Protein AF-A0A1G7IIT0-F1 (afdb_monomer_lite)

Structure (mmCIF, N/CA/C/O backbone):
data_AF-A0A1G7IIT0-F1
#
_entry.id   AF-A0A1G7IIT0-F1
#
loop_
_atom_site.group_PDB
_atom_site.id
_atom_site.type_symbol
_atom_site.label_atom_id
_atom_site.label_alt_id
_atom_site.label_comp_id
_atom_site.label_asym_id
_atom_site.label_entity_id
_atom_site.label_seq_id
_atom_site.pdbx_PDB_ins_code
_atom_site.Cartn_x
_atom_site.Cartn_y
_atom_site.Cartn_z
_atom_site.occupancy
_atom_site.B_iso_or_equiv
_atom_site.auth_seq_id
_atom_site.auth_comp_id
_atom_site.auth_asym_id
_atom_site.auth_atom_id
_atom_site.pdbx_PDB_model_num
ATOM 1 N N . MET A 1 1 ? 27.236 9.361 -25.196 1.00 31.81 1 MET A N 1
ATOM 2 C CA . MET A 1 1 ? 26.324 8.541 -26.016 1.00 31.81 1 MET A CA 1
ATOM 3 C C . MET A 1 1 ? 24.924 9.003 -25.701 1.00 31.81 1 MET A C 1
ATOM 5 O O . MET A 1 1 ? 24.589 9.071 -24.524 1.00 31.81 1 MET A O 1
ATOM 9 N N . GLU A 1 2 ? 24.193 9.434 -26.721 1.00 30.86 2 GLU A N 1
ATOM 10 C CA . GLU A 1 2 ? 22.878 10.050 -26.560 1.00 30.86 2 GLU A CA 1
ATOM 11 C C . GLU A 1 2 ? 21.837 9.028 -26.071 1.00 30.86 2 GLU A C 1
ATOM 13 O O . GLU A 1 2 ? 21.876 7.868 -26.490 1.00 30.86 2 GLU A O 1
ATOM 18 N N . PRO A 1 3 ? 20.942 9.424 -25.151 1.00 36.25 3 PRO A N 1
ATOM 19 C CA . PRO A 1 3 ? 19.867 8.569 -24.666 1.00 36.25 3 PRO A CA 1
ATOM 20 C C . PRO A 1 3 ? 18.827 8.319 -25.767 1.00 36.25 3 PRO A C 1
ATOM 22 O O . PRO A 1 3 ? 18.343 9.257 -26.396 1.00 36.25 3 PRO A O 1
ATOM 25 N N . SER A 1 4 ? 18.446 7.056 -25.969 1.00 46.00 4 SER A N 1
ATOM 26 C CA . SER A 1 4 ? 17.336 6.673 -26.849 1.00 46.00 4 SER A CA 1
ATOM 27 C C . SER A 1 4 ? 16.002 7.016 -26.175 1.00 46.00 4 SER A C 1
ATOM 29 O O . SER A 1 4 ? 15.468 6.227 -25.398 1.00 46.00 4 SER A O 1
ATOM 31 N N . LEU A 1 5 ? 15.485 8.222 -26.422 1.00 50.94 5 LEU A N 1
ATOM 32 C CA . LEU A 1 5 ? 14.127 8.615 -26.036 1.00 50.94 5 LEU A CA 1
ATOM 33 C C . LEU A 1 5 ? 13.143 8.022 -27.053 1.00 50.94 5 LEU A C 1
ATOM 35 O O . LEU A 1 5 ? 13.179 8.381 -28.230 1.00 50.94 5 LEU A O 1
ATOM 39 N N . LEU A 1 6 ? 12.289 7.096 -26.613 1.00 52.12 6 LEU A N 1
ATOM 40 C CA . LEU A 1 6 ? 11.171 6.620 -27.428 1.00 52.12 6 LEU A CA 1
ATOM 41 C C . LEU A 1 6 ? 10.137 7.749 -27.530 1.00 52.12 6 LEU A C 1
ATOM 43 O O . LEU A 1 6 ? 9.852 8.432 -26.548 1.00 52.12 6 LEU A O 1
ATOM 47 N N . SER A 1 7 ? 9.624 7.979 -28.738 1.00 40.84 7 SER A N 1
ATOM 48 C CA . SER A 1 7 ? 8.684 9.057 -29.053 1.00 40.84 7 SER A CA 1
ATOM 49 C C . SER A 1 7 ? 7.476 9.051 -28.109 1.00 40.84 7 SER A C 1
ATOM 51 O O . SER A 1 7 ? 6.687 8.107 -28.124 1.00 40.84 7 SER A O 1
ATOM 53 N N . LEU A 1 8 ? 7.337 10.118 -27.320 1.00 38.91 8 LEU A N 1
ATOM 54 C CA . LEU A 1 8 ? 6.192 10.381 -26.445 1.00 38.91 8 LEU A CA 1
ATOM 55 C C . LEU A 1 8 ? 4.955 10.775 -27.283 1.00 38.91 8 LEU A C 1
ATOM 57 O O . LEU A 1 8 ? 5.115 11.489 -28.281 1.00 38.91 8 LEU A O 1
ATOM 61 N N . PRO A 1 9 ? 3.725 10.374 -26.904 1.00 34.78 9 PRO A N 1
ATOM 62 C CA . PRO A 1 9 ? 2.505 10.885 -27.529 1.00 34.78 9 PRO A CA 1
ATOM 63 C C . PRO A 1 9 ? 2.387 12.412 -27.358 1.00 34.78 9 PRO A C 1
ATOM 65 O O . PRO A 1 9 ? 2.972 13.006 -26.457 1.00 34.78 9 PRO A O 1
ATOM 68 N N . ALA A 1 10 ? 1.683 13.063 -28.281 1.00 39.09 10 ALA A N 1
ATOM 69 C CA . ALA A 1 10 ? 1.719 14.506 -28.524 1.00 39.09 10 ALA A CA 1
ATOM 70 C C . ALA A 1 10 ? 1.178 15.407 -27.390 1.00 39.09 10 ALA A C 1
ATOM 72 O O . ALA A 1 10 ? 0.101 15.132 -26.875 1.00 39.09 10 ALA A O 1
ATOM 73 N N . LEU A 1 11 ? 1.870 16.538 -27.139 1.00 33.94 11 LEU A N 1
ATOM 74 C CA . LEU A 1 11 ? 1.401 17.934 -26.910 1.00 33.94 11 LEU A CA 1
ATOM 75 C C . LEU A 1 11 ? 2.361 18.708 -25.973 1.00 33.94 11 LEU A C 1
ATOM 77 O O . LEU A 1 11 ? 3.247 18.117 -25.371 1.00 33.94 11 LEU A O 1
ATOM 81 N N . ASN A 1 12 ? 2.213 20.039 -25.894 1.00 43.81 12 ASN A N 1
ATOM 82 C CA . ASN A 1 12 ? 3.108 21.054 -25.287 1.00 43.81 12 ASN A CA 1
ATOM 83 C C . ASN A 1 12 ? 3.671 20.787 -23.861 1.00 43.81 12 ASN A C 1
ATOM 85 O O . ASN A 1 12 ? 4.550 21.520 -23.416 1.00 43.81 12 ASN A O 1
ATOM 89 N N . GLU A 1 13 ? 3.206 19.758 -23.148 1.00 54.97 13 GLU A N 1
ATOM 90 C CA . GLU A 1 13 ? 3.757 19.262 -21.871 1.00 54.97 13 GLU A CA 1
ATOM 91 C C . GLU A 1 13 ? 4.942 18.284 -22.058 1.00 54.97 13 GLU A C 1
ATOM 93 O O . GLU A 1 13 ? 5.615 17.908 -21.098 1.00 54.97 13 GLU A O 1
ATOM 98 N N . ASN A 1 14 ? 5.263 17.900 -23.299 1.00 60.22 14 ASN A N 1
ATOM 99 C CA . ASN A 1 14 ? 6.390 17.012 -23.597 1.00 60.22 14 ASN A CA 1
ATOM 100 C C . ASN A 1 14 ? 7.752 17.616 -23.234 1.00 60.22 14 ASN A C 1
ATOM 102 O O . ASN A 1 14 ? 8.643 16.868 -22.841 1.00 60.22 14 ASN A O 1
ATOM 106 N N . ASP A 1 15 ? 7.920 18.939 -23.293 1.00 64.38 15 ASP A N 1
ATOM 107 C CA . ASP A 1 15 ? 9.194 19.576 -22.936 1.00 64.38 15 ASP A CA 1
ATOM 108 C C . ASP A 1 15 ? 9.490 19.450 -21.435 1.00 64.38 15 ASP A C 1
ATOM 110 O O . ASP A 1 15 ? 10.635 19.216 -21.041 1.00 64.38 15 ASP A O 1
ATOM 114 N N . THR A 1 16 ? 8.466 19.543 -20.577 1.00 74.12 16 THR A N 1
ATOM 115 C CA . THR A 1 16 ? 8.632 19.398 -19.123 1.00 74.12 16 THR A CA 1
ATOM 116 C C . THR A 1 16 ? 8.862 17.943 -18.727 1.00 74.12 16 THR A C 1
ATOM 118 O O . THR A 1 16 ? 9.750 17.676 -17.915 1.00 74.12 16 THR A O 1
ATOM 121 N N . VAL A 1 17 ? 8.139 16.997 -19.335 1.00 77.56 17 VAL A N 1
ATOM 122 C CA . VAL A 1 17 ? 8.345 15.553 -19.123 1.00 77.56 17 VAL A CA 1
ATOM 123 C C . VAL A 1 17 ? 9.719 15.113 -19.631 1.00 77.56 17 VAL A C 1
ATOM 125 O O . VAL A 1 17 ? 10.454 14.447 -18.902 1.00 77.56 17 VAL A O 1
ATOM 128 N N . ALA A 1 18 ? 10.115 15.522 -20.839 1.00 80.50 18 ALA A N 1
ATOM 129 C CA . ALA A 1 18 ? 11.424 15.201 -21.401 1.00 80.50 18 ALA A CA 1
ATOM 130 C C . ALA A 1 18 ? 12.565 15.818 -20.576 1.00 80.50 18 ALA A C 1
ATOM 132 O O . ALA A 1 18 ? 13.569 15.148 -20.317 1.00 80.50 18 ALA A O 1
ATOM 133 N N . ALA A 1 19 ? 12.403 17.057 -20.094 1.00 83.56 19 ALA A N 1
ATOM 134 C CA . ALA A 1 19 ? 13.363 17.687 -19.191 1.00 83.56 19 ALA A CA 1
ATOM 135 C C . ALA A 1 19 ? 13.492 16.920 -17.866 1.00 83.56 19 ALA A C 1
ATOM 137 O O . ALA A 1 19 ? 14.614 16.665 -17.419 1.00 83.56 19 ALA A O 1
ATOM 138 N N . LEU A 1 20 ? 12.373 16.499 -17.266 1.00 86.00 20 LEU A N 1
ATOM 139 C CA . LEU A 1 20 ? 12.373 15.695 -16.043 1.00 86.00 20 LEU A CA 1
ATOM 140 C C . LEU A 1 20 ? 13.058 14.341 -16.266 1.00 86.00 20 LEU A C 1
ATOM 142 O O . LEU A 1 20 ? 13.939 13.968 -15.491 1.00 86.00 20 LEU A O 1
ATOM 146 N N . VAL A 1 21 ? 12.712 13.627 -17.340 1.00 86.12 21 VAL A N 1
ATOM 147 C CA . VAL A 1 21 ? 13.347 12.354 -17.716 1.00 86.12 21 VAL A CA 1
ATOM 148 C C . VAL A 1 21 ? 14.855 12.541 -17.899 1.00 86.12 21 VAL A C 1
ATOM 150 O O . VAL A 1 21 ? 15.638 11.785 -17.323 1.00 86.12 21 VAL A O 1
ATOM 153 N N . SER A 1 22 ? 15.284 13.588 -18.607 1.00 85.62 22 SER A N 1
ATOM 154 C CA . SER A 1 22 ? 16.705 13.905 -18.779 1.00 85.62 22 SER A CA 1
ATOM 155 C C . SER A 1 22 ? 17.403 14.171 -17.438 1.00 85.62 22 SER A C 1
ATOM 157 O O . SER A 1 22 ? 18.489 13.645 -17.189 1.00 85.62 22 SER A O 1
ATOM 159 N N . GLN A 1 23 ? 16.786 14.940 -16.535 1.00 85.06 23 GLN A N 1
ATOM 160 C CA . GLN A 1 23 ? 17.343 15.200 -15.203 1.00 85.06 23 GLN A CA 1
ATOM 161 C C . GLN A 1 23 ? 17.434 13.930 -14.346 1.00 85.06 23 GLN A C 1
ATOM 163 O O . GLN A 1 23 ? 18.421 13.753 -13.627 1.00 85.06 23 GLN A O 1
ATOM 168 N N . LEU A 1 24 ? 16.441 13.040 -14.431 1.00 86.31 24 LEU A N 1
ATOM 169 C CA . LEU A 1 24 ? 16.436 11.760 -13.721 1.00 86.31 24 LEU A CA 1
ATOM 170 C C . LEU A 1 24 ? 17.566 10.854 -14.208 1.00 86.31 24 LEU A C 1
ATOM 172 O O . LEU A 1 24 ? 18.333 10.357 -13.386 1.00 86.31 24 LEU A O 1
ATOM 176 N N . VAL A 1 25 ? 17.719 10.700 -15.524 1.00 86.25 25 VAL A N 1
ATOM 177 C CA . VAL A 1 25 ? 18.765 9.862 -16.135 1.00 86.25 25 VAL A CA 1
ATOM 178 C C . VAL A 1 25 ? 20.174 10.384 -15.823 1.00 86.25 25 VAL A C 1
ATOM 180 O O . VAL A 1 25 ? 21.098 9.597 -15.643 1.00 86.25 25 VAL A O 1
ATOM 183 N N . GLN A 1 26 ? 20.359 11.703 -15.707 1.00 84.94 26 GLN A N 1
ATOM 184 C CA . GLN A 1 26 ? 21.660 12.296 -15.361 1.00 84.94 26 GLN A CA 1
ATOM 185 C C . GLN A 1 26 ? 22.043 12.123 -13.883 1.00 84.94 26 GLN A C 1
ATOM 187 O O . GLN A 1 26 ? 23.228 12.095 -13.548 1.00 84.94 26 GLN A O 1
ATOM 192 N N . GLN A 1 27 ? 21.063 12.055 -12.979 1.00 83.62 27 GLN A N 1
ATOM 193 C CA . GLN A 1 27 ? 21.304 12.099 -11.529 1.00 83.62 27 GLN A CA 1
ATOM 194 C C . GLN A 1 27 ? 21.121 10.748 -10.833 1.00 83.62 27 GLN A C 1
ATOM 196 O O . GLN A 1 27 ? 21.645 10.547 -9.729 1.00 83.62 27 GLN A O 1
ATOM 201 N N . VAL A 1 28 ? 20.384 9.837 -11.467 1.00 83.06 28 VAL A N 1
ATOM 202 C CA . VAL A 1 28 ? 20.039 8.508 -10.968 1.00 83.06 28 VAL A CA 1
ATOM 203 C C . VAL A 1 28 ? 20.437 7.479 -12.023 1.00 83.06 28 VAL A C 1
ATOM 205 O O . VAL A 1 28 ? 20.188 7.663 -13.209 1.00 83.06 28 VAL A O 1
ATOM 208 N N . ASN A 1 29 ? 21.045 6.373 -11.592 1.00 82.38 29 ASN A N 1
ATOM 209 C CA . ASN A 1 29 ? 21.356 5.259 -12.485 1.00 82.38 29 ASN A CA 1
ATOM 210 C C . ASN A 1 29 ? 20.077 4.453 -12.769 1.00 82.38 29 ASN A C 1
ATOM 212 O O . ASN A 1 29 ? 19.747 3.501 -12.052 1.00 82.38 29 ASN A O 1
ATOM 216 N N . VAL A 1 30 ? 19.310 4.923 -13.752 1.00 85.44 30 VAL A N 1
ATOM 217 C CA . VAL A 1 30 ? 18.010 4.367 -14.126 1.00 85.44 30 VAL A CA 1
ATOM 218 C C . VAL A 1 30 ? 18.175 3.336 -15.239 1.00 85.44 30 VAL A C 1
ATOM 220 O O . VAL A 1 30 ? 18.789 3.599 -16.268 1.00 85.44 30 VAL A O 1
ATOM 223 N N . ASN A 1 31 ? 17.580 2.164 -15.038 1.00 86.44 31 ASN A N 1
ATOM 224 C CA . ASN A 1 31 ? 17.459 1.113 -16.040 1.00 86.44 31 ASN A CA 1
ATOM 225 C C . ASN A 1 31 ? 16.305 1.421 -17.008 1.00 86.44 31 ASN A C 1
ATOM 227 O O . ASN A 1 31 ? 16.521 1.470 -18.217 1.00 86.44 31 ASN A O 1
ATOM 231 N N . ARG A 1 32 ? 15.099 1.665 -16.470 1.00 89.38 32 ARG A N 1
ATOM 232 C CA . ARG A 1 32 ? 13.871 1.973 -17.228 1.00 89.38 32 ARG A CA 1
ATOM 233 C C . ARG A 1 32 ? 13.009 3.012 -16.515 1.00 89.38 32 ARG A C 1
ATOM 235 O O . ARG A 1 32 ? 13.003 3.060 -15.286 1.00 89.38 32 ARG A O 1
ATOM 242 N N . ILE A 1 33 ? 12.261 3.803 -17.281 1.00 90.75 33 ILE A N 1
ATOM 243 C CA . ILE A 1 33 ? 11.253 4.744 -16.773 1.00 90.75 33 ILE A CA 1
ATOM 244 C C . ILE A 1 33 ? 9.930 4.440 -17.458 1.00 90.75 33 ILE A C 1
ATOM 246 O O . ILE A 1 33 ? 9.869 4.389 -18.688 1.00 90.75 33 ILE A O 1
ATOM 250 N N . TYR A 1 34 ? 8.889 4.283 -16.649 1.00 90.50 34 TYR A N 1
ATOM 251 C CA . TYR A 1 34 ? 7.509 4.189 -17.104 1.00 90.50 34 TYR A CA 1
ATOM 252 C C . TYR A 1 34 ? 6.737 5.440 -16.692 1.00 90.50 34 TYR A C 1
ATOM 254 O O . TYR A 1 34 ? 6.968 5.955 -15.594 1.00 90.50 34 TYR A O 1
ATOM 262 N N . LEU A 1 35 ? 5.844 5.911 -17.561 1.00 89.94 35 LEU A N 1
ATOM 263 C CA . LEU A 1 35 ? 5.010 7.095 -17.357 1.00 89.94 35 LEU A CA 1
ATOM 264 C C . LEU A 1 35 ? 3.533 6.720 -17.441 1.00 89.94 35 LEU A C 1
ATOM 266 O O . LEU A 1 35 ? 3.130 6.022 -18.365 1.00 89.94 35 LEU A O 1
ATOM 270 N N . PHE A 1 36 ? 2.746 7.253 -16.512 1.00 85.56 36 PHE A N 1
ATOM 271 C CA . PHE A 1 36 ? 1.295 7.118 -16.485 1.00 85.56 36 PHE A CA 1
ATOM 272 C C . PHE A 1 36 ? 0.659 8.509 -16.434 1.00 85.56 36 PHE A C 1
ATOM 274 O O . PHE A 1 36 ? 0.995 9.298 -15.536 1.00 85.56 36 PHE A O 1
ATOM 281 N N . PRO A 1 37 ? -0.228 8.836 -17.388 1.00 78.12 37 PRO A N 1
ATOM 282 C CA . PRO A 1 37 ? -0.945 10.096 -17.382 1.00 78.12 37 PRO A CA 1
ATOM 283 C C . PRO A 1 37 ? -2.024 10.109 -16.282 1.00 78.12 37 PRO A C 1
ATOM 285 O O . PRO A 1 37 ? -2.528 9.056 -15.884 1.00 78.12 37 PRO A O 1
ATOM 288 N N . PRO A 1 38 ? -2.419 11.298 -15.797 1.00 71.44 38 PRO A N 1
ATOM 289 C CA . PRO A 1 38 ? -3.397 11.452 -14.711 1.00 71.44 38 PRO A CA 1
ATOM 290 C C . PRO A 1 38 ? -4.776 10.819 -14.999 1.00 71.44 38 PRO A C 1
ATOM 292 O O . PRO A 1 38 ? -5.481 10.401 -14.076 1.00 71.44 38 PRO A O 1
ATOM 295 N N . GLU A 1 39 ? -5.149 10.705 -16.277 1.00 62.19 39 GLU A N 1
ATOM 296 C CA . GLU A 1 39 ? -6.467 10.246 -16.737 1.00 62.19 39 GLU A CA 1
ATOM 297 C C . GLU A 1 39 ? -6.750 8.758 -16.450 1.00 62.19 39 GLU A C 1
ATOM 299 O O . GLU A 1 39 ? -7.907 8.385 -16.267 1.00 62.19 39 GLU A O 1
ATOM 304 N N . GLU A 1 40 ? -5.727 7.903 -16.341 1.00 58.31 40 GLU A N 1
ATOM 305 C CA . GLU A 1 40 ? -5.916 6.448 -16.201 1.00 58.31 40 GLU A CA 1
ATOM 306 C C . GLU A 1 40 ? -6.284 5.984 -14.778 1.00 58.31 40 GLU A C 1
ATOM 308 O O . GLU A 1 40 ? -6.751 4.856 -14.600 1.00 58.31 40 GLU A O 1
ATOM 313 N N . GLN A 1 41 ?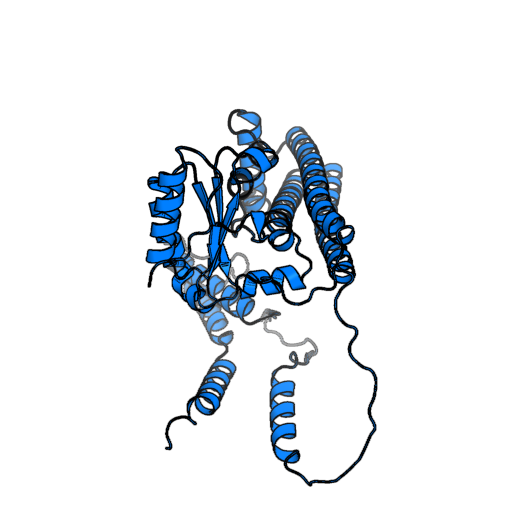 -6.108 6.833 -13.755 1.00 52.66 41 GLN A N 1
ATOM 314 C CA . GLN A 1 41 ? -6.371 6.485 -12.344 1.00 52.66 41 GLN A CA 1
ATOM 315 C C . GLN A 1 41 ? -7.195 7.528 -11.569 1.00 52.66 41 GLN A C 1
ATOM 317 O O . GLN A 1 41 ? -7.390 7.391 -10.359 1.00 52.66 41 GLN A O 1
ATOM 322 N N . GLY A 1 42 ? -7.691 8.575 -12.240 1.00 55.75 42 GLY A N 1
ATOM 323 C CA . GLY A 1 42 ? -8.343 9.700 -11.562 1.00 55.75 42 GLY A CA 1
ATOM 324 C C . GLY A 1 42 ? -7.389 10.417 -10.600 1.00 55.75 42 GLY A C 1
ATOM 325 O O . GLY A 1 42 ? -7.795 10.802 -9.501 1.00 55.75 42 GLY A O 1
ATOM 326 N N . ALA A 1 43 ? -6.114 10.510 -10.989 1.00 62.66 43 ALA A N 1
ATOM 327 C CA . ALA A 1 43 ? -5.058 11.161 -10.229 1.00 62.66 43 ALA A CA 1
ATOM 328 C C . ALA A 1 43 ? -4.886 12.617 -10.688 1.00 62.66 43 ALA A C 1
ATOM 330 O O . ALA A 1 43 ? -5.070 12.937 -11.856 1.00 62.66 43 ALA A O 1
ATOM 331 N N . ASP A 1 44 ? -4.463 13.498 -9.779 1.00 66.81 44 ASP A N 1
ATOM 332 C CA . ASP A 1 44 ? -4.225 14.923 -10.074 1.00 66.81 44 ASP A CA 1
ATOM 333 C C . ASP A 1 44 ? -2.805 15.186 -10.641 1.00 66.81 44 ASP A C 1
ATOM 335 O O . ASP A 1 44 ? -2.376 16.336 -10.767 1.00 66.81 44 ASP A O 1
ATOM 339 N N . SER A 1 45 ? -2.018 14.131 -10.895 1.00 75.06 45 SER A N 1
ATOM 340 C CA . SER A 1 45 ? -0.586 14.224 -11.208 1.00 75.06 45 SER A CA 1
ATOM 341 C C . SER A 1 45 ? -0.104 13.098 -12.120 1.00 75.06 45 SER A C 1
ATOM 343 O O . SER A 1 45 ? -0.564 11.966 -11.985 1.00 75.06 45 SER A O 1
ATOM 345 N N . TYR A 1 46 ? 0.895 13.387 -12.954 1.00 83.81 46 TYR A N 1
ATOM 346 C CA . TYR A 1 46 ? 1.657 12.377 -13.688 1.00 83.81 46 TYR A CA 1
ATOM 347 C C . TYR A 1 46 ? 2.383 11.446 -12.721 1.00 83.81 46 TYR A C 1
ATOM 349 O O . TYR A 1 46 ? 2.969 11.908 -11.736 1.00 83.81 46 TYR A O 1
ATOM 357 N N . TYR A 1 47 ? 2.394 10.149 -13.018 1.00 87.19 47 TYR A N 1
ATOM 358 C CA . TYR A 1 47 ? 3.105 9.165 -12.210 1.00 87.19 47 TYR A CA 1
ATOM 359 C C . TYR A 1 47 ? 4.251 8.523 -12.986 1.00 87.19 47 TYR A C 1
ATOM 361 O O . TYR A 1 47 ? 4.082 8.072 -14.115 1.00 87.19 47 TYR A O 1
ATOM 369 N N . PHE A 1 48 ? 5.426 8.472 -12.361 1.00 90.38 48 PHE A N 1
ATOM 370 C CA . PHE A 1 48 ? 6.628 7.864 -12.913 1.00 90.38 48 PHE A CA 1
ATOM 371 C C . PHE A 1 48 ? 7.068 6.678 -12.058 1.00 90.38 48 PHE A C 1
ATOM 373 O O . PHE A 1 48 ? 7.258 6.811 -10.845 1.00 90.38 48 PHE A O 1
ATOM 380 N N . ILE A 1 49 ? 7.315 5.541 -12.709 1.00 91.94 49 ILE A N 1
ATOM 381 C CA . ILE A 1 49 ? 7.944 4.365 -12.098 1.00 91.94 49 ILE A CA 1
ATOM 382 C C . ILE A 1 49 ? 9.353 4.227 -12.663 1.00 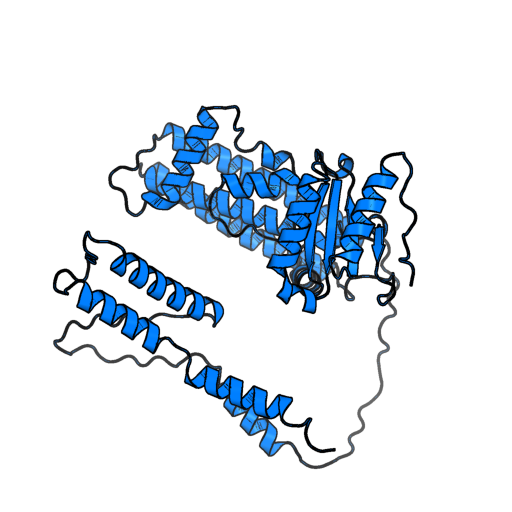91.94 49 ILE A C 1
ATOM 384 O O . ILE A 1 49 ? 9.543 3.973 -13.852 1.00 91.94 49 ILE A O 1
ATOM 388 N N . LEU A 1 50 ? 10.352 4.364 -11.797 1.00 91.75 50 LEU A N 1
ATOM 389 C CA . LEU A 1 50 ? 11.758 4.187 -12.144 1.00 91.75 50 LEU A CA 1
ATOM 390 C C . LEU A 1 50 ? 12.214 2.796 -11.730 1.00 91.75 50 LEU A C 1
ATOM 392 O O . LEU A 1 50 ? 12.161 2.447 -10.553 1.00 91.75 50 LEU A O 1
ATOM 396 N N . ILE A 1 51 ? 12.748 2.030 -12.672 1.00 90.12 51 ILE A N 1
ATOM 397 C CA . ILE A 1 51 ? 13.485 0.808 -12.368 1.00 90.12 51 ILE A CA 1
ATOM 398 C C . ILE A 1 51 ? 14.964 1.164 -12.323 1.00 90.12 51 ILE A C 1
ATOM 400 O O . ILE A 1 51 ? 15.513 1.644 -13.310 1.00 90.12 51 ILE A O 1
ATOM 404 N N . ILE A 1 52 ? 15.608 0.956 -11.179 1.00 87.75 52 ILE A N 1
ATOM 405 C CA . ILE A 1 52 ? 17.031 1.235 -10.954 1.00 87.75 52 ILE A CA 1
ATOM 406 C C . ILE A 1 52 ? 17.835 -0.064 -10.859 1.00 87.75 52 ILE A C 1
ATOM 408 O O . ILE A 1 52 ? 17.304 -1.122 -10.507 1.00 87.75 52 ILE A O 1
ATOM 412 N N . GLU A 1 53 ? 19.135 0.023 -11.131 1.00 78.12 53 GLU A N 1
ATOM 413 C CA . GLU A 1 53 ? 20.055 -1.097 -10.909 1.00 78.12 53 GLU A CA 1
ATOM 414 C C . GLU A 1 53 ? 20.160 -1.458 -9.420 1.00 78.12 53 GLU A C 1
ATOM 416 O O . GLU A 1 53 ? 20.117 -0.592 -8.542 1.00 78.12 53 GLU A O 1
ATOM 421 N N . ASP A 1 54 ? 20.363 -2.740 -9.111 1.00 69.31 54 ASP A N 1
ATOM 422 C CA . ASP A 1 54 ? 20.420 -3.216 -7.723 1.00 69.31 54 ASP A CA 1
ATOM 423 C C . ASP A 1 54 ? 21.574 -2.591 -6.925 1.00 69.31 54 ASP A C 1
ATOM 425 O O . ASP A 1 54 ? 21.414 -2.281 -5.742 1.00 69.31 54 ASP A O 1
ATOM 429 N N . ALA A 1 55 ? 22.706 -2.304 -7.577 1.00 63.25 55 ALA A N 1
ATOM 430 C CA . ALA A 1 55 ? 23.829 -1.590 -6.968 1.00 63.25 55 ALA A CA 1
ATOM 431 C C . ALA A 1 55 ? 23.439 -0.174 -6.496 1.00 63.25 55 ALA A C 1
ATOM 433 O O . ALA A 1 55 ? 23.962 0.320 -5.492 1.00 63.25 55 ALA A O 1
ATOM 434 N N . ALA A 1 56 ? 22.463 0.459 -7.157 1.00 61.12 56 ALA A N 1
ATOM 435 C CA . ALA A 1 56 ? 21.971 1.782 -6.794 1.00 61.12 56 ALA A CA 1
ATOM 436 C C . ALA A 1 56 ? 21.132 1.782 -5.500 1.00 61.12 56 ALA A C 1
ATOM 438 O O . ALA A 1 56 ? 20.935 2.848 -4.910 1.00 61.12 56 ALA A O 1
ATOM 439 N N . LYS A 1 57 ? 20.722 0.611 -4.972 1.00 60.25 57 LYS A N 1
ATOM 440 C CA . LYS A 1 57 ? 20.077 0.503 -3.645 1.00 60.25 57 LYS A CA 1
ATOM 441 C C . LYS A 1 57 ? 20.925 1.109 -2.531 1.00 60.25 57 LYS A C 1
ATOM 443 O O . LYS A 1 57 ? 20.371 1.708 -1.609 1.00 60.25 57 LYS A O 1
ATOM 448 N N . ARG A 1 58 ? 22.258 1.000 -2.624 1.00 64.62 58 ARG A N 1
ATOM 449 C CA . ARG A 1 58 ? 23.201 1.570 -1.641 1.00 64.62 58 ARG A CA 1
ATOM 450 C C . ARG A 1 58 ? 23.082 3.095 -1.529 1.00 64.62 58 ARG A C 1
ATOM 452 O O . ARG A 1 58 ? 23.450 3.666 -0.511 1.00 64.62 58 ARG A O 1
ATOM 459 N N . PHE A 1 59 ? 22.485 3.745 -2.528 1.00 71.25 59 PHE A N 1
ATOM 460 C CA . PHE A 1 59 ? 22.294 5.192 -2.596 1.00 71.25 59 PHE A CA 1
ATOM 461 C C . PHE A 1 59 ? 20.828 5.618 -2.423 1.00 71.25 59 PHE A C 1
ATOM 463 O O . PHE A 1 59 ? 20.461 6.721 -2.827 1.00 71.25 59 PHE A O 1
ATOM 470 N N . LYS A 1 60 ? 19.976 4.787 -1.796 1.00 74.62 60 LYS A N 1
ATOM 471 C CA . LYS A 1 60 ? 18.539 5.072 -1.587 1.00 74.62 60 LYS A CA 1
ATOM 472 C C . LYS A 1 60 ? 18.281 6.464 -0.992 1.00 74.62 60 LYS A C 1
ATOM 474 O O . LYS A 1 60 ? 17.359 7.147 -1.427 1.00 74.62 60 LYS A O 1
ATOM 479 N N . SER A 1 61 ? 19.088 6.898 -0.021 1.00 77.56 61 SER A N 1
ATOM 480 C CA . SER A 1 61 ? 18.988 8.230 0.600 1.00 77.56 61 SER A CA 1
ATOM 481 C C . SER A 1 61 ? 19.257 9.361 -0.396 1.00 77.56 61 SER A C 1
ATOM 483 O O . SER A 1 61 ? 18.490 10.318 -0.464 1.00 77.56 61 SER A O 1
ATOM 485 N N . ARG A 1 62 ? 20.299 9.220 -1.220 1.00 81.88 62 ARG A N 1
ATOM 486 C CA . ARG A 1 62 ? 20.647 10.177 -2.275 1.00 81.88 62 ARG A CA 1
ATOM 487 C C . ARG A 1 62 ? 19.565 10.246 -3.352 1.00 81.88 62 ARG A C 1
ATOM 489 O O . ARG A 1 62 ? 19.197 11.343 -3.753 1.00 81.88 62 ARG A O 1
ATOM 496 N N . ILE A 1 63 ? 19.026 9.104 -3.783 1.00 83.25 63 ILE A N 1
ATOM 497 C CA . ILE A 1 63 ? 17.921 9.067 -4.754 1.00 83.25 63 ILE A CA 1
ATOM 498 C C . ILE A 1 63 ? 16.703 9.791 -4.174 1.00 83.25 63 ILE A C 1
ATOM 500 O O . ILE A 1 63 ? 16.158 10.676 -4.823 1.00 83.25 63 ILE A O 1
ATOM 504 N N . LYS A 1 64 ? 16.327 9.505 -2.920 1.00 84.12 64 LYS A N 1
ATOM 505 C CA . LYS A 1 64 ? 15.235 10.221 -2.238 1.00 84.12 64 LYS A CA 1
ATOM 506 C C . LYS A 1 64 ? 15.462 11.736 -2.188 1.00 84.12 64 LYS A C 1
ATOM 508 O O . LYS A 1 64 ? 14.513 12.478 -2.411 1.00 84.12 64 LYS A O 1
ATOM 513 N N . ALA A 1 65 ? 16.690 12.193 -1.936 1.00 84.69 65 ALA A N 1
ATOM 514 C CA . ALA A 1 65 ? 17.019 13.619 -1.930 1.00 84.69 65 ALA A CA 1
ATOM 515 C C . ALA A 1 65 ? 16.868 14.263 -3.320 1.00 84.69 65 ALA A C 1
ATOM 517 O O . ALA A 1 65 ? 16.311 15.353 -3.439 1.00 84.69 65 ALA A O 1
ATOM 518 N N . VAL A 1 66 ? 17.304 13.572 -4.380 1.00 85.88 66 VAL A N 1
ATOM 519 C CA . VAL A 1 66 ? 17.103 14.021 -5.767 1.00 85.88 66 VAL A CA 1
ATOM 520 C C . VAL A 1 66 ? 15.613 14.126 -6.088 1.00 85.88 66 VAL A C 1
ATOM 522 O O . VAL A 1 66 ? 15.170 15.161 -6.577 1.00 85.88 66 VAL A O 1
ATOM 525 N N . LEU A 1 67 ? 14.830 13.095 -5.759 1.00 85.94 67 LEU A N 1
ATOM 526 C CA . LEU A 1 67 ? 13.386 13.091 -5.998 1.00 85.94 67 LEU A CA 1
ATOM 527 C C . LEU A 1 67 ? 12.656 14.179 -5.199 1.00 85.94 67 LEU A C 1
ATOM 529 O O . LEU A 1 67 ? 11.724 14.783 -5.719 1.00 85.94 67 LEU A O 1
ATOM 533 N N . ALA A 1 68 ? 13.093 14.470 -3.970 1.00 85.25 68 ALA A N 1
ATOM 534 C CA . ALA A 1 68 ? 12.539 15.562 -3.171 1.00 85.25 68 ALA A CA 1
ATOM 535 C C . ALA A 1 68 ? 12.749 16.926 -3.849 1.00 85.25 68 ALA A C 1
ATOM 537 O O . ALA A 1 68 ? 11.797 17.685 -3.990 1.00 85.25 68 ALA A O 1
ATOM 538 N N . ARG A 1 69 ? 13.957 17.197 -4.360 1.00 86.50 69 ARG A N 1
ATOM 539 C CA . ARG A 1 69 ? 14.252 18.430 -5.108 1.00 86.50 69 ARG A CA 1
ATOM 540 C C . ARG A 1 69 ? 13.467 18.523 -6.418 1.00 86.50 69 ARG A C 1
ATOM 542 O O . ARG A 1 69 ? 12.954 19.583 -6.764 1.00 86.50 69 ARG A O 1
ATOM 549 N N . LEU A 1 70 ? 13.362 17.418 -7.156 1.00 85.19 70 LEU A N 1
ATOM 550 C CA . LEU A 1 70 ? 12.588 17.392 -8.400 1.00 85.19 70 LEU A CA 1
ATOM 551 C C . LEU A 1 70 ? 11.104 17.637 -8.141 1.00 85.19 70 LEU A C 1
ATOM 553 O O . LEU A 1 70 ? 10.466 18.331 -8.919 1.00 85.19 70 LEU A O 1
ATOM 557 N N . ARG A 1 71 ? 10.570 17.156 -7.019 1.00 83.00 71 ARG A N 1
ATOM 558 C CA . ARG A 1 71 ? 9.188 17.420 -6.615 1.00 83.00 71 ARG A CA 1
ATOM 559 C C . ARG A 1 71 ? 8.910 18.904 -6.352 1.00 83.00 71 ARG A C 1
ATOM 561 O O . ARG A 1 71 ? 7.804 19.353 -6.624 1.00 83.00 71 ARG A O 1
ATOM 568 N N . GLU A 1 72 ? 9.881 19.663 -5.843 1.00 84.44 72 GLU A N 1
ATOM 569 C CA . GLU A 1 72 ? 9.742 21.122 -5.682 1.00 84.44 72 GLU A CA 1
ATOM 570 C C . GLU A 1 72 ? 9.653 21.835 -7.037 1.00 84.44 72 GLU A C 1
ATOM 572 O O . GLU A 1 72 ? 8.935 22.821 -7.175 1.00 84.44 72 GLU A O 1
ATOM 577 N N . THR A 1 73 ? 10.355 21.312 -8.044 1.00 84.50 73 THR A N 1
ATOM 578 C CA . THR A 1 73 ? 10.366 21.870 -9.405 1.00 84.50 73 THR A CA 1
ATOM 579 C C . THR A 1 73 ? 9.146 21.417 -10.219 1.00 84.50 73 THR A C 1
ATOM 581 O O . THR A 1 73 ? 8.612 22.182 -11.016 1.00 84.50 73 THR A O 1
ATOM 584 N N . TYR A 1 74 ? 8.683 20.185 -9.992 1.00 84.75 74 TYR A N 1
ATOM 585 C CA . TYR A 1 74 ? 7.603 19.524 -10.725 1.00 84.75 74 TYR A CA 1
ATOM 586 C C . TYR A 1 74 ? 6.536 18.989 -9.749 1.00 84.75 74 TYR A C 1
ATOM 588 O O . TYR A 1 74 ? 6.452 17.781 -9.511 1.00 84.75 74 TYR A O 1
ATOM 596 N N . PRO A 1 75 ? 5.694 19.864 -9.166 1.00 80.00 75 PRO A N 1
ATOM 597 C CA . PRO A 1 75 ? 4.722 19.472 -8.140 1.00 80.00 75 PRO A CA 1
ATOM 598 C C . PRO A 1 75 ? 3.607 18.554 -8.665 1.00 80.00 75 PRO A C 1
ATOM 600 O O . PRO A 1 75 ? 3.012 17.812 -7.885 1.00 80.00 75 PRO A O 1
ATOM 603 N N . HIS A 1 76 ? 3.355 18.570 -9.977 1.00 81.44 76 HIS A N 1
ATOM 604 C CA . HIS A 1 76 ? 2.375 17.718 -10.662 1.00 81.44 76 HIS A CA 1
ATOM 605 C C . HIS A 1 76 ? 2.945 16.355 -11.088 1.00 81.44 76 HIS A C 1
ATOM 607 O O . HIS A 1 76 ? 2.322 15.658 -11.884 1.00 81.44 76 HIS A O 1
ATOM 613 N N . CYS A 1 77 ? 4.130 15.975 -10.600 1.00 82.69 77 CYS A N 1
ATOM 614 C CA . CYS A 1 77 ? 4.775 14.700 -10.906 1.00 82.69 77 CYS A CA 1
ATOM 615 C C . CYS A 1 77 ? 5.046 13.912 -9.618 1.00 82.69 77 CYS A C 1
ATOM 617 O O . CYS A 1 77 ? 5.802 14.336 -8.741 1.00 82.69 77 CYS A O 1
ATOM 619 N N . SER A 1 78 ? 4.454 12.726 -9.520 1.00 85.06 78 SER A N 1
ATOM 620 C CA . SER A 1 78 ? 4.737 11.741 -8.482 1.00 85.06 78 SER A CA 1
ATOM 621 C C . SER A 1 78 ? 5.738 10.721 -9.016 1.00 85.06 78 SER A C 1
ATOM 623 O O . SER A 1 78 ? 5.558 10.182 -10.102 1.00 85.06 78 SER A O 1
ATOM 625 N N . ILE A 1 79 ? 6.804 10.445 -8.264 1.00 88.38 79 ILE A N 1
ATOM 626 C CA . ILE A 1 79 ? 7.886 9.562 -8.714 1.00 88.38 79 ILE A CA 1
ATOM 627 C C . ILE A 1 79 ? 8.127 8.472 -7.671 1.00 88.38 79 ILE A C 1
ATOM 629 O O . ILE A 1 79 ? 8.472 8.774 -6.525 1.00 88.38 79 ILE A O 1
ATOM 633 N N . SER A 1 80 ? 7.994 7.213 -8.086 1.00 88.94 80 SER A N 1
ATOM 634 C CA . SER A 1 80 ? 8.414 6.034 -7.325 1.00 88.94 80 SER A CA 1
ATOM 635 C C . SER A 1 80 ? 9.605 5.367 -8.000 1.00 88.94 80 SER A C 1
ATOM 637 O O . SER A 1 80 ? 9.768 5.434 -9.216 1.00 88.94 80 SER A O 1
ATOM 639 N N . PHE A 1 81 ? 10.444 4.694 -7.215 1.00 90.81 81 PHE A N 1
ATOM 640 C CA . PHE A 1 81 ? 11.566 3.933 -7.752 1.00 90.81 81 PHE A CA 1
ATOM 641 C C . PHE A 1 81 ? 11.681 2.564 -7.093 1.00 90.81 81 PHE A C 1
ATOM 643 O O . PHE A 1 81 ? 11.510 2.423 -5.882 1.00 90.81 81 PHE A O 1
ATOM 650 N N . TYR A 1 82 ? 12.039 1.573 -7.898 1.00 90.06 82 TYR A N 1
ATOM 651 C CA . TYR A 1 82 ? 12.152 0.177 -7.510 1.00 90.06 82 TYR A CA 1
ATOM 652 C C . TYR A 1 82 ? 13.420 -0.404 -8.101 1.00 90.06 82 TYR A C 1
ATOM 654 O O . TYR A 1 82 ? 13.871 -0.020 -9.175 1.00 90.06 82 TYR A O 1
ATOM 662 N N . SER A 1 83 ? 14.004 -1.354 -7.392 1.00 88.38 83 SER A N 1
ATOM 663 C CA . SER A 1 83 ? 15.124 -2.109 -7.936 1.00 88.38 83 SER A CA 1
ATOM 664 C C . SER A 1 83 ? 14.649 -3.238 -8.840 1.00 88.38 83 SER A C 1
ATOM 666 O O . SER A 1 83 ? 13.540 -3.751 -8.652 1.00 88.38 83 SER A O 1
ATOM 668 N N . LEU A 1 84 ? 15.513 -3.682 -9.751 1.00 85.00 84 LEU A N 1
ATOM 669 C CA . LEU A 1 84 ? 15.236 -4.860 -10.570 1.00 85.00 84 LEU A CA 1
ATOM 670 C C . LEU A 1 84 ? 14.957 -6.100 -9.706 1.00 85.00 84 LEU A C 1
ATOM 672 O O . LEU A 1 84 ? 14.007 -6.833 -9.977 1.00 85.00 84 LEU A O 1
ATOM 676 N N . HIS A 1 85 ? 15.708 -6.297 -8.620 1.00 85.56 85 HIS A N 1
ATOM 677 C CA . HIS A 1 85 ? 15.450 -7.379 -7.673 1.00 85.56 85 HIS A CA 1
ATOM 678 C C . HIS A 1 85 ? 14.056 -7.288 -7.041 1.00 85.56 85 HIS A C 1
ATOM 680 O O . HIS A 1 85 ? 13.373 -8.299 -6.920 1.00 85.56 85 HIS A O 1
ATOM 686 N N . THR A 1 86 ? 13.624 -6.096 -6.615 1.00 88.50 86 THR A N 1
ATOM 687 C CA . THR A 1 86 ? 12.292 -5.892 -6.010 1.00 88.50 86 THR A CA 1
ATOM 688 C C . THR A 1 86 ? 11.196 -6.267 -6.995 1.00 88.50 86 THR A C 1
ATOM 690 O O . THR A 1 86 ? 10.284 -7.005 -6.637 1.00 88.50 86 THR A O 1
ATOM 693 N N . LEU A 1 87 ? 11.326 -5.821 -8.245 1.00 90.56 87 LEU A N 1
ATOM 694 C CA . LEU A 1 87 ? 10.390 -6.166 -9.306 1.00 90.56 87 LEU A CA 1
ATOM 695 C C . LEU A 1 87 ? 10.323 -7.678 -9.529 1.00 90.56 87 LEU A C 1
ATOM 697 O O . LEU A 1 87 ? 9.234 -8.251 -9.545 1.00 90.56 87 LEU A O 1
ATOM 701 N N . GLN A 1 88 ? 11.474 -8.343 -9.661 1.00 87.12 88 GLN A N 1
ATOM 702 C CA . GLN A 1 88 ? 11.531 -9.791 -9.880 1.00 87.12 88 GLN A CA 1
ATOM 703 C C . GLN A 1 88 ? 10.955 -10.576 -8.700 1.00 87.12 88 GLN A C 1
ATOM 705 O O . GLN A 1 88 ? 10.223 -11.544 -8.904 1.00 87.12 88 GLN A O 1
ATOM 710 N N . GLN A 1 89 ? 11.276 -10.158 -7.475 1.00 89.00 89 GLN A N 1
ATOM 711 C CA . GLN A 1 89 ? 10.782 -10.787 -6.259 1.00 89.00 89 GLN A CA 1
ATOM 712 C C . GLN A 1 89 ? 9.262 -10.657 -6.155 1.00 89.00 89 GLN A C 1
ATOM 714 O O . GLN A 1 89 ? 8.586 -11.672 -6.029 1.00 89.00 89 GLN A O 1
ATOM 719 N N . LEU A 1 90 ? 8.723 -9.443 -6.280 1.00 91.12 90 LEU A N 1
ATOM 720 C CA . LEU A 1 90 ? 7.286 -9.202 -6.170 1.00 91.12 90 LEU A CA 1
ATOM 721 C C . LEU A 1 90 ? 6.506 -9.894 -7.293 1.00 91.12 90 LEU A C 1
ATOM 723 O O . LEU A 1 90 ? 5.475 -10.508 -7.036 1.00 91.12 90 LEU A O 1
ATOM 727 N N . THR A 1 91 ? 7.047 -9.919 -8.513 1.00 90.25 91 THR A N 1
ATOM 728 C CA . THR A 1 91 ? 6.445 -10.688 -9.614 1.00 90.25 91 THR A CA 1
ATOM 729 C C . THR A 1 91 ? 6.424 -12.187 -9.293 1.00 90.25 91 THR A C 1
ATOM 731 O O . THR A 1 91 ? 5.397 -12.840 -9.445 1.00 90.25 91 THR A O 1
ATOM 734 N N . LYS A 1 92 ? 7.529 -12.752 -8.780 1.00 88.94 92 LYS A N 1
ATOM 735 C CA . LYS A 1 92 ? 7.590 -14.162 -8.345 1.00 88.94 92 LYS A CA 1
ATOM 736 C C . LYS A 1 92 ? 6.648 -14.446 -7.173 1.00 88.94 92 LYS A C 1
ATOM 738 O O . LYS A 1 92 ? 6.198 -15.578 -6.985 1.00 88.94 92 LYS A O 1
ATOM 743 N N . GLU A 1 93 ? 6.393 -13.448 -6.341 1.00 89.88 93 GLU A N 1
ATOM 744 C CA . GLU A 1 93 ? 5.460 -13.531 -5.228 1.00 89.88 93 GLU A CA 1
ATOM 745 C C . GLU A 1 93 ? 3.999 -13.445 -5.665 1.00 89.88 93 GLU A C 1
ATOM 747 O O . GLU A 1 93 ? 3.158 -13.777 -4.849 1.00 89.88 93 GLU A O 1
ATOM 752 N N . GLY A 1 94 ? 3.676 -13.141 -6.925 1.00 91.00 94 GLY A N 1
ATOM 753 C CA . GLY A 1 94 ? 2.284 -13.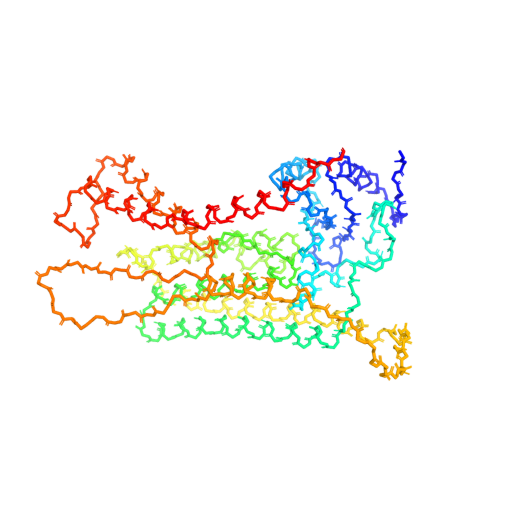011 -7.369 1.00 91.00 94 GLY A CA 1
ATOM 754 C C . GLY A 1 94 ? 1.724 -11.600 -7.178 1.00 91.00 94 GLY A C 1
ATOM 755 O O . GLY A 1 94 ? 0.519 -11.418 -7.079 1.00 91.00 94 GLY A O 1
ATOM 756 N N . ASN A 1 95 ? 2.577 -10.583 -7.066 1.00 94.94 95 ASN A N 1
ATOM 757 C CA . ASN A 1 95 ? 2.124 -9.203 -6.961 1.00 94.94 95 ASN A CA 1
ATOM 758 C C . ASN A 1 95 ? 1.785 -8.632 -8.361 1.00 94.94 95 ASN A C 1
ATOM 760 O O . ASN A 1 95 ? 2.661 -8.637 -9.234 1.00 94.94 95 ASN A O 1
ATOM 764 N N . PRO A 1 96 ? 0.560 -8.114 -8.588 1.00 93.62 96 PRO A N 1
ATOM 765 C CA . PRO A 1 96 ? 0.087 -7.651 -9.898 1.00 93.62 96 PRO A CA 1
ATOM 766 C C . PRO A 1 96 ? 0.696 -6.325 -10.361 1.00 93.62 96 PRO A C 1
ATOM 768 O O . PRO A 1 96 ? 0.681 -6.045 -11.560 1.00 93.62 96 PRO A O 1
ATOM 771 N N . PHE A 1 97 ? 1.258 -5.522 -9.451 1.00 93.25 97 PHE A N 1
ATOM 772 C CA . PHE A 1 97 ? 1.652 -4.141 -9.721 1.00 93.25 97 PHE A CA 1
ATOM 773 C C . PHE A 1 97 ? 2.541 -4.008 -10.965 1.00 93.25 97 PHE A C 1
ATOM 775 O O . PHE A 1 97 ? 2.165 -3.378 -11.952 1.00 93.25 97 PHE A O 1
ATOM 782 N N . PHE A 1 98 ? 3.713 -4.645 -10.978 1.00 91.75 98 PHE A N 1
ATOM 783 C CA . PHE A 1 98 ? 4.634 -4.467 -12.102 1.00 91.75 98 PHE A CA 1
ATOM 784 C C . PHE A 1 98 ? 4.079 -5.031 -13.410 1.00 91.75 98 PHE A C 1
ATOM 786 O O . PHE A 1 98 ? 4.287 -4.419 -14.452 1.00 91.75 98 PHE A O 1
ATOM 793 N N . LEU A 1 99 ? 3.347 -6.146 -13.373 1.00 90.00 99 LEU A N 1
ATOM 794 C CA . LEU A 1 99 ? 2.777 -6.756 -14.577 1.00 90.00 99 LEU A CA 1
ATOM 795 C C . LEU A 1 99 ? 1.701 -5.861 -15.225 1.00 90.00 99 LEU A C 1
ATOM 797 O O . LEU A 1 99 ? 1.567 -5.815 -16.452 1.00 90.00 99 LEU A O 1
ATOM 801 N N . ASN A 1 100 ? 0.956 -5.107 -14.416 1.00 89.38 100 ASN A N 1
ATOM 802 C CA . ASN A 1 100 ? -0.021 -4.142 -14.913 1.00 89.38 100 ASN A CA 1
ATOM 803 C C . ASN A 1 100 ? 0.616 -2.849 -15.423 1.00 89.38 100 ASN A C 1
ATOM 805 O O . ASN A 1 100 ? 0.181 -2.338 -16.453 1.00 89.38 100 ASN A O 1
ATOM 809 N N . TYR A 1 101 ? 1.640 -2.340 -14.739 1.00 88.06 101 TYR A N 1
ATOM 810 C CA . TYR A 1 101 ? 2.148 -0.991 -14.988 1.00 88.06 101 TYR A CA 1
ATOM 811 C C . TYR A 1 101 ? 3.427 -0.966 -15.845 1.00 88.06 101 TYR A C 1
ATOM 813 O O . TYR A 1 101 ? 3.525 -0.173 -16.781 1.00 88.06 101 TYR A O 1
ATOM 821 N N . CYS A 1 102 ? 4.390 -1.863 -15.622 1.00 89.00 102 CYS A N 1
ATOM 822 C CA . CYS A 1 102 ? 5.662 -1.903 -16.357 1.00 89.00 102 CYS A CA 1
ATOM 823 C C . CYS A 1 102 ? 5.546 -2.609 -17.720 1.00 89.00 102 CYS A C 1
ATOM 825 O O . CYS A 1 102 ? 6.231 -3.601 -17.984 1.00 89.00 102 CYS A O 1
ATOM 827 N N . ARG A 1 103 ? 4.672 -2.087 -18.585 1.00 85.19 103 ARG A N 1
ATOM 828 C CA . ARG A 1 103 ? 4.422 -2.587 -19.942 1.00 85.19 103 ARG A CA 1
ATOM 829 C C . ARG A 1 103 ? 5.083 -1.713 -21.004 1.00 85.19 103 ARG A C 1
ATOM 831 O O . ARG A 1 103 ? 5.480 -0.580 -20.729 1.00 85.19 103 ARG A O 1
ATOM 838 N N . LYS A 1 104 ? 5.207 -2.244 -22.224 1.00 82.00 104 LYS A N 1
ATOM 839 C CA . LYS A 1 104 ? 5.890 -1.559 -23.331 1.00 82.00 104 LYS A CA 1
ATOM 840 C C . LYS A 1 104 ? 5.207 -0.239 -23.696 1.00 82.00 104 LYS A C 1
ATOM 842 O O . LYS A 1 104 ? 5.897 0.716 -24.024 1.00 82.00 104 LYS A O 1
ATOM 847 N N . GLU A 1 105 ? 3.884 -0.173 -23.585 1.00 82.75 105 GLU A N 1
ATOM 848 C CA . GLU A 1 105 ? 3.091 1.007 -23.951 1.00 82.75 105 GLU A CA 1
ATOM 849 C C . GLU A 1 105 ? 3.392 2.212 -23.048 1.00 82.75 105 GLU A C 1
ATOM 851 O O . GLU A 1 105 ? 3.308 3.352 -23.492 1.00 82.75 105 GLU A O 1
ATOM 856 N N . ASN A 1 106 ? 3.810 1.952 -21.806 1.00 86.88 106 ASN A N 1
ATOM 857 C CA . ASN A 1 106 ? 4.103 2.980 -20.807 1.00 86.88 106 ASN A CA 1
ATOM 858 C C . ASN A 1 106 ? 5.604 3.296 -20.711 1.00 86.88 106 ASN A C 1
ATOM 860 O O . ASN A 1 106 ? 6.006 4.126 -19.896 1.00 86.88 106 ASN A O 1
ATOM 864 N N . LEU A 1 107 ? 6.455 2.606 -21.480 1.00 88.00 107 LEU A N 1
ATOM 865 C CA . LEU A 1 107 ? 7.909 2.748 -21.424 1.00 88.00 107 LEU A CA 1
ATOM 866 C C . LEU A 1 107 ? 8.351 4.027 -22.147 1.00 88.00 107 LEU A C 1
ATOM 868 O O . LEU A 1 107 ? 8.267 4.117 -23.368 1.00 88.00 107 LEU A O 1
ATOM 872 N N . VAL A 1 108 ? 8.899 4.986 -21.400 1.00 88.06 108 VAL A N 1
ATOM 873 C CA . VAL A 1 108 ? 9.381 6.268 -21.956 1.00 88.06 108 VAL A CA 1
ATOM 874 C C . VAL A 1 108 ? 10.902 6.353 -22.053 1.00 88.06 108 VAL A C 1
ATOM 876 O O . VAL A 1 108 ? 11.445 7.148 -22.817 1.00 88.06 108 VAL A O 1
ATOM 879 N N . TYR A 1 109 ? 11.611 5.524 -21.287 1.00 86.50 109 TYR A N 1
ATOM 880 C CA . TYR A 1 109 ? 13.066 5.440 -21.334 1.00 86.50 109 TYR A CA 1
ATOM 881 C C . TYR A 1 109 ? 13.536 4.036 -20.974 1.00 86.50 109 TYR A C 1
ATOM 883 O O . TYR A 1 109 ? 13.046 3.437 -20.015 1.00 86.50 109 TYR A O 1
ATOM 891 N N . TYR A 1 110 ? 14.556 3.559 -21.679 1.00 85.88 110 TYR A N 1
ATOM 892 C CA . TYR A 1 110 ? 15.359 2.415 -21.272 1.00 85.88 110 TYR A CA 1
ATOM 893 C C . TYR A 1 110 ? 16.830 2.681 -21.585 1.00 85.88 110 TYR A C 1
ATOM 895 O O . TYR A 1 110 ? 17.183 3.345 -22.561 1.00 85.88 110 TYR A O 1
ATOM 903 N N . HIS A 1 111 ? 17.712 2.178 -20.732 1.00 81.50 111 HIS A N 1
ATOM 904 C CA . HIS A 1 111 ? 19.142 2.329 -20.929 1.00 81.50 111 HIS A CA 1
ATOM 905 C C . HIS A 1 111 ? 19.641 1.313 -21.974 1.00 81.50 111 HIS A C 1
ATOM 907 O O . HIS A 1 111 ? 19.401 0.120 -21.833 1.00 81.50 111 HIS A O 1
ATOM 913 N N . HIS A 1 112 ? 20.398 1.768 -22.981 1.00 72.44 112 HIS A N 1
ATOM 914 C CA . HIS A 1 112 ? 20.865 0.980 -24.146 1.00 72.44 112 HIS A CA 1
ATOM 915 C C . HIS A 1 112 ? 21.607 -0.333 -23.827 1.00 72.44 112 HIS A C 1
ATOM 917 O O . HIS A 1 112 ? 21.697 -1.215 -24.673 1.00 72.44 112 HIS A O 1
ATOM 923 N N . ARG A 1 113 ? 22.176 -0.462 -22.620 1.00 70.00 113 ARG A N 1
ATOM 924 C CA . ARG A 1 113 ? 22.793 -1.715 -22.129 1.00 70.00 113 ARG A CA 1
ATOM 925 C C . ARG A 1 113 ? 21.783 -2.835 -21.878 1.00 70.00 113 ARG A C 1
ATOM 927 O O . ARG A 1 113 ? 22.191 -3.975 -21.687 1.00 70.00 113 ARG A O 1
ATOM 934 N N . TYR A 1 114 ? 20.501 -2.505 -21.830 1.00 71.00 114 TYR A N 1
ATOM 935 C CA . TYR A 1 114 ? 19.415 -3.440 -21.618 1.00 71.00 114 TYR A CA 1
ATOM 936 C C . TYR A 1 114 ? 18.596 -3.534 -22.897 1.00 71.00 114 TYR A C 1
ATOM 938 O O . TYR A 1 114 ? 18.304 -2.522 -23.534 1.00 71.00 114 TYR A O 1
ATOM 946 N N . GLU A 1 115 ? 18.223 -4.755 -23.267 1.00 64.31 115 GLU A N 1
ATOM 947 C CA . GLU A 1 115 ? 17.316 -4.968 -24.388 1.00 64.31 115 GLU A CA 1
ATOM 948 C C . GLU A 1 115 ? 15.971 -4.291 -24.101 1.00 64.31 115 GLU A C 1
ATOM 950 O O . GLU A 1 115 ? 15.504 -4.271 -22.959 1.00 64.31 115 GLU A O 1
ATOM 955 N N . GLU A 1 116 ? 15.326 -3.767 -25.146 1.00 57.19 116 GLU A N 1
ATOM 956 C CA . GLU A 1 116 ? 13.957 -3.233 -25.081 1.00 57.19 116 GLU A CA 1
ATOM 957 C C . GLU A 1 116 ? 12.943 -4.324 -24.669 1.00 57.19 116 GLU A C 1
ATOM 959 O O . GLU A 1 116 ? 11.853 -4.023 -24.182 1.00 57.19 116 GLU A O 1
ATOM 964 N N . GLY A 1 117 ? 13.327 -5.599 -24.833 1.00 59.78 117 GLY A N 1
ATOM 965 C CA . GLY A 1 117 ? 12.531 -6.794 -24.567 1.00 59.78 117 GLY A CA 1
ATOM 966 C C . GLY A 1 117 ? 11.987 -6.937 -23.139 1.00 59.78 117 GLY A C 1
ATOM 967 O O . GLY A 1 117 ? 12.216 -6.115 -22.243 1.00 59.78 117 GLY A O 1
ATOM 968 N N . TRP A 1 118 ? 11.213 -8.007 -22.954 1.00 57.44 118 TRP A N 1
ATOM 969 C CA . TRP A 1 118 ? 10.393 -8.292 -21.773 1.00 57.44 118 TRP A CA 1
ATOM 970 C C . TRP A 1 118 ? 11.192 -8.176 -20.459 1.00 57.44 118 TRP A C 1
ATOM 972 O O . TRP A 1 118 ? 12.189 -8.863 -20.258 1.00 57.44 118 TRP A O 1
ATOM 982 N N . LEU A 1 119 ? 10.754 -7.279 -19.561 1.00 71.31 119 LEU A N 1
ATOM 983 C CA . LEU A 1 119 ? 11.407 -6.996 -18.269 1.00 71.31 119 LEU A CA 1
ATOM 984 C C . LEU A 1 119 ? 11.304 -8.168 -17.279 1.00 71.31 119 LEU A C 1
ATOM 986 O O . LEU A 1 119 ? 12.085 -8.269 -16.329 1.00 71.31 119 LEU A O 1
ATOM 990 N N . PHE A 1 120 ? 10.325 -9.043 -17.484 1.00 74.62 120 PHE A N 1
ATOM 991 C CA . PHE A 1 120 ? 10.061 -10.165 -16.601 1.00 74.62 120 PHE A CA 1
ATOM 992 C C . PHE A 1 120 ? 10.769 -11.421 -17.103 1.00 74.62 120 PHE A C 1
ATOM 994 O O . PHE A 1 120 ? 11.018 -11.607 -18.290 1.00 74.62 120 PHE A O 1
ATOM 1001 N N . LYS A 1 121 ? 11.087 -12.329 -16.183 1.00 72.38 121 LYS A N 1
ATOM 1002 C CA . LYS A 1 121 ? 11.457 -13.695 -16.569 1.00 72.38 121 LYS A CA 1
ATOM 1003 C C . LYS A 1 121 ? 10.218 -14.402 -17.144 1.00 72.38 121 LYS A C 1
ATOM 1005 O O . LYS A 1 121 ? 9.106 -13.950 -16.855 1.00 72.38 121 LYS A O 1
ATOM 1010 N N . PRO A 1 122 ? 10.377 -15.493 -17.920 1.00 74.44 122 PRO A N 1
ATOM 1011 C CA . PRO A 1 122 ? 9.248 -16.326 -18.320 1.00 74.44 122 PRO A CA 1
ATOM 1012 C C . PRO A 1 122 ? 8.387 -16.648 -17.096 1.00 74.44 122 PRO A C 1
ATOM 1014 O O . PRO A 1 122 ? 8.892 -17.171 -16.100 1.00 74.44 122 PRO A O 1
ATOM 1017 N N . LEU A 1 123 ? 7.121 -16.247 -17.154 1.00 78.44 123 LEU A N 1
ATOM 1018 C CA . LEU A 1 123 ? 6.188 -16.303 -16.040 1.00 78.44 123 LEU A CA 1
ATOM 1019 C C . LEU A 1 123 ? 5.004 -17.164 -16.460 1.00 78.44 123 LEU A C 1
ATOM 1021 O O . LEU A 1 123 ? 4.338 -16.859 -17.446 1.00 78.44 123 LEU A O 1
ATOM 1025 N N . ASP A 1 124 ? 4.736 -18.221 -15.700 1.00 86.44 124 ASP A N 1
ATOM 1026 C CA . ASP A 1 124 ? 3.467 -18.930 -15.806 1.00 86.44 124 ASP A CA 1
ATOM 1027 C C . ASP A 1 124 ? 2.384 -18.049 -15.177 1.00 86.44 124 ASP A C 1
ATOM 1029 O O . ASP A 1 124 ? 2.287 -17.927 -13.954 1.00 86.44 124 ASP A O 1
ATOM 1033 N N . LEU A 1 125 ? 1.595 -17.397 -16.032 1.00 85.19 125 LEU A N 1
ATOM 1034 C CA . LEU A 1 125 ? 0.527 -16.503 -15.604 1.00 85.19 125 LEU A CA 1
ATOM 1035 C C . LEU A 1 125 ? -0.557 -17.237 -14.797 1.00 85.19 125 LEU A C 1
ATOM 1037 O O . LEU A 1 125 ? -1.142 -16.635 -13.904 1.00 85.19 125 LEU A O 1
ATOM 1041 N N . SER A 1 126 ? -0.794 -18.531 -15.034 1.00 87.44 126 SER A N 1
ATOM 1042 C CA . SER A 1 126 ? -1.774 -19.298 -14.249 1.00 87.44 126 SER A CA 1
ATOM 1043 C C . SER A 1 126 ? -1.271 -19.514 -12.824 1.00 87.44 126 SER A C 1
ATOM 1045 O O . SER A 1 126 ? -1.993 -19.263 -11.857 1.00 87.44 126 SER A O 1
ATOM 1047 N N . GLN A 1 127 ? -0.002 -19.913 -12.681 1.00 90.06 127 GLN A N 1
ATOM 1048 C CA . GLN A 1 127 ? 0.643 -20.045 -11.373 1.00 90.06 127 GLN A CA 1
ATOM 1049 C C . GLN A 1 127 ? 0.741 -18.694 -10.651 1.00 90.06 127 GLN A C 1
ATOM 1051 O O . GLN A 1 127 ? 0.508 -18.615 -9.444 1.00 90.06 127 GLN A O 1
ATOM 1056 N N . PHE A 1 128 ? 1.066 -17.630 -11.387 1.00 92.19 128 PHE A N 1
ATOM 1057 C CA . PHE A 1 128 ? 1.092 -16.267 -10.872 1.00 92.19 128 PHE A CA 1
ATOM 1058 C C . PHE A 1 128 ? -0.268 -15.859 -10.301 1.00 92.19 128 PHE A C 1
ATOM 1060 O O . PHE A 1 128 ? -0.328 -15.422 -9.155 1.00 92.19 128 PHE A O 1
ATOM 1067 N N . MET A 1 129 ? -1.355 -16.052 -11.058 1.00 92.88 129 MET A N 1
ATOM 1068 C CA . MET A 1 129 ? -2.707 -15.694 -10.622 1.00 92.88 129 MET A CA 1
ATOM 1069 C C . MET A 1 129 ? -3.152 -16.501 -9.400 1.00 92.88 129 MET A C 1
ATOM 1071 O O . MET A 1 129 ? -3.717 -15.927 -8.470 1.00 92.88 129 MET A O 1
ATOM 1075 N N . ALA A 1 130 ? -2.855 -17.805 -9.359 1.00 92.31 130 ALA A N 1
ATOM 1076 C CA . ALA A 1 130 ? -3.148 -18.639 -8.194 1.00 92.31 130 ALA A CA 1
ATOM 1077 C C . ALA A 1 130 ? -2.454 -18.103 -6.931 1.00 92.31 130 ALA A C 1
ATOM 1079 O O . ALA A 1 130 ? -3.091 -17.931 -5.893 1.00 92.31 130 ALA A O 1
ATOM 1080 N N . LYS A 1 131 ? -1.167 -17.757 -7.045 1.00 94.94 131 LYS A N 1
ATOM 1081 C CA . LYS A 1 131 ? -0.384 -17.202 -5.939 1.00 94.94 131 LYS A CA 1
ATOM 1082 C C . LYS A 1 131 ? -0.841 -15.800 -5.527 1.00 94.94 131 LYS A C 1
ATOM 1084 O O . LYS A 1 131 ? -0.860 -15.479 -4.343 1.00 94.94 131 LYS A O 1
ATOM 1089 N N . ALA A 1 132 ? -1.217 -14.966 -6.495 1.00 94.75 132 ALA A N 1
ATOM 1090 C CA . ALA A 1 132 ? -1.740 -13.629 -6.247 1.00 94.75 132 ALA A CA 1
ATOM 1091 C C . ALA A 1 132 ? -3.021 -13.680 -5.399 1.00 94.75 132 ALA A C 1
ATOM 1093 O O . ALA A 1 132 ? -3.133 -12.958 -4.406 1.00 94.75 132 ALA A O 1
ATOM 1094 N N . ARG A 1 133 ? -3.947 -14.581 -5.761 1.00 95.25 133 ARG A N 1
ATOM 1095 C CA . ARG A 1 133 ? -5.196 -14.819 -5.024 1.00 95.25 133 ARG A CA 1
ATOM 1096 C C . ARG A 1 133 ? -4.925 -15.385 -3.630 1.00 95.25 133 ARG A C 1
ATOM 1098 O O . ARG A 1 133 ? -5.402 -14.812 -2.659 1.00 95.25 133 ARG A O 1
ATOM 1105 N N . GLU A 1 134 ? -4.071 -16.404 -3.516 1.00 96.00 134 GLU A N 1
ATOM 1106 C CA . GLU A 1 134 ? -3.677 -16.978 -2.220 1.00 96.00 134 GLU A CA 1
ATOM 1107 C C . GLU A 1 134 ? -3.096 -15.918 -1.269 1.00 96.00 134 GLU A C 1
ATOM 1109 O O . GLU A 1 134 ? -3.508 -15.811 -0.113 1.00 96.00 134 GLU A O 1
ATOM 1114 N N . ASN A 1 135 ? -2.172 -15.084 -1.753 1.00 93.94 135 ASN A N 1
ATOM 1115 C CA . ASN A 1 135 ? -1.596 -14.016 -0.942 1.00 93.94 135 ASN A CA 1
ATOM 1116 C C . ASN A 1 135 ? -2.649 -13.006 -0.486 1.00 93.94 135 ASN A C 1
ATOM 1118 O O . ASN A 1 135 ? -2.602 -12.552 0.660 1.00 93.94 135 ASN A O 1
ATOM 1122 N N . PHE A 1 136 ? -3.569 -12.622 -1.376 1.00 96.19 136 PHE A N 1
ATOM 1123 C CA . PHE A 1 136 ? -4.630 -11.689 -1.021 1.00 96.19 136 PHE A CA 1
ATOM 1124 C C . PHE A 1 136 ? -5.560 -12.297 0.032 1.00 96.19 136 PHE A C 1
ATOM 1126 O O . PHE A 1 136 ? -5.818 -11.645 1.041 1.00 96.19 136 PHE A O 1
ATOM 1133 N N . ASP A 1 137 ? -5.958 -13.560 -0.121 1.00 96.31 137 ASP A N 1
ATOM 1134 C CA . ASP A 1 137 ? -6.804 -14.276 0.838 1.00 96.31 137 ASP A CA 1
ATOM 1135 C C . ASP A 1 137 ? -6.142 -14.379 2.223 1.00 96.31 137 ASP A C 1
ATOM 1137 O O . ASP A 1 137 ? -6.778 -14.134 3.257 1.00 96.31 137 ASP A O 1
ATOM 1141 N N . ILE A 1 138 ? -4.835 -14.663 2.275 1.00 94.88 138 ILE A N 1
ATOM 1142 C CA . ILE A 1 138 ? -4.068 -14.686 3.529 1.00 94.88 138 ILE A CA 1
ATOM 1143 C C . ILE A 1 138 ? -4.076 -13.306 4.199 1.00 94.88 138 ILE A C 1
ATOM 1145 O O . ILE A 1 138 ? -4.308 -13.211 5.405 1.00 94.88 138 ILE A O 1
ATOM 1149 N N . GLN A 1 139 ? -3.843 -12.224 3.456 1.00 93.56 139 GLN A N 1
ATOM 1150 C CA . GLN A 1 139 ? -3.851 -10.878 4.041 1.00 93.56 139 GLN A CA 1
ATOM 1151 C C . GLN A 1 139 ? -5.265 -10.446 4.454 1.00 93.56 139 GLN A C 1
ATOM 1153 O O . GLN A 1 139 ? -5.462 -9.905 5.544 1.00 93.56 139 GLN A O 1
ATOM 1158 N N . TYR A 1 140 ? -6.271 -10.743 3.633 1.00 96.19 140 TYR A N 1
ATOM 1159 C CA . TYR A 1 140 ? -7.659 -10.376 3.888 1.00 96.19 140 TYR A CA 1
ATOM 1160 C C . TYR A 1 140 ? -8.257 -11.140 5.075 1.00 96.19 140 TYR A C 1
ATOM 1162 O O . TYR A 1 140 ? -8.998 -10.568 5.879 1.00 96.19 140 TYR A O 1
ATOM 1170 N N . SER A 1 141 ? -7.879 -12.408 5.264 1.00 96.50 141 SER A N 1
ATOM 1171 C CA . SER A 1 141 ? -8.264 -13.178 6.452 1.00 96.50 141 SER A CA 1
ATOM 1172 C C . SER A 1 141 ? -7.685 -12.582 7.743 1.00 96.50 141 SER A C 1
ATOM 1174 O O . SER A 1 141 ? -8.396 -12.497 8.746 1.00 96.50 141 SER A O 1
ATOM 1176 N N . ARG A 1 142 ? -6.445 -12.069 7.719 1.00 93.88 142 ARG A N 1
ATOM 1177 C CA . ARG A 1 142 ? -5.842 -11.347 8.858 1.00 93.88 142 ARG A CA 1
ATOM 1178 C C . ARG A 1 142 ? -6.586 -10.052 9.173 1.00 93.88 142 ARG A C 1
ATOM 1180 O O . ARG A 1 142 ? -6.904 -9.806 10.336 1.00 93.88 142 ARG A O 1
ATOM 1187 N N . ILE A 1 143 ? -6.905 -9.253 8.152 1.00 97.00 143 ILE A N 1
ATOM 1188 C CA . ILE A 1 143 ? -7.722 -8.035 8.295 1.00 97.00 143 ILE A CA 1
ATOM 1189 C C . ILE A 1 143 ? -9.073 -8.383 8.938 1.00 97.00 143 ILE A C 1
ATOM 1191 O O . ILE A 1 143 ? -9.494 -7.753 9.911 1.00 97.00 143 ILE A O 1
ATOM 1195 N N . THR A 1 144 ? -9.720 -9.436 8.437 1.00 97.31 144 THR A N 1
ATOM 1196 C CA . THR A 1 144 ? -11.015 -9.914 8.935 1.00 97.31 144 THR A CA 1
ATOM 1197 C C . THR A 1 144 ? -10.937 -10.347 10.401 1.00 97.31 144 THR A C 1
ATOM 1199 O O . THR A 1 144 ? -11.828 -10.011 11.181 1.00 97.31 144 THR A O 1
ATOM 1202 N N . ALA A 1 145 ? -9.864 -11.025 10.816 1.00 96.56 145 ALA A N 1
ATOM 1203 C CA . ALA A 1 145 ? -9.666 -11.435 12.206 1.00 96.56 145 ALA A CA 1
ATOM 1204 C C . ALA A 1 145 ? -9.559 -10.232 13.164 1.00 96.56 145 ALA A C 1
ATOM 1206 O O . ALA A 1 145 ? -10.204 -10.221 14.216 1.00 96.56 145 ALA A O 1
ATOM 1207 N N . PHE A 1 146 ? -8.819 -9.178 12.793 1.00 95.56 146 PHE A N 1
ATOM 1208 C CA . PHE A 1 146 ? -8.785 -7.937 13.581 1.00 95.56 146 PHE A CA 1
ATOM 1209 C C . PHE A 1 146 ? -10.164 -7.281 13.669 1.00 95.56 146 PHE A C 1
ATOM 1211 O O . PHE A 1 146 ? -10.591 -6.861 14.749 1.00 95.56 146 PHE A O 1
ATOM 1218 N N . ARG A 1 147 ? -10.905 -7.255 12.557 1.00 98.00 147 ARG A N 1
ATOM 1219 C CA . ARG A 1 147 ? -12.252 -6.684 12.516 1.00 98.00 147 ARG A CA 1
ATOM 1220 C C . ARG A 1 147 ? -13.248 -7.453 13.389 1.00 98.00 147 ARG A C 1
ATOM 1222 O O . ARG A 1 147 ? -14.078 -6.828 14.059 1.00 98.00 147 ARG A O 1
ATOM 1229 N N . GLN A 1 148 ? -13.160 -8.782 13.414 1.00 96.38 148 GLN A N 1
ATOM 1230 C CA . GLN A 1 148 ? -13.933 -9.645 14.314 1.00 96.38 148 GLN A CA 1
ATOM 1231 C C . GLN A 1 148 ? -13.561 -9.393 15.780 1.00 96.38 148 GLN A C 1
ATOM 1233 O O . GLN A 1 148 ? -14.447 -9.240 16.620 1.00 96.38 148 GLN A O 1
ATOM 1238 N N . GLY A 1 149 ? -12.268 -9.240 16.082 1.00 95.38 149 GLY A N 1
ATOM 1239 C CA . GLY A 1 149 ? -11.800 -8.842 17.411 1.00 95.38 149 GLY A CA 1
ATOM 1240 C C . GLY A 1 149 ? -12.405 -7.513 17.874 1.00 95.38 149 GLY A C 1
ATOM 1241 O O . GLY A 1 149 ? -12.842 -7.393 19.017 1.00 95.38 149 GLY A O 1
ATOM 1242 N N . ALA A 1 150 ? -12.511 -6.521 16.984 1.00 95.38 150 ALA A N 1
ATOM 1243 C CA . ALA A 1 150 ? -13.177 -5.258 17.302 1.00 95.38 150 ALA A CA 1
ATOM 1244 C C . ALA A 1 150 ? -14.661 -5.433 17.669 1.00 95.38 150 ALA A C 1
ATOM 1246 O O . ALA A 1 150 ? -15.135 -4.774 18.596 1.00 95.38 150 ALA A O 1
ATOM 1247 N N . ALA A 1 151 ? -15.383 -6.321 16.974 1.00 94.44 151 ALA A N 1
ATOM 1248 C CA . ALA A 1 151 ? -16.780 -6.631 17.287 1.00 94.44 151 ALA A CA 1
ATOM 1249 C C . ALA A 1 151 ? -16.912 -7.281 18.672 1.00 94.44 151 ALA A C 1
ATOM 1251 O O . ALA A 1 151 ? -17.716 -6.826 19.482 1.00 94.44 151 ALA A O 1
ATOM 1252 N N . PHE A 1 152 ? -16.049 -8.253 18.982 1.00 96.31 152 PHE A N 1
ATOM 1253 C CA . PHE A 1 152 ? -16.008 -8.900 20.293 1.00 96.31 152 PHE A CA 1
ATOM 1254 C C . PHE A 1 152 ? -15.829 -7.883 21.431 1.00 96.31 152 PHE A C 1
ATOM 1256 O O . PHE A 1 152 ? -16.591 -7.882 22.397 1.00 96.31 152 PHE A O 1
ATOM 1263 N N . TYR A 1 153 ? -14.861 -6.969 21.320 1.00 93.81 153 TYR A N 1
ATOM 1264 C CA . TYR A 1 153 ? -14.641 -5.965 22.366 1.00 93.81 153 TYR A CA 1
ATOM 1265 C C . TYR A 1 153 ? -15.758 -4.922 22.451 1.00 93.81 153 TYR A C 1
ATOM 1267 O O . TYR A 1 153 ? -16.021 -4.415 23.540 1.00 93.81 153 TYR A O 1
ATOM 1275 N N . LEU A 1 154 ? -16.437 -4.616 21.341 1.00 95.44 154 LEU A N 1
ATOM 1276 C CA . LEU A 1 154 ? -17.617 -3.754 21.353 1.00 95.44 154 LEU A CA 1
ATOM 1277 C C . LEU A 1 154 ? -18.774 -4.389 22.141 1.00 95.44 154 LEU A C 1
ATOM 1279 O O . LEU A 1 154 ? -19.419 -3.687 22.919 1.00 95.44 154 LEU A O 1
ATOM 1283 N N . GLU A 1 155 ? -19.034 -5.685 21.946 1.00 96.56 155 GLU A N 1
ATOM 1284 C CA . GLU A 1 155 ? -20.087 -6.430 22.657 1.00 96.56 155 GLU A CA 1
ATOM 1285 C C . GLU A 1 155 ? -19.851 -6.468 24.170 1.00 96.56 155 GLU A C 1
ATOM 1287 O O . GLU A 1 155 ? -20.797 -6.379 24.946 1.00 96.56 155 GLU A O 1
ATOM 1292 N N . HIS A 1 156 ? -18.584 -6.512 24.584 1.00 95.81 156 HIS A N 1
ATOM 1293 C CA . HIS A 1 156 ? -18.167 -6.481 25.989 1.00 95.81 156 HIS A CA 1
ATOM 1294 C C . HIS A 1 156 ? -17.953 -5.057 26.528 1.00 95.81 156 HIS A C 1
ATOM 1296 O O . HIS A 1 156 ? -17.333 -4.878 27.574 1.00 95.81 156 HIS A O 1
ATOM 1302 N N . GLU A 1 157 ? -18.408 -4.037 25.794 1.00 94.88 157 GLU A N 1
ATOM 1303 C CA . GLU A 1 157 ? -18.291 -2.614 26.144 1.00 94.88 157 GLU A CA 1
ATOM 1304 C C . GLU A 1 157 ? -16.848 -2.122 26.386 1.00 94.88 157 GLU A C 1
ATOM 1306 O O . GLU A 1 157 ? -16.617 -1.036 26.922 1.00 94.88 157 GLU A O 1
ATOM 1311 N N . ASN A 1 158 ? -15.847 -2.874 25.919 1.00 92.19 158 ASN A N 1
ATOM 1312 C CA . ASN A 1 158 ? -14.442 -2.493 25.966 1.00 92.19 158 ASN A CA 1
ATOM 1313 C C . ASN A 1 158 ? -14.078 -1.657 24.731 1.00 92.19 158 ASN A C 1
ATOM 1315 O O . ASN A 1 158 ? -13.394 -2.093 23.802 1.00 92.19 158 ASN A O 1
ATOM 1319 N N . TYR A 1 159 ? -14.554 -0.415 24.725 1.00 92.31 159 TYR A N 1
ATOM 1320 C CA . TYR A 1 159 ? -14.418 0.489 23.582 1.00 92.31 159 TYR A CA 1
ATOM 1321 C C . TYR A 1 159 ? -12.963 0.850 23.257 1.00 92.31 159 TYR A C 1
ATOM 1323 O O . TYR A 1 159 ? -12.628 1.047 22.090 1.00 92.31 159 TYR A O 1
ATOM 1331 N N . ALA A 1 160 ? -12.090 0.908 24.267 1.00 89.69 160 ALA A N 1
ATOM 1332 C CA . ALA A 1 160 ? -10.670 1.188 24.070 1.00 89.69 160 ALA A CA 1
ATOM 1333 C C . ALA A 1 160 ? -9.979 0.073 23.278 1.00 89.69 160 ALA A C 1
ATOM 1335 O O . ALA A 1 160 ? -9.273 0.342 22.304 1.00 89.69 160 ALA A O 1
ATOM 1336 N N . GLN A 1 161 ? -10.240 -1.179 23.653 1.00 89.38 161 GLN A N 1
ATOM 1337 C CA . GLN A 1 161 ? -9.675 -2.328 22.963 1.00 89.38 161 GLN A CA 1
ATOM 1338 C C . GLN A 1 161 ? -10.322 -2.546 21.588 1.00 89.38 161 GLN A C 1
ATOM 1340 O O . GLN A 1 161 ? -9.627 -2.894 20.633 1.00 89.38 161 GLN A O 1
ATOM 1345 N N . ALA A 1 162 ? -11.621 -2.257 21.446 1.00 93.38 162 ALA A N 1
ATOM 1346 C CA . ALA A 1 162 ? -12.284 -2.240 20.143 1.00 93.38 162 ALA A CA 1
ATOM 1347 C C . ALA A 1 162 ? -11.628 -1.220 19.194 1.00 93.38 162 ALA A C 1
ATOM 1349 O O . ALA A 1 162 ? -11.321 -1.553 18.052 1.00 93.38 162 ALA A O 1
ATOM 1350 N N . ALA A 1 163 ? -11.336 -0.006 19.673 1.00 93.00 163 ALA A N 1
ATOM 1351 C CA . ALA A 1 163 ? -10.646 1.020 18.890 1.00 93.00 163 ALA A CA 1
ATOM 1352 C C . ALA A 1 163 ? -9.224 0.599 18.485 1.00 93.00 163 ALA A C 1
ATOM 1354 O O . ALA A 1 163 ? -8.814 0.850 17.354 1.00 93.00 163 ALA A O 1
ATOM 1355 N N . PHE A 1 164 ? -8.490 -0.084 19.370 1.00 91.25 164 PHE A N 1
ATOM 1356 C CA . PHE A 1 164 ? -7.182 -0.653 19.038 1.00 91.25 164 PHE A CA 1
ATOM 1357 C C . PHE A 1 164 ? -7.280 -1.688 17.900 1.00 91.25 164 PHE A C 1
ATOM 1359 O O . PHE A 1 164 ? -6.521 -1.618 16.933 1.00 91.25 164 PHE A O 1
ATOM 1366 N N . MET A 1 165 ? -8.249 -2.606 17.968 1.00 93.81 165 MET A N 1
ATOM 1367 C CA . MET A 1 165 ? -8.473 -3.598 16.909 1.00 93.81 165 MET A CA 1
ATOM 1368 C C . MET A 1 165 ? -8.909 -2.955 15.583 1.00 93.81 165 MET A C 1
ATOM 1370 O O . MET A 1 165 ? -8.481 -3.390 14.513 1.00 93.81 165 MET A O 1
ATOM 1374 N N . LEU A 1 166 ? -9.698 -1.877 15.632 1.00 95.75 166 LEU A N 1
ATOM 1375 C CA . LEU A 1 166 ? -10.071 -1.105 14.440 1.00 95.75 166 LEU A CA 1
ATOM 1376 C C . LEU A 1 166 ? -8.874 -0.377 13.826 1.00 95.75 166 LEU A C 1
ATOM 1378 O O . LEU A 1 166 ? -8.778 -0.318 12.604 1.00 95.75 166 LEU A O 1
ATOM 1382 N N . HIS A 1 167 ? -7.933 0.115 14.639 1.00 93.62 167 HIS A N 1
ATOM 1383 C CA . HIS A 1 167 ? -6.693 0.693 14.118 1.00 93.62 167 HIS A CA 1
ATOM 1384 C C . HIS A 1 167 ? -5.913 -0.354 13.330 1.00 93.62 167 HIS A C 1
ATOM 1386 O O . HIS A 1 167 ? -5.529 -0.096 12.197 1.00 93.62 167 HIS A O 1
ATOM 1392 N N . GLN A 1 168 ? -5.723 -1.545 13.907 1.00 93.44 168 GLN A N 1
ATOM 1393 C CA . GLN A 1 168 ? -5.042 -2.650 13.228 1.00 93.44 168 GLN A CA 1
ATOM 1394 C C . GLN A 1 168 ? -5.775 -3.073 11.951 1.00 93.44 168 GLN A C 1
ATOM 1396 O O . GLN A 1 168 ? -5.140 -3.281 10.926 1.00 93.44 168 GLN A O 1
ATOM 1401 N N . THR A 1 169 ? -7.108 -3.124 11.973 1.00 97.00 169 THR A N 1
ATOM 1402 C CA . THR A 1 169 ? -7.911 -3.426 10.776 1.00 97.00 169 THR A CA 1
ATOM 1403 C C . THR A 1 169 ? -7.624 -2.429 9.649 1.00 97.00 169 THR A C 1
ATOM 1405 O O . THR A 1 169 ? -7.333 -2.836 8.526 1.00 97.00 169 THR A O 1
ATOM 1408 N N . LEU A 1 170 ? -7.672 -1.125 9.947 1.00 95.88 170 LEU A N 1
ATOM 1409 C CA . LEU A 1 170 ? -7.437 -0.063 8.967 1.00 95.88 170 LEU A CA 1
ATOM 1410 C C . LEU A 1 170 ? -5.978 -0.044 8.482 1.00 95.88 170 LEU A C 1
ATOM 1412 O O . LEU A 1 170 ? -5.748 0.034 7.280 1.00 95.88 170 LEU A O 1
ATOM 1416 N N . GLU A 1 171 ? -5.004 -0.168 9.388 1.00 94.50 171 GLU A N 1
ATOM 1417 C CA . GLU A 1 171 ? -3.571 -0.247 9.061 1.00 94.50 171 GLU A CA 1
ATOM 1418 C C . GLU A 1 171 ? -3.290 -1.414 8.105 1.00 94.50 171 GLU A C 1
ATOM 1420 O O . GLU A 1 171 ? -2.682 -1.222 7.055 1.00 94.50 171 GLU A O 1
ATOM 1425 N N . GLN A 1 172 ? -3.812 -2.608 8.400 1.00 95.38 172 GLN A N 1
ATOM 1426 C CA . GLN A 1 172 ? -3.640 -3.779 7.538 1.00 95.38 172 GLN A CA 1
ATOM 1427 C C . GLN A 1 172 ? -4.346 -3.620 6.181 1.00 95.38 172 GLN A C 1
ATOM 1429 O O . GLN A 1 172 ? -3.806 -4.060 5.167 1.00 95.38 172 GLN A O 1
ATOM 1434 N N . CYS A 1 173 ? -5.504 -2.949 6.122 1.00 97.44 173 CYS A N 1
ATOM 1435 C CA . CYS A 1 173 ? -6.142 -2.602 4.847 1.00 97.44 173 CYS A CA 1
ATOM 1436 C C . CYS A 1 173 ? -5.246 -1.700 3.990 1.00 97.44 173 CYS A C 1
ATOM 1438 O O . CYS A 1 173 ? -5.065 -1.963 2.801 1.00 97.44 173 CYS A O 1
ATOM 1440 N N . PHE A 1 174 ? -4.670 -0.654 4.589 1.00 96.00 174 PHE A N 1
ATOM 1441 C CA . PHE A 1 174 ? -3.747 0.235 3.892 1.00 96.00 174 PHE A CA 1
ATOM 1442 C C . PHE A 1 174 ? -2.503 -0.513 3.416 1.00 96.00 174 PHE A C 1
ATOM 1444 O O . PHE A 1 174 ? -2.172 -0.418 2.241 1.00 96.00 174 PHE A O 1
ATOM 1451 N N . LEU A 1 175 ? -1.870 -1.317 4.273 1.00 94.94 175 LEU A N 1
ATOM 1452 C CA . LEU A 1 175 ? -0.700 -2.118 3.900 1.00 94.94 175 LEU A CA 1
ATOM 1453 C C . LEU A 1 175 ? -1.001 -3.095 2.754 1.00 94.94 175 LEU A C 1
ATOM 1455 O O . LEU A 1 175 ? -0.184 -3.242 1.845 1.00 94.94 175 LEU A O 1
ATOM 1459 N N . ALA A 1 176 ? -2.173 -3.738 2.763 1.00 96.06 176 ALA A N 1
ATOM 1460 C CA . ALA A 1 176 ? -2.598 -4.606 1.668 1.00 96.06 176 ALA A CA 1
ATOM 1461 C C . ALA A 1 176 ? -2.753 -3.815 0.359 1.00 96.06 176 ALA A C 1
ATOM 1463 O O . ALA A 1 176 ? -2.198 -4.209 -0.665 1.00 96.06 176 ALA A O 1
ATOM 1464 N N . ALA A 1 177 ? -3.444 -2.673 0.386 1.00 96.00 177 ALA A N 1
ATOM 1465 C CA . ALA A 1 177 ? -3.585 -1.825 -0.794 1.00 96.00 177 ALA A CA 1
ATOM 1466 C C . ALA A 1 177 ? -2.235 -1.287 -1.295 1.00 96.00 177 ALA A C 1
ATOM 1468 O O . ALA A 1 177 ? -1.966 -1.332 -2.487 1.00 96.00 177 ALA A O 1
ATOM 1469 N N . GLU A 1 178 ? -1.352 -0.837 -0.409 1.00 94.94 178 GLU A N 1
ATOM 1470 C CA . GLU A 1 178 ? 0.004 -0.399 -0.760 1.00 94.94 178 GLU A CA 1
ATOM 1471 C C . GLU A 1 178 ? 0.787 -1.515 -1.460 1.00 94.94 178 GLU A C 1
ATOM 1473 O O . GLU A 1 178 ? 1.314 -1.316 -2.558 1.00 94.94 178 GLU A O 1
ATOM 1478 N N . TYR A 1 179 ? 0.760 -2.725 -0.896 1.00 95.06 179 TYR A N 1
ATOM 1479 C CA . TYR A 1 179 ? 1.417 -3.882 -1.490 1.00 95.06 179 TYR A CA 1
ATOM 1480 C C . TYR A 1 179 ? 0.881 -4.183 -2.894 1.00 95.06 179 TYR A C 1
ATOM 1482 O O . TYR A 1 179 ? 1.659 -4.210 -3.846 1.00 95.06 179 TYR A O 1
ATOM 1490 N N . PHE A 1 180 ? -0.428 -4.391 -3.056 1.00 95.25 180 PHE A N 1
ATOM 1491 C CA . PHE A 1 180 ? -1.004 -4.841 -4.331 1.00 95.25 180 PHE A CA 1
ATOM 1492 C C . PHE A 1 180 ? -1.088 -3.740 -5.396 1.00 95.25 180 PHE A C 1
ATOM 1494 O O . PHE A 1 180 ? -0.959 -4.038 -6.582 1.00 95.25 180 PHE A O 1
ATOM 1501 N N . LEU A 1 181 ? -1.296 -2.484 -4.995 1.00 92.81 181 LEU A N 1
ATOM 1502 C CA . LEU A 1 181 ? -1.542 -1.373 -5.918 1.00 92.81 181 LEU A CA 1
ATOM 1503 C C . LEU A 1 181 ? -0.292 -0.537 -6.219 1.00 92.81 181 LEU A C 1
ATOM 1505 O O . LEU A 1 181 ? -0.285 0.196 -7.208 1.00 92.81 181 LEU A O 1
ATOM 1509 N N . VAL A 1 182 ? 0.735 -0.591 -5.364 1.00 91.69 182 VAL A N 1
ATOM 1510 C CA . VAL A 1 182 ? 1.954 0.237 -5.481 1.00 91.69 182 VAL A CA 1
ATOM 1511 C C . VAL A 1 182 ? 3.235 -0.604 -5.434 1.00 91.69 182 VAL A C 1
ATOM 1513 O O . VAL A 1 182 ? 4.313 -0.095 -5.731 1.00 91.69 182 VAL A O 1
ATOM 1516 N N . GLY A 1 183 ? 3.173 -1.890 -5.079 1.00 90.50 183 GLY A N 1
ATOM 1517 C CA . GLY A 1 183 ? 4.362 -2.748 -5.017 1.00 90.50 183 GLY A CA 1
ATOM 1518 C C . GLY A 1 183 ? 5.393 -2.303 -3.969 1.00 90.50 183 GLY A C 1
ATOM 1519 O O . GLY A 1 183 ? 6.574 -2.629 -4.089 1.00 90.50 183 GLY A O 1
ATOM 1520 N N . ASP A 1 184 ? 4.978 -1.519 -2.974 1.00 88.25 184 ASP A N 1
ATOM 1521 C CA . ASP A 1 184 ? 5.773 -1.098 -1.815 1.00 88.25 184 ASP A CA 1
ATOM 1522 C C . ASP A 1 184 ? 4.821 -0.797 -0.655 1.00 88.25 184 ASP A C 1
ATOM 1524 O O . ASP A 1 184 ? 3.634 -0.587 -0.872 1.00 88.25 184 ASP A O 1
ATOM 1528 N N . THR A 1 185 ? 5.333 -0.767 0.569 1.00 85.94 185 THR A N 1
ATOM 1529 C CA . THR A 1 185 ? 4.547 -0.457 1.772 1.00 85.94 185 THR A CA 1
ATOM 1530 C C . THR A 1 185 ? 5.173 0.704 2.522 1.00 85.94 185 THR A C 1
ATOM 1532 O O . THR A 1 185 ? 6.395 0.758 2.703 1.00 85.94 185 THR A O 1
ATOM 1535 N N . PHE A 1 186 ? 4.348 1.626 3.006 1.00 83.12 186 PHE A N 1
ATOM 1536 C CA . PHE A 1 186 ? 4.814 2.705 3.857 1.00 83.12 186 PHE A CA 1
ATOM 1537 C C . PHE A 1 186 ? 5.228 2.158 5.231 1.00 83.12 186 PHE A C 1
ATOM 1539 O O . PHE A 1 186 ? 4.553 1.325 5.821 1.00 83.12 186 PHE A O 1
ATOM 1546 N N . SER A 1 187 ? 6.364 2.624 5.753 1.00 73.06 187 SER A N 1
ATOM 1547 C CA . SER A 1 187 ? 6.972 2.077 6.975 1.00 73.06 187 SER A CA 1
ATOM 1548 C C . SER A 1 187 ? 6.507 2.744 8.277 1.00 73.06 187 SER A C 1
ATOM 1550 O O . SER A 1 187 ? 7.114 2.509 9.320 1.00 73.06 187 SER A O 1
ATOM 1552 N N . GLY A 1 188 ? 5.541 3.662 8.220 1.00 75.44 188 GLY A N 1
ATOM 1553 C CA . GLY A 1 188 ? 4.944 4.271 9.412 1.00 75.44 188 GLY A CA 1
ATOM 1554 C C . GLY A 1 188 ? 3.708 3.507 9.883 1.00 75.44 188 GLY A C 1
ATOM 1555 O O . GLY A 1 188 ? 3.329 2.520 9.274 1.00 75.44 188 GLY A O 1
ATOM 1556 N N . HIS A 1 189 ? 3.097 3.984 10.969 1.00 76.25 189 HIS A N 1
ATOM 1557 C CA . HIS A 1 189 ? 1.914 3.354 11.584 1.00 76.25 189 HIS A CA 1
ATOM 1558 C C . HIS A 1 189 ? 0.697 4.278 11.634 1.00 76.25 189 HIS A C 1
ATOM 1560 O O . HIS A 1 189 ? -0.396 3.866 12.010 1.00 76.25 189 HIS A O 1
ATOM 1566 N N . LEU A 1 190 ? 0.882 5.564 11.324 1.00 83.56 190 LEU A N 1
ATOM 1567 C CA . LEU A 1 190 ? -0.206 6.527 11.371 1.00 83.56 190 LEU A CA 1
ATOM 1568 C C . LEU A 1 190 ? -1.076 6.347 10.134 1.00 83.56 190 LEU A C 1
ATOM 1570 O O . LEU A 1 190 ? -0.611 6.489 9.003 1.00 83.56 190 LEU A O 1
ATOM 1574 N N . ILE A 1 191 ? -2.369 6.126 10.351 1.00 89.25 191 ILE A N 1
ATOM 1575 C CA . ILE A 1 191 ? -3.345 5.956 9.270 1.00 89.25 191 ILE A CA 1
ATOM 1576 C C . ILE A 1 191 ? -3.364 7.177 8.330 1.00 89.25 191 ILE A C 1
ATOM 1578 O O . ILE A 1 191 ? -3.529 7.041 7.119 1.00 89.25 191 ILE A O 1
ATOM 1582 N N . SER A 1 192 ? -3.120 8.382 8.860 1.00 88.06 192 SER A N 1
ATOM 1583 C CA . SER A 1 192 ? -3.003 9.610 8.062 1.00 88.06 192 SER A CA 1
ATOM 1584 C C . SER A 1 192 ? -1.865 9.568 7.043 1.00 88.06 192 SER A C 1
ATOM 1586 O O . SER A 1 192 ? -1.981 10.167 5.970 1.00 88.06 192 SER A O 1
ATOM 1588 N N . ASP A 1 193 ? -0.771 8.887 7.375 1.00 88.31 193 ASP A N 1
ATOM 1589 C CA . ASP A 1 193 ? 0.409 8.813 6.524 1.00 88.31 193 ASP A CA 1
ATOM 1590 C C . ASP A 1 193 ? 0.198 7.783 5.418 1.00 88.31 193 ASP A C 1
ATOM 1592 O O . ASP A 1 193 ? 0.460 8.099 4.258 1.00 88.31 193 ASP A O 1
ATOM 1596 N N . HIS A 1 194 ? -0.386 6.625 5.743 1.00 91.69 194 HIS A N 1
ATOM 1597 C CA . HIS A 1 194 ? -0.833 5.637 4.757 1.00 91.69 194 HIS A CA 1
ATOM 1598 C C . HIS A 1 194 ? -1.839 6.229 3.762 1.00 91.69 194 HIS A C 1
ATOM 1600 O O . HIS A 1 194 ? -1.654 6.147 2.547 1.00 91.69 194 HIS A O 1
ATOM 1606 N N . GLN A 1 195 ? -2.858 6.938 4.264 1.00 91.44 195 GLN A N 1
ATOM 1607 C CA . GLN A 1 195 ? -3.823 7.652 3.424 1.00 91.44 195 GLN A CA 1
ATOM 1608 C C . GLN A 1 195 ? -3.131 8.657 2.494 1.00 91.44 195 GLN A C 1
ATOM 1610 O O . GLN A 1 195 ? -3.457 8.750 1.312 1.00 91.44 195 GLN A O 1
ATOM 1615 N N . SER A 1 196 ? -2.158 9.409 3.014 1.00 87.81 196 SER A N 1
ATOM 1616 C CA . SER A 1 196 ? -1.406 10.389 2.222 1.00 87.81 196 SER A CA 1
ATOM 1617 C C . SER A 1 196 ? -0.441 9.729 1.233 1.00 87.81 196 SER A C 1
ATOM 1619 O O . SER A 1 196 ? -0.092 10.340 0.226 1.00 87.81 196 SER A O 1
ATOM 1621 N N . TYR A 1 197 ? 0.035 8.518 1.520 1.00 88.56 197 TYR A N 1
ATOM 1622 C CA . TYR A 1 197 ? 0.914 7.749 0.648 1.00 88.56 197 TYR A CA 1
ATOM 1623 C C . TYR A 1 197 ? 0.137 7.176 -0.541 1.00 88.56 197 TYR A C 1
ATOM 1625 O O . TYR A 1 197 ? 0.460 7.530 -1.676 1.00 88.56 197 TYR A O 1
ATOM 1633 N N . LEU A 1 198 ? -0.927 6.404 -0.289 1.00 88.44 198 LEU A N 1
ATOM 1634 C CA . LEU A 1 198 ? -1.791 5.854 -1.341 1.00 88.44 198 LEU A CA 1
ATOM 1635 C C . LEU A 1 198 ? -2.551 6.933 -2.109 1.00 88.44 198 LEU A C 1
ATOM 1637 O O . LEU A 1 198 ? -2.678 6.850 -3.329 1.00 88.44 198 LEU A O 1
ATOM 1641 N N . GLY A 1 199 ? -3.022 7.970 -1.412 1.00 86.50 199 GLY A N 1
ATOM 1642 C CA . GLY A 1 199 ? -3.839 9.036 -1.990 1.00 86.50 199 GLY A CA 1
ATOM 1643 C C . GLY A 1 199 ? -3.142 9.881 -3.059 1.00 86.50 199 GLY A C 1
ATOM 1644 O O . GLY A 1 199 ? -3.803 10.677 -3.718 1.00 86.50 199 GLY A O 1
ATOM 1645 N N . LYS A 1 200 ? -1.823 9.724 -3.246 1.00 80.88 200 LYS A N 1
ATOM 1646 C CA . LYS A 1 200 ? -1.081 10.332 -4.365 1.00 80.88 200 LYS A CA 1
ATOM 1647 C C . LYS A 1 200 ? -1.414 9.686 -5.708 1.00 80.88 200 LYS A C 1
ATOM 1649 O O . LYS A 1 200 ? -1.306 10.356 -6.726 1.00 80.88 200 LYS A O 1
ATOM 1654 N N . LEU A 1 201 ? -1.758 8.400 -5.691 1.00 80.00 201 LEU A N 1
ATOM 1655 C CA . LEU A 1 201 ? -1.989 7.587 -6.887 1.00 80.00 201 LEU A CA 1
ATOM 1656 C C . LEU A 1 201 ? -3.460 7.197 -7.007 1.00 80.00 201 LEU A C 1
ATOM 1658 O O . LEU A 1 201 ? -4.029 7.241 -8.088 1.00 80.00 201 LEU A O 1
ATOM 1662 N N . TYR A 1 202 ? -4.100 6.902 -5.875 1.00 84.06 202 TYR A N 1
ATOM 1663 C CA . TYR A 1 202 ? -5.469 6.409 -5.838 1.00 84.06 202 TYR A CA 1
ATOM 1664 C C . TYR A 1 202 ? -6.365 7.370 -5.051 1.00 84.06 202 TYR A C 1
ATOM 1666 O O . TYR A 1 202 ? -6.411 7.350 -3.815 1.00 84.06 202 TYR A O 1
ATOM 1674 N N . SER A 1 203 ? -7.107 8.213 -5.773 1.00 82.38 203 SER A N 1
ATOM 1675 C CA . SER A 1 203 ? -7.970 9.260 -5.202 1.00 82.38 203 SER A CA 1
ATOM 1676 C C . SER A 1 203 ? -9.037 8.720 -4.243 1.00 82.38 203 SER A C 1
ATOM 1678 O O . SER A 1 203 ? -9.334 9.365 -3.235 1.00 82.38 203 SER A O 1
ATOM 1680 N N . ALA A 1 204 ? -9.536 7.502 -4.475 1.00 85.81 204 ALA A N 1
ATOM 1681 C CA . ALA A 1 204 ? -10.475 6.823 -3.579 1.00 85.81 204 ALA A CA 1
ATOM 1682 C C . ALA A 1 204 ? -9.938 6.675 -2.141 1.00 85.81 204 ALA A C 1
ATOM 1684 O O . ALA A 1 204 ? -10.698 6.794 -1.183 1.00 85.81 204 ALA A O 1
ATOM 1685 N N . PHE A 1 205 ? -8.624 6.486 -1.970 1.00 89.12 205 PHE A N 1
ATOM 1686 C CA . PHE A 1 205 ? -8.001 6.391 -0.647 1.00 89.12 205 PHE A CA 1
ATOM 1687 C C . PHE A 1 205 ? -7.736 7.771 -0.038 1.00 89.12 205 PHE A C 1
ATOM 1689 O O . PHE A 1 205 ? -7.887 7.935 1.169 1.00 89.12 205 PHE A O 1
ATOM 1696 N N . LYS A 1 206 ? -7.406 8.787 -0.852 1.00 84.62 206 LYS A N 1
ATOM 1697 C CA . LYS A 1 206 ? -7.104 10.168 -0.410 1.00 84.62 206 LYS A CA 1
ATOM 1698 C C . LYS A 1 206 ? -8.200 10.759 0.484 1.00 84.62 206 LYS A C 1
ATOM 1700 O O . LYS A 1 206 ? -7.887 11.460 1.448 1.00 84.62 206 LYS A O 1
ATOM 1705 N N . HIS A 1 207 ? -9.459 10.456 0.169 1.00 82.12 207 HIS A N 1
ATOM 1706 C CA . HIS A 1 207 ? -10.646 11.008 0.824 1.00 82.12 207 HIS A CA 1
ATOM 1707 C C . HIS A 1 207 ? -11.308 10.052 1.825 1.00 82.12 207 HIS A C 1
ATOM 1709 O O . HIS A 1 207 ? -12.439 10.288 2.234 1.00 82.12 207 HIS A O 1
ATOM 1715 N N . PHE A 1 208 ? -10.620 8.991 2.255 1.00 86.69 208 PHE A N 1
ATOM 1716 C CA . PHE A 1 208 ? -11.207 8.011 3.171 1.00 86.69 208 PHE A CA 1
ATOM 1717 C C . PHE A 1 208 ? -11.510 8.597 4.575 1.00 86.69 208 PHE A C 1
ATOM 1719 O O . PHE A 1 208 ? -12.584 8.395 5.152 1.00 86.69 208 PHE A O 1
ATOM 1726 N N . PHE A 1 209 ? -10.595 9.420 5.095 1.00 84.44 209 PHE A N 1
ATOM 1727 C CA . PHE A 1 209 ? -10.849 10.379 6.175 1.00 84.44 209 PHE A CA 1
ATOM 1728 C C . PHE A 1 209 ? -10.605 11.803 5.660 1.00 84.44 209 PHE A C 1
ATOM 1730 O O . PHE A 1 209 ? -9.459 12.274 5.685 1.00 84.44 209 PHE A O 1
ATOM 1737 N N . PRO A 1 210 ? -11.647 12.494 5.168 1.00 82.31 210 PRO A N 1
ATOM 1738 C CA . PRO A 1 210 ? -11.532 13.867 4.691 1.00 82.31 210 PRO A CA 1
ATOM 1739 C C . PRO A 1 210 ? -11.064 14.799 5.812 1.00 82.31 210 PRO A C 1
ATOM 1741 O O . PRO A 1 210 ? -11.584 14.769 6.930 1.00 82.31 210 PRO A O 1
ATOM 1744 N N . ARG A 1 211 ? -10.076 15.651 5.525 1.00 77.69 211 ARG A N 1
ATOM 1745 C CA . ARG A 1 211 ? -9.541 16.604 6.518 1.00 77.69 211 ARG A CA 1
ATOM 1746 C C . ARG A 1 211 ? -10.480 17.792 6.729 1.00 77.69 211 ARG A C 1
ATOM 1748 O O . ARG A 1 211 ? -10.408 18.468 7.751 1.00 77.69 211 ARG A O 1
ATOM 1755 N N . GLU A 1 212 ? -11.365 18.035 5.770 1.00 80.75 212 GLU A N 1
ATOM 1756 C CA . GLU A 1 212 ? -12.366 19.099 5.770 1.00 80.75 212 GLU A CA 1
ATOM 1757 C C . GLU A 1 212 ? -13.455 18.846 6.823 1.00 80.75 212 GLU A C 1
ATOM 1759 O O . GLU A 1 212 ? -14.039 19.784 7.374 1.00 80.75 212 GLU A O 1
ATOM 1764 N N . HIS A 1 213 ? -13.696 17.576 7.161 1.00 84.25 213 HIS A N 1
ATOM 1765 C CA . HIS A 1 213 ? -14.626 17.185 8.207 1.00 84.25 213 HIS A CA 1
ATOM 1766 C C . HIS A 1 213 ? -13.910 17.115 9.560 1.00 84.25 213 HIS A C 1
ATOM 1768 O O . HIS A 1 213 ? -13.086 16.239 9.840 1.00 84.25 213 HIS A O 1
ATOM 1774 N N . LYS A 1 214 ? -14.258 18.053 10.451 1.00 84.06 214 LYS A N 1
ATOM 1775 C CA . LYS A 1 214 ? -13.710 18.111 11.818 1.00 84.06 214 LYS A CA 1
ATOM 1776 C C . LYS A 1 214 ? -13.943 16.811 12.593 1.00 84.06 214 LYS A C 1
ATOM 1778 O O . LYS A 1 214 ? -13.092 16.420 13.390 1.00 84.06 214 LYS A O 1
ATOM 1783 N N . GLU A 1 215 ? -15.073 16.151 12.352 1.00 83.50 215 GLU A N 1
ATOM 1784 C CA . GLU A 1 215 ? -15.426 14.879 12.984 1.00 83.50 215 GLU A CA 1
ATOM 1785 C C . GLU A 1 215 ? -14.494 13.746 12.546 1.00 83.50 215 GLU A C 1
ATOM 1787 O O . GLU A 1 215 ? -13.964 13.049 13.408 1.00 83.50 215 GLU A O 1
ATOM 1792 N N . ASP A 1 216 ? -14.204 13.622 11.247 1.00 84.62 216 ASP A N 1
ATOM 1793 C CA . ASP A 1 216 ? -13.262 12.627 10.718 1.00 84.62 216 ASP A CA 1
ATOM 1794 C C . ASP A 1 216 ? -11.840 12.866 11.229 1.00 84.62 216 ASP A C 1
ATOM 1796 O O . ASP A 1 216 ? -11.166 11.933 11.664 1.00 84.62 216 ASP A O 1
ATOM 1800 N N . THR A 1 217 ? -11.401 14.127 11.265 1.00 84.38 217 THR A N 1
ATOM 1801 C CA . THR A 1 217 ? -10.091 14.490 11.825 1.00 84.38 217 THR A CA 1
ATOM 1802 C C . THR A 1 217 ? -9.998 14.128 13.310 1.00 84.38 217 THR A C 1
ATOM 1804 O O . THR A 1 217 ? -8.998 13.570 13.771 1.00 84.38 217 THR A O 1
ATOM 1807 N N . HIS A 1 218 ? -11.046 14.416 14.085 1.00 85.44 218 HIS A N 1
ATOM 1808 C CA . HIS A 1 218 ? -11.098 14.051 15.498 1.00 85.44 218 HIS A CA 1
ATOM 1809 C C . HIS A 1 218 ? -11.121 12.529 15.698 1.00 85.44 218 HIS A C 1
ATOM 1811 O O . HIS A 1 218 ? -10.431 12.011 16.581 1.00 85.44 218 HIS A O 1
ATOM 1817 N N . LEU A 1 219 ? -11.876 11.811 14.866 1.00 86.94 219 LEU A N 1
ATOM 1818 C CA . LEU A 1 219 ? -11.989 10.358 14.906 1.00 86.94 219 LEU A CA 1
ATOM 1819 C C . LEU A 1 219 ? -10.649 9.689 14.578 1.00 86.94 219 LEU A C 1
ATOM 1821 O O . LEU A 1 219 ? -10.204 8.825 15.330 1.00 86.94 219 LEU A O 1
ATOM 1825 N N . MET A 1 220 ? -9.963 10.163 13.536 1.00 86.44 220 MET A N 1
ATOM 1826 C CA . MET A 1 220 ? -8.626 9.712 13.147 1.00 86.44 220 MET A CA 1
ATOM 1827 C C . MET A 1 220 ? -7.609 9.911 14.276 1.00 86.44 220 MET A C 1
ATOM 1829 O O . MET A 1 220 ? -6.885 8.991 14.648 1.00 86.44 220 MET A O 1
ATOM 1833 N N . ASN A 1 221 ? -7.580 11.100 14.882 1.00 85.31 221 ASN A N 1
ATOM 1834 C CA . ASN A 1 221 ? -6.686 11.380 16.006 1.00 85.31 221 ASN A CA 1
ATOM 1835 C C . ASN A 1 221 ? -6.984 10.486 17.217 1.00 85.31 221 ASN A C 1
ATOM 1837 O O . ASN A 1 221 ? -6.067 10.048 17.911 1.00 85.31 221 ASN A O 1
ATOM 1841 N N . THR A 1 222 ? -8.262 10.205 17.474 1.00 84.56 222 THR A N 1
ATOM 1842 C CA . THR A 1 222 ? -8.688 9.300 18.550 1.00 84.56 222 THR A CA 1
ATOM 1843 C C . THR A 1 222 ? -8.263 7.858 18.268 1.00 84.56 222 THR A C 1
ATOM 1845 O O . THR A 1 222 ? -7.847 7.151 19.187 1.00 84.56 222 THR A O 1
ATOM 1848 N N . LEU A 1 223 ? -8.297 7.432 17.006 1.00 86.19 223 LEU A N 1
ATOM 1849 C CA . LEU A 1 223 ? -7.841 6.116 16.575 1.00 86.19 223 LEU A CA 1
ATOM 1850 C C . LEU A 1 223 ? -6.312 5.975 16.676 1.00 86.19 223 LEU A C 1
ATOM 1852 O O . LEU A 1 223 ? -5.830 5.023 17.283 1.00 86.19 223 LEU A O 1
ATOM 1856 N N . ASN A 1 224 ? -5.545 6.953 16.183 1.00 82.56 224 ASN A N 1
ATOM 1857 C CA . ASN A 1 224 ? -4.080 6.970 16.307 1.00 82.56 224 ASN A CA 1
ATOM 1858 C C . ASN A 1 224 ? -3.637 6.956 17.782 1.00 82.56 224 ASN A C 1
ATOM 1860 O O . ASN A 1 224 ? -2.680 6.281 18.156 1.00 82.56 224 ASN A O 1
ATOM 1864 N N . LYS A 1 225 ? -4.370 7.654 18.662 1.00 80.25 225 LYS A N 1
ATOM 1865 C CA . LYS A 1 225 ? -4.141 7.570 20.112 1.00 80.25 225 LYS A CA 1
ATOM 1866 C C . LYS A 1 225 ? -4.429 6.176 20.664 1.00 80.25 225 LYS A C 1
ATOM 1868 O O . LYS A 1 225 ? -3.724 5.764 21.577 1.00 80.25 225 LYS A O 1
ATOM 1873 N N . ALA A 1 226 ? -5.410 5.443 20.132 1.00 76.56 226 ALA A N 1
ATOM 1874 C CA . ALA A 1 226 ? -5.698 4.074 20.563 1.00 76.56 226 ALA A CA 1
ATOM 1875 C C . ALA A 1 226 ? -4.485 3.158 20.357 1.00 76.56 226 ALA A C 1
ATOM 1877 O O . ALA A 1 226 ? -4.163 2.371 21.243 1.00 76.56 226 ALA A O 1
ATOM 1878 N N . TYR A 1 227 ? -3.772 3.299 19.237 1.00 71.06 227 TYR A N 1
ATOM 1879 C CA . TYR A 1 227 ? -2.568 2.517 18.942 1.00 71.06 227 TYR A CA 1
ATOM 1880 C C . TYR A 1 227 ? -1.474 2.681 20.007 1.00 71.06 227 TYR A C 1
ATOM 1882 O O . TYR A 1 227 ? -0.917 1.694 20.483 1.00 71.06 227 TYR A O 1
ATOM 1890 N N . ILE A 1 228 ? -1.220 3.923 20.431 1.00 68.81 228 ILE A N 1
ATOM 1891 C CA . ILE A 1 228 ? -0.152 4.261 21.386 1.00 68.81 228 ILE A CA 1
ATOM 1892 C C . ILE A 1 228 ? -0.600 4.046 22.840 1.00 68.81 228 ILE A C 1
ATOM 1894 O O . ILE A 1 228 ? 0.160 3.557 23.674 1.00 68.81 228 ILE A O 1
ATOM 1898 N N . HIS A 1 229 ? -1.834 4.432 23.167 1.00 61.91 229 HIS A N 1
ATOM 1899 C CA . HIS A 1 229 ? -2.262 4.651 24.548 1.00 61.91 229 HIS A CA 1
ATOM 1900 C C . HIS A 1 229 ? -3.228 3.608 25.102 1.00 61.91 229 HIS A C 1
ATOM 1902 O O . HIS A 1 229 ? -3.331 3.523 26.323 1.00 61.91 229 HIS A O 1
ATOM 1908 N N . SER A 1 230 ? -3.888 2.785 24.276 1.00 55.03 230 SER A N 1
ATOM 1909 C CA . SER A 1 230 ? -4.799 1.740 24.789 1.00 55.03 230 SER A CA 1
ATOM 1910 C C . SER A 1 230 ? -4.104 0.749 25.731 1.00 55.03 230 SER A C 1
ATOM 1912 O O . SER A 1 230 ? -4.746 0.177 26.604 1.00 55.03 230 SER A O 1
ATOM 1914 N N . ARG A 1 231 ? -2.781 0.586 25.591 1.00 53.44 231 ARG A N 1
ATOM 1915 C CA . ARG A 1 231 ? -1.971 -0.349 26.381 1.00 53.44 231 ARG A CA 1
ATOM 1916 C C . ARG A 1 231 ? -1.370 0.251 27.658 1.00 53.44 231 ARG A C 1
ATOM 1918 O O . ARG A 1 231 ? -0.964 -0.507 28.530 1.00 53.44 231 ARG A O 1
ATOM 1925 N N . TYR A 1 232 ? -1.291 1.583 27.769 1.00 48.31 232 TYR A N 1
ATOM 1926 C CA . TYR A 1 232 ? -0.480 2.252 28.804 1.00 48.31 232 TYR A CA 1
ATOM 1927 C C . TYR A 1 232 ? -1.121 3.491 29.444 1.00 48.31 232 TYR A C 1
ATOM 1929 O O . TYR A 1 232 ? -0.582 4.012 30.417 1.00 48.31 232 TYR A O 1
ATOM 1937 N N . SER A 1 233 ? -2.244 3.998 28.927 1.00 52.31 233 SER A N 1
ATOM 1938 C CA . SER A 1 233 ? -2.868 5.216 29.446 1.00 52.31 233 SER A CA 1
ATOM 1939 C C . SER A 1 233 ? -4.180 4.924 30.158 1.00 52.31 233 SER A C 1
ATOM 1941 O O . SER A 1 233 ? -5.151 4.485 29.547 1.00 52.31 233 SER A O 1
ATOM 1943 N N . LEU A 1 234 ? -4.238 5.300 31.436 1.00 56.06 234 LEU A N 1
ATOM 1944 C CA . LEU A 1 234 ? -5.470 5.357 32.232 1.00 56.06 234 LEU A CA 1
ATOM 1945 C C . LEU A 1 234 ? -6.473 6.411 31.715 1.00 56.06 234 LEU A C 1
ATOM 1947 O O . LEU A 1 234 ? -7.600 6.472 32.199 1.00 56.06 234 LEU A O 1
ATOM 1951 N N . HIS A 1 235 ? -6.082 7.253 30.749 1.00 66.12 235 HIS A N 1
ATOM 1952 C CA . HIS A 1 235 ? -6.854 8.416 30.298 1.00 66.12 235 HIS A CA 1
ATOM 1953 C C . HIS A 1 235 ? -7.323 8.331 28.837 1.00 66.12 235 HIS A C 1
ATOM 1955 O O . HIS A 1 235 ? -7.776 9.332 28.279 1.00 66.12 235 HIS A O 1
ATOM 1961 N N . TYR A 1 236 ? -7.239 7.161 28.196 1.00 80.50 236 TYR A N 1
ATOM 1962 C CA . TYR A 1 236 ? -7.843 6.979 26.877 1.00 80.50 236 TYR A CA 1
ATOM 1963 C C . TYR A 1 236 ? -9.360 6.800 27.003 1.00 80.50 236 TYR A C 1
ATOM 1965 O O . TYR A 1 236 ? -9.836 5.861 27.638 1.00 80.50 236 TYR A O 1
ATOM 1973 N N . HIS A 1 237 ? -10.126 7.690 26.372 1.00 83.31 237 HIS A N 1
ATOM 1974 C CA . HIS A 1 237 ? -11.582 7.615 26.356 1.00 83.31 237 HIS A CA 1
ATOM 1975 C C . HIS A 1 237 ? -12.106 7.717 24.924 1.00 83.31 237 HIS A C 1
ATOM 1977 O O . HIS A 1 237 ? -11.781 8.658 24.199 1.00 83.31 237 HIS A O 1
ATOM 1983 N N . ILE A 1 238 ? -12.944 6.758 24.539 1.00 89.88 238 ILE A N 1
ATOM 1984 C CA . ILE A 1 238 ? -13.667 6.744 23.269 1.00 89.88 238 ILE A CA 1
ATOM 1985 C C . ILE A 1 238 ? -15.109 6.306 23.528 1.00 89.88 238 ILE A C 1
ATOM 1987 O O . ILE A 1 238 ? -15.366 5.393 24.314 1.00 89.88 238 ILE A O 1
ATOM 1991 N N . LYS A 1 239 ? -16.065 6.978 22.886 1.00 92.94 239 LYS A N 1
ATOM 1992 C CA . LYS A 1 239 ? -17.495 6.689 23.043 1.00 92.94 239 LYS A CA 1
ATOM 1993 C C . LYS A 1 239 ? -17.912 5.513 22.161 1.00 92.94 239 LYS A C 1
ATOM 1995 O O . LYS A 1 239 ? -17.424 5.372 21.041 1.00 92.94 239 LYS A O 1
ATOM 2000 N N . LYS A 1 240 ? -18.926 4.757 22.596 1.00 94.94 240 LYS A N 1
ATOM 2001 C CA . LYS A 1 240 ? -19.574 3.702 21.791 1.00 94.94 240 LYS A CA 1
ATOM 2002 C C . LYS A 1 240 ? -19.953 4.181 20.385 1.00 94.94 240 LYS A C 1
ATOM 2004 O O . LYS A 1 240 ? -19.705 3.483 19.411 1.00 94.94 240 LYS A O 1
ATOM 2009 N N . THR A 1 241 ? -20.506 5.391 20.266 1.00 95.19 241 THR A N 1
ATOM 2010 C CA . THR A 1 241 ? -20.886 5.978 18.970 1.00 95.19 241 THR A CA 1
ATOM 2011 C C . THR A 1 241 ? -19.691 6.166 18.036 1.00 95.19 241 THR A C 1
ATOM 2013 O O . THR A 1 241 ? -19.807 5.880 16.852 1.00 95.19 241 THR A O 1
ATOM 2016 N N . GLN A 1 242 ? -18.531 6.568 18.562 1.00 93.75 242 GLN A N 1
ATOM 2017 C CA . GLN A 1 242 ? -17.299 6.709 17.780 1.00 93.75 242 GLN A CA 1
ATOM 2018 C C . GLN A 1 242 ? -16.769 5.345 17.322 1.00 93.75 242 GLN A C 1
ATOM 2020 O O . GLN A 1 242 ? -16.368 5.212 16.169 1.00 93.75 242 GLN A O 1
ATOM 2025 N N . VAL A 1 243 ? -16.819 4.322 18.184 1.00 95.25 243 VAL A N 1
ATOM 2026 C CA . VAL A 1 243 ? -16.450 2.942 17.813 1.00 95.25 243 VAL A CA 1
ATOM 2027 C C . VAL A 1 243 ? -17.365 2.405 16.710 1.00 95.25 243 VAL A C 1
ATOM 2029 O O . VAL A 1 243 ? -16.877 1.827 15.745 1.00 95.25 243 VAL A O 1
ATOM 2032 N N . LEU A 1 244 ? -18.677 2.644 16.798 1.00 95.94 244 LEU A N 1
ATOM 2033 C CA . LEU A 1 244 ? -19.628 2.252 15.751 1.00 95.94 244 LEU A CA 1
ATOM 2034 C C . LEU A 1 244 ? -19.346 2.957 14.415 1.00 95.94 244 LEU A C 1
ATOM 2036 O O . LEU A 1 244 ? -19.449 2.328 13.364 1.00 95.94 244 LEU A O 1
ATOM 2040 N N . THR A 1 245 ? -18.956 4.235 14.434 1.00 95.19 245 THR A N 1
ATOM 2041 C CA . THR A 1 245 ? -18.522 4.948 13.220 1.00 95.19 245 THR A CA 1
ATOM 2042 C C . THR A 1 245 ? -17.230 4.362 12.649 1.00 95.19 245 THR A C 1
ATOM 2044 O O . THR A 1 245 ? -17.132 4.165 11.440 1.00 95.19 245 THR A O 1
ATOM 2047 N N . LEU A 1 246 ? -16.251 4.037 13.499 1.00 95.19 246 LEU A N 1
ATOM 2048 C CA . LEU A 1 246 ? -14.999 3.401 13.075 1.00 95.19 246 LEU A CA 1
ATOM 2049 C C . LEU A 1 246 ? -15.221 2.008 12.483 1.00 95.19 246 LEU A C 1
ATOM 2051 O O . LEU A 1 246 ? -14.536 1.649 11.535 1.00 95.19 246 LEU A O 1
ATOM 2055 N N . ILE A 1 247 ? -16.183 1.248 13.006 1.00 96.75 247 ILE A N 1
ATOM 2056 C CA . ILE A 1 247 ? -16.605 -0.037 12.441 1.00 96.75 247 ILE A CA 1
ATOM 2057 C C . ILE A 1 247 ? -17.107 0.137 11.009 1.00 96.75 247 ILE A C 1
ATOM 2059 O O . ILE A 1 247 ? -16.617 -0.551 10.121 1.00 96.75 247 ILE A O 1
ATOM 2063 N N . LYS A 1 248 ? -18.024 1.085 10.776 1.00 96.12 248 LYS A N 1
ATOM 2064 C CA . LYS A 1 248 ? -18.547 1.354 9.428 1.00 96.12 248 LYS A CA 1
ATOM 2065 C C . LYS A 1 248 ? -17.424 1.721 8.463 1.00 96.12 248 LYS A C 1
ATOM 2067 O O . LYS A 1 248 ? -17.337 1.140 7.391 1.00 96.12 248 LYS A O 1
ATOM 2072 N N . LYS A 1 249 ? -16.513 2.603 8.886 1.00 94.75 249 LYS A N 1
ATOM 2073 C CA . LYS A 1 249 ? -15.324 2.943 8.096 1.00 94.75 249 LYS A CA 1
ATOM 2074 C C . LYS A 1 249 ? -14.428 1.725 7.850 1.00 94.75 249 LYS A C 1
ATOM 2076 O O . LYS A 1 249 ? -13.980 1.516 6.733 1.00 94.75 249 LYS A O 1
ATOM 2081 N N . ALA A 1 250 ? -14.162 0.892 8.851 1.00 96.56 250 ALA A N 1
ATOM 2082 C CA . ALA A 1 250 ? -13.366 -0.316 8.640 1.00 96.56 250 ALA A CA 1
ATOM 2083 C C . ALA A 1 250 ? -13.996 -1.224 7.573 1.00 96.56 250 ALA A C 1
ATOM 2085 O O . ALA A 1 250 ? -13.296 -1.655 6.662 1.00 96.56 250 ALA A O 1
ATOM 2086 N N . ASP A 1 251 ? -15.312 -1.428 7.633 1.00 97.56 251 ASP A N 1
ATOM 2087 C CA . ASP A 1 251 ? -16.046 -2.240 6.660 1.00 97.56 251 ASP A CA 1
ATOM 2088 C C . ASP A 1 251 ? -16.016 -1.605 5.249 1.00 97.56 251 ASP A C 1
ATOM 2090 O O . ASP A 1 251 ? -15.785 -2.299 4.257 1.00 97.56 251 ASP A O 1
ATOM 2094 N N . GLU A 1 252 ? -16.157 -0.277 5.149 1.00 96.88 252 GLU A N 1
ATOM 2095 C CA . GLU A 1 252 ? -16.023 0.482 3.895 1.00 96.88 252 GLU A CA 1
ATOM 2096 C C . GLU A 1 252 ? -14.618 0.357 3.284 1.00 96.88 252 GLU A C 1
ATOM 2098 O O . GLU A 1 252 ? -14.488 0.098 2.085 1.00 96.88 252 GLU A O 1
ATOM 2103 N N . LEU A 1 253 ? -13.557 0.501 4.089 1.00 96.81 253 LEU A N 1
ATOM 2104 C CA . LEU A 1 253 ? -12.181 0.374 3.604 1.00 96.81 253 LEU A CA 1
ATOM 2105 C C . LEU A 1 253 ? -11.873 -1.062 3.179 1.00 96.81 253 LEU A C 1
ATOM 2107 O O . LEU A 1 253 ? -11.260 -1.266 2.137 1.00 96.81 253 LEU A O 1
ATOM 2111 N N . MET A 1 254 ? -12.326 -2.057 3.946 1.00 98.19 254 MET A N 1
ATOM 2112 C CA . MET A 1 254 ? -12.182 -3.469 3.588 1.00 98.19 254 MET A CA 1
ATOM 2113 C C . MET A 1 254 ? -12.821 -3.776 2.229 1.00 98.19 254 MET A C 1
ATOM 2115 O O . MET A 1 254 ? -12.223 -4.489 1.420 1.00 98.19 254 MET A O 1
ATOM 2119 N N . ALA A 1 255 ? -14.011 -3.230 1.960 1.00 97.81 255 ALA A N 1
ATOM 2120 C CA . ALA A 1 255 ? -14.681 -3.379 0.671 1.00 97.81 255 ALA A CA 1
ATOM 2121 C C . ALA A 1 255 ? -13.931 -2.653 -0.458 1.00 97.81 255 ALA A C 1
ATOM 2123 O O . ALA A 1 255 ? -13.745 -3.220 -1.536 1.00 97.81 255 ALA A O 1
ATOM 2124 N N . LEU A 1 256 ? -13.449 -1.430 -0.203 1.00 95.88 256 LEU A N 1
ATOM 2125 C CA . LEU A 1 256 ? -12.659 -0.658 -1.164 1.00 95.88 256 LEU A CA 1
ATOM 2126 C C . LEU A 1 256 ? -11.369 -1.390 -1.559 1.00 95.88 256 LEU A C 1
ATOM 2128 O O . LEU A 1 256 ? -11.061 -1.488 -2.745 1.00 95.88 256 LEU A O 1
ATOM 2132 N N . VAL A 1 257 ? -10.633 -1.931 -0.582 1.00 96.94 257 VAL A N 1
ATOM 2133 C CA . VAL A 1 257 ? -9.401 -2.693 -0.829 1.00 96.94 257 VAL A CA 1
ATOM 2134 C C . VAL A 1 257 ? -9.694 -3.946 -1.644 1.00 96.94 257 VAL A C 1
ATOM 2136 O O . VAL A 1 257 ? -9.014 -4.180 -2.639 1.00 96.94 257 VAL A O 1
ATOM 2139 N N . ALA A 1 258 ? -10.722 -4.718 -1.282 1.00 97.62 258 ALA A N 1
ATOM 2140 C CA . ALA A 1 258 ? -11.094 -5.914 -2.035 1.00 97.62 258 ALA A CA 1
ATOM 2141 C C . ALA A 1 258 ? -11.443 -5.597 -3.496 1.00 97.62 258 ALA A C 1
ATOM 2143 O O . ALA A 1 258 ? -10.932 -6.247 -4.405 1.00 97.62 258 ALA A O 1
ATOM 2144 N N . ALA A 1 259 ? -12.243 -4.555 -3.734 1.00 96.25 259 ALA A N 1
ATOM 2145 C CA . ALA A 1 259 ? -12.602 -4.132 -5.084 1.00 96.25 259 ALA A CA 1
ATOM 2146 C C . ALA A 1 259 ? -11.388 -3.638 -5.892 1.00 96.25 259 ALA A C 1
ATOM 2148 O O . ALA A 1 259 ? -11.254 -3.963 -7.075 1.00 96.25 259 ALA A O 1
ATOM 2149 N N . ALA A 1 260 ? -10.492 -2.869 -5.266 1.00 94.06 260 ALA A N 1
ATOM 2150 C CA . ALA A 1 260 ? -9.293 -2.355 -5.920 1.00 94.06 260 ALA A CA 1
ATOM 2151 C C . ALA A 1 260 ? -8.318 -3.482 -6.292 1.00 94.06 260 ALA A C 1
ATOM 2153 O O . ALA A 1 260 ? -7.835 -3.522 -7.423 1.00 94.06 260 ALA A O 1
ATOM 2154 N N . VAL A 1 261 ? -8.074 -4.429 -5.379 1.00 95.25 261 VAL A N 1
ATOM 2155 C CA . VAL A 1 261 ? -7.197 -5.578 -5.647 1.00 95.25 261 VAL A CA 1
ATOM 2156 C C . VAL A 1 261 ? -7.792 -6.478 -6.724 1.00 95.25 261 VAL A C 1
ATOM 2158 O O . VAL A 1 261 ? -7.085 -6.818 -7.669 1.00 95.25 261 VAL A O 1
ATOM 2161 N N . GLU A 1 262 ? -9.087 -6.802 -6.658 1.00 95.19 262 GLU A N 1
ATOM 2162 C CA . GLU A 1 262 ? -9.727 -7.615 -7.701 1.00 95.19 262 GLU A CA 1
ATOM 2163 C C . GLU A 1 262 ? -9.654 -6.923 -9.071 1.00 95.19 262 GLU A C 1
ATOM 2165 O O . GLU A 1 262 ? -9.388 -7.570 -10.079 1.00 95.19 262 GLU A O 1
ATOM 2170 N N . THR A 1 263 ? -9.787 -5.594 -9.122 1.00 94.06 263 THR A N 1
ATOM 2171 C CA . THR A 1 263 ? -9.604 -4.828 -10.365 1.00 94.06 263 THR A CA 1
ATOM 2172 C C . THR A 1 263 ? -8.193 -4.997 -10.939 1.00 94.06 263 THR A C 1
ATOM 2174 O O . THR A 1 263 ? -8.043 -5.199 -12.146 1.00 94.06 263 THR A O 1
ATOM 2177 N N . GLU A 1 264 ? -7.151 -4.948 -10.103 1.00 92.44 264 GLU A N 1
ATOM 2178 C CA . GLU A 1 264 ? -5.771 -5.190 -10.544 1.00 92.44 264 GLU A CA 1
ATOM 2179 C C . GLU A 1 264 ? -5.541 -6.640 -10.990 1.00 92.44 264 GLU A C 1
ATOM 2181 O O . GLU A 1 264 ? -4.867 -6.873 -11.996 1.00 92.44 264 GLU A O 1
ATOM 2186 N N . LEU A 1 265 ? -6.135 -7.618 -10.304 1.00 93.38 265 LEU A N 1
ATOM 2187 C CA . LEU A 1 265 ? -6.063 -9.024 -10.705 1.00 93.38 265 LEU A CA 1
ATOM 2188 C C . LEU A 1 265 ? -6.765 -9.262 -12.049 1.00 93.38 265 LEU A C 1
ATOM 2190 O O . LEU A 1 265 ? -6.191 -9.894 -12.933 1.00 93.38 265 LEU A O 1
ATOM 2194 N N . LEU A 1 266 ? -7.939 -8.669 -12.273 1.00 92.56 266 LEU A N 1
ATOM 2195 C CA . LEU A 1 266 ? -8.651 -8.740 -13.555 1.00 92.56 266 LEU A CA 1
ATOM 2196 C C . LEU A 1 266 ? -7.852 -8.108 -14.707 1.00 92.56 266 LEU A C 1
ATOM 2198 O O . LEU A 1 266 ? -7.909 -8.590 -15.841 1.00 92.56 266 LEU A O 1
ATOM 2202 N N . LYS A 1 267 ? -7.081 -7.039 -14.452 1.00 90.75 267 LYS A N 1
ATOM 2203 C CA . LYS A 1 267 ? -6.154 -6.471 -15.452 1.00 90.75 267 LYS A CA 1
ATOM 2204 C C . LYS A 1 267 ? -5.061 -7.469 -15.848 1.00 90.75 267 LYS A C 1
ATOM 2206 O O . LYS A 1 267 ? -4.683 -7.490 -17.021 1.00 90.75 267 LYS A O 1
ATOM 2211 N N . CYS A 1 268 ? -4.591 -8.291 -14.907 1.00 88.75 268 CYS A N 1
ATOM 2212 C CA . CYS A 1 268 ? -3.656 -9.384 -15.177 1.00 88.75 268 CYS A CA 1
ATOM 2213 C C . CYS A 1 268 ? -4.337 -10.543 -15.920 1.00 88.75 268 CYS A C 1
ATOM 2215 O O . CYS A 1 268 ? -3.766 -11.073 -16.865 1.00 88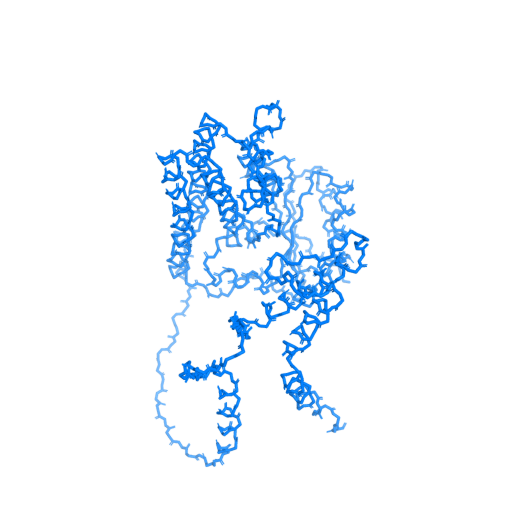.75 268 CYS A O 1
ATOM 2217 N N . GLU A 1 269 ? -5.577 -10.905 -15.580 1.00 85.56 269 GLU A N 1
ATOM 2218 C CA . GLU A 1 269 ? -6.314 -11.970 -16.282 1.00 85.56 269 GLU A CA 1
ATOM 2219 C C . GLU A 1 269 ? -6.612 -11.625 -17.741 1.00 85.56 269 GLU A C 1
ATOM 2221 O O . GLU A 1 269 ? -6.550 -12.487 -18.612 1.00 85.56 269 GLU A O 1
ATOM 2226 N N . LYS A 1 270 ? -6.856 -10.352 -18.060 1.00 85.12 270 LYS A N 1
ATOM 2227 C CA . LYS A 1 270 ? -6.978 -9.922 -19.462 1.00 85.12 270 LYS A CA 1
ATOM 2228 C C . LYS A 1 270 ? -5.703 -10.177 -20.271 1.00 85.12 270 LYS A C 1
ATOM 2230 O O . LYS A 1 270 ? -5.798 -10.342 -21.483 1.00 85.12 270 LYS A O 1
ATOM 2235 N N . LEU A 1 271 ? -4.537 -10.262 -19.622 1.00 75.62 271 LEU A N 1
ATOM 2236 C CA . LEU A 1 271 ? -3.296 -10.677 -20.280 1.00 75.62 271 LEU A CA 1
ATOM 2237 C C . LEU A 1 271 ? -3.294 -12.173 -20.622 1.00 75.62 271 LEU A C 1
ATOM 2239 O O . LEU A 1 271 ? -2.688 -12.537 -21.618 1.00 75.62 271 LEU A O 1
ATOM 2243 N N . LEU A 1 272 ? -3.994 -13.026 -19.861 1.00 61.59 272 LEU A N 1
ATOM 2244 C CA . LEU A 1 272 ? -4.162 -14.453 -20.188 1.00 61.59 272 LEU A CA 1
ATOM 2245 C C . LEU A 1 272 ? -5.023 -14.670 -21.442 1.00 61.59 272 LEU A C 1
ATOM 2247 O O . LEU A 1 272 ? -4.847 -15.666 -22.137 1.00 61.59 272 LEU A O 1
ATOM 2251 N N . GLY A 1 273 ? -5.956 -13.754 -21.726 1.00 50.56 273 GLY A N 1
ATOM 2252 C CA . GLY A 1 273 ? -6.791 -13.786 -22.933 1.00 50.56 273 GLY A CA 1
ATOM 2253 C C . GLY A 1 273 ? -6.110 -13.227 -24.188 1.00 50.56 273 GLY A C 1
ATOM 2254 O O . GLY A 1 273 ? -6.655 -13.364 -25.282 1.00 50.56 273 GLY A O 1
ATOM 2255 N N . GLY A 1 274 ? -4.944 -12.590 -24.033 1.00 44.12 274 GLY A N 1
ATOM 2256 C CA . GLY A 1 274 ? -4.072 -12.153 -25.119 1.00 44.12 274 GLY A CA 1
ATOM 2257 C C . GLY A 1 274 ? -3.032 -13.228 -25.421 1.00 44.12 274 GLY A C 1
ATOM 2258 O O . GLY A 1 274 ? -2.403 -13.766 -24.519 1.00 44.12 274 GLY A O 1
ATOM 2259 N N . ASP A 1 275 ? -2.890 -13.564 -26.695 1.00 34.00 275 ASP A N 1
ATOM 2260 C CA . ASP A 1 275 ? -2.135 -14.703 -27.210 1.00 34.00 275 ASP A CA 1
ATOM 2261 C C . ASP A 1 275 ? -0.690 -14.800 -26.659 1.00 34.00 275 ASP A C 1
ATOM 2263 O O . ASP A 1 275 ? 0.203 -14.059 -27.064 1.00 34.00 275 ASP A O 1
ATOM 2267 N N . PHE A 1 276 ? -0.449 -15.749 -25.747 1.00 42.94 276 PHE A N 1
ATOM 2268 C CA . PHE A 1 276 ? 0.893 -16.224 -25.372 1.00 42.94 276 PHE A CA 1
ATOM 2269 C C . PHE A 1 276 ? 1.148 -17.659 -25.872 1.00 42.94 276 PHE A C 1
ATOM 2271 O O . PHE A 1 276 ? 2.063 -18.341 -25.404 1.00 42.94 276 PHE A O 1
ATOM 2278 N N . SER A 1 277 ? 0.376 -18.126 -26.863 1.00 32.62 277 SER A N 1
ATOM 2279 C CA . SER A 1 277 ? 0.602 -19.404 -27.546 1.00 32.62 277 SER A CA 1
ATOM 2280 C C . SER A 1 277 ? 1.725 -19.300 -28.587 1.00 32.62 277 SER A C 1
ATOM 2282 O O . SER A 1 277 ? 1.557 -19.597 -29.766 1.00 32.62 277 SER A O 1
ATOM 2284 N N . SER A 1 278 ? 2.912 -18.872 -28.164 1.00 32.72 278 SER A N 1
ATOM 2285 C CA . SER A 1 278 ? 4.143 -19.140 -28.911 1.00 32.72 278 SER A CA 1
ATOM 2286 C C . SER A 1 278 ? 5.358 -19.069 -27.991 1.00 32.72 278 SER A C 1
ATOM 2288 O O . SER A 1 278 ? 6.219 -18.200 -28.121 1.00 32.72 278 SER A O 1
ATOM 2290 N N . VAL A 1 279 ? 5.453 -20.013 -27.058 1.00 31.36 279 VAL A N 1
ATOM 2291 C CA . VAL A 1 279 ? 6.758 -20.420 -26.532 1.00 31.36 279 VAL A CA 1
ATOM 2292 C C . VAL A 1 279 ? 7.004 -21.849 -27.014 1.00 31.36 279 VAL A C 1
ATOM 2294 O O . VAL A 1 279 ? 6.182 -22.724 -26.726 1.00 31.36 279 VAL A O 1
ATOM 2297 N N . PRO A 1 280 ? 8.086 -22.111 -27.774 1.00 31.39 280 PRO A N 1
ATOM 2298 C CA . PRO A 1 280 ? 8.415 -23.452 -28.224 1.00 31.39 280 PRO A CA 1
ATOM 2299 C C . PRO A 1 280 ? 8.572 -24.371 -27.020 1.00 31.39 280 PRO A C 1
ATOM 2301 O O . PRO A 1 280 ? 9.355 -24.116 -26.103 1.00 31.39 280 PRO A O 1
ATOM 2304 N N . THR A 1 281 ? 7.800 -25.447 -27.039 1.00 32.50 281 THR A N 1
ATOM 2305 C CA . THR A 1 281 ? 7.906 -26.558 -26.107 1.00 32.50 281 THR A CA 1
ATOM 2306 C C . THR A 1 281 ? 9.337 -27.092 -26.143 1.00 32.50 281 THR A C 1
ATOM 2308 O O . THR A 1 281 ? 9.868 -27.386 -27.215 1.00 32.50 281 THR A O 1
ATOM 2311 N N . ALA A 1 282 ? 9.966 -27.204 -24.972 1.00 29.77 282 ALA A N 1
ATOM 2312 C CA . ALA A 1 282 ? 11.283 -27.810 -24.828 1.00 29.77 282 ALA A CA 1
ATOM 2313 C C . ALA A 1 282 ? 11.310 -29.207 -25.486 1.00 29.77 282 ALA A C 1
ATOM 2315 O O . ALA A 1 282 ? 10.366 -29.985 -25.290 1.00 29.77 282 ALA A O 1
ATOM 2316 N N . PRO A 1 283 ? 12.357 -29.555 -26.255 1.00 29.52 283 PRO A N 1
ATOM 2317 C CA . PRO A 1 283 ? 12.434 -30.863 -26.880 1.00 29.52 283 PRO A CA 1
ATOM 2318 C C . PRO A 1 283 ? 12.638 -31.942 -25.813 1.00 29.52 283 PRO A C 1
ATOM 2320 O O . PRO A 1 283 ? 13.524 -31.859 -24.961 1.00 29.52 283 PRO A O 1
ATOM 2323 N N . LYS A 1 284 ? 11.793 -32.973 -25.880 1.00 31.77 284 LYS A N 1
ATOM 2324 C CA . LYS A 1 284 ? 11.967 -34.234 -25.160 1.00 31.77 284 LYS A CA 1
ATOM 2325 C C . LYS A 1 284 ? 13.032 -35.082 -25.858 1.00 31.77 284 LYS A C 1
ATOM 2327 O O . LYS A 1 284 ? 12.879 -35.390 -27.035 1.00 31.77 284 LYS A O 1
ATOM 2332 N N . GLY A 1 285 ? 13.994 -35.548 -25.062 1.00 26.38 285 GLY A N 1
ATOM 2333 C CA . GLY A 1 285 ? 14.744 -36.788 -25.275 1.00 26.38 285 GLY A CA 1
ATOM 2334 C C . GLY A 1 285 ? 16.173 -36.615 -25.784 1.00 26.38 285 GLY A C 1
ATOM 2335 O O . GLY A 1 285 ? 16.362 -36.190 -26.916 1.00 26.38 285 GLY A O 1
ATOM 2336 N N . LEU A 1 286 ? 17.157 -37.030 -24.974 1.00 25.88 286 LEU A N 1
ATOM 2337 C CA . LEU A 1 286 ? 18.028 -38.153 -25.341 1.00 25.88 286 LEU A CA 1
ATOM 2338 C C . LEU A 1 286 ? 18.816 -38.679 -24.125 1.00 25.88 286 LEU A C 1
ATOM 2340 O O . LEU A 1 286 ? 19.576 -37.954 -23.493 1.00 25.88 286 LEU A O 1
ATOM 2344 N N . ASP A 1 287 ? 18.542 -39.942 -23.815 1.00 25.75 287 ASP A N 1
ATOM 2345 C CA . ASP A 1 287 ? 19.423 -41.025 -23.379 1.00 25.75 287 ASP A CA 1
ATOM 2346 C C . ASP A 1 287 ? 20.570 -40.780 -22.384 1.00 25.75 287 ASP A C 1
ATOM 2348 O O . ASP A 1 287 ? 21.583 -40.128 -22.623 1.00 25.75 287 ASP A O 1
ATOM 2352 N N . THR A 1 288 ? 20.421 -41.503 -21.277 1.00 29.31 288 THR A N 1
ATOM 2353 C CA . THR A 1 288 ? 21.461 -42.007 -20.386 1.00 29.31 288 THR A CA 1
ATOM 2354 C C . THR A 1 288 ? 22.646 -42.625 -21.135 1.00 29.31 288 THR A C 1
ATOM 2356 O O . THR A 1 288 ? 22.490 -43.640 -21.813 1.00 29.31 288 THR A O 1
ATOM 2359 N N . ALA A 1 289 ? 23.850 -42.112 -20.880 1.00 25.64 289 ALA A N 1
ATOM 2360 C CA . ALA A 1 289 ? 25.090 -42.872 -20.996 1.00 25.64 289 ALA A CA 1
ATOM 2361 C C . ALA A 1 289 ? 26.005 -42.518 -19.816 1.00 25.64 289 ALA A C 1
ATOM 2363 O O . ALA A 1 289 ? 26.445 -41.384 -19.648 1.00 25.64 289 ALA A O 1
ATOM 2364 N N . VAL A 1 290 ? 26.228 -43.521 -18.972 1.00 30.98 290 VAL A N 1
ATOM 2365 C CA . VAL A 1 290 ? 27.155 -43.520 -17.842 1.00 30.98 290 VAL A CA 1
ATOM 2366 C C . VAL A 1 290 ? 28.576 -43.658 -18.389 1.00 30.98 290 VAL A C 1
ATOM 2368 O O . VAL A 1 290 ? 28.871 -44.636 -19.071 1.00 30.98 290 VAL A O 1
ATOM 2371 N N . ALA A 1 291 ? 29.463 -42.724 -18.049 1.00 25.45 291 ALA A N 1
ATOM 2372 C CA . ALA A 1 291 ? 30.906 -42.936 -18.074 1.00 25.45 291 ALA A CA 1
ATOM 2373 C C . ALA A 1 291 ? 31.526 -42.207 -16.875 1.00 25.45 291 ALA A C 1
ATOM 2375 O O . ALA A 1 291 ? 31.158 -41.079 -16.555 1.00 25.45 291 ALA A O 1
ATOM 2376 N N . ALA A 1 292 ? 32.380 -42.934 -16.167 1.00 31.08 292 ALA A N 1
ATOM 2377 C CA . ALA A 1 292 ? 32.869 -42.651 -14.830 1.00 31.08 292 ALA A CA 1
ATOM 2378 C C . ALA A 1 292 ? 34.026 -41.643 -14.805 1.00 31.08 292 ALA A C 1
ATOM 2380 O O . ALA A 1 292 ? 34.950 -41.777 -15.600 1.00 31.08 292 ALA A O 1
ATOM 2381 N N . GLU A 1 293 ? 34.027 -40.749 -13.811 1.00 27.77 293 GLU A N 1
ATOM 2382 C CA . GLU A 1 293 ? 35.240 -40.148 -13.239 1.00 27.77 293 GLU A CA 1
ATOM 2383 C C . GLU A 1 293 ? 35.093 -40.048 -11.704 1.00 27.77 293 GLU A C 1
ATOM 2385 O O . GLU A 1 293 ? 34.038 -39.677 -11.185 1.00 27.77 293 GLU A O 1
ATOM 2390 N N . GLU A 1 294 ? 36.140 -40.470 -10.986 1.00 30.28 294 GLU A N 1
ATOM 2391 C CA . GLU A 1 294 ? 36.250 -40.545 -9.519 1.00 30.28 294 GLU A CA 1
ATOM 2392 C C . GLU A 1 294 ? 36.633 -39.173 -8.868 1.00 30.28 294 GLU A C 1
ATOM 2394 O O . GLU A 1 294 ? 36.549 -38.137 -9.521 1.00 30.28 294 GLU A O 1
ATOM 2399 N N . PRO A 1 295 ? 36.976 -39.058 -7.562 1.00 35.12 295 PRO A N 1
ATOM 2400 C CA . PRO A 1 295 ? 36.097 -38.467 -6.561 1.00 35.12 295 PRO A CA 1
ATOM 2401 C C . PRO A 1 295 ? 36.699 -37.202 -5.911 1.00 35.12 295 PRO A C 1
ATOM 2403 O O . PRO A 1 295 ? 37.644 -37.277 -5.132 1.00 35.12 295 PRO A O 1
ATOM 2406 N N . VAL A 1 296 ? 36.090 -36.030 -6.120 1.00 39.03 296 VAL A N 1
ATOM 2407 C CA . VAL A 1 296 ? 36.411 -34.787 -5.363 1.00 39.03 296 VAL A CA 1
ATOM 2408 C C . VAL A 1 296 ? 35.304 -34.453 -4.339 1.00 39.03 296 VAL A C 1
ATOM 2410 O O . VAL A 1 296 ? 35.191 -33.344 -3.826 1.00 39.03 296 VAL A O 1
ATOM 2413 N N . ALA A 1 297 ? 34.450 -35.429 -4.018 1.00 40.94 297 ALA A N 1
ATOM 2414 C CA . ALA A 1 297 ? 33.187 -35.195 -3.314 1.00 40.94 297 ALA A CA 1
ATOM 2415 C C . ALA A 1 297 ? 33.260 -35.232 -1.773 1.00 40.94 297 ALA A C 1
ATOM 2417 O O . ALA A 1 297 ? 32.306 -34.804 -1.126 1.00 40.94 297 ALA A O 1
ATOM 2418 N N . ASN A 1 298 ? 34.354 -35.699 -1.157 1.00 48.31 298 ASN A N 1
ATOM 2419 C CA . ASN A 1 298 ? 34.349 -35.933 0.297 1.00 48.31 298 ASN A CA 1
ATOM 2420 C C . ASN A 1 298 ? 34.640 -34.697 1.162 1.00 48.31 298 ASN A C 1
ATOM 2422 O O . ASN A 1 298 ? 34.088 -34.604 2.251 1.00 48.31 298 ASN A O 1
ATOM 2426 N N . VAL A 1 299 ? 35.410 -33.710 0.692 1.00 43.69 299 VAL A N 1
ATOM 2427 C CA . VAL A 1 299 ? 35.722 -32.521 1.517 1.00 43.69 299 VAL A CA 1
ATOM 2428 C C . VAL A 1 299 ? 34.609 -31.470 1.435 1.00 43.69 299 VAL A C 1
ATOM 2430 O O . VAL A 1 299 ? 34.230 -30.880 2.439 1.00 43.69 299 VAL A O 1
ATOM 2433 N N . ALA A 1 300 ? 34.016 -31.266 0.255 1.00 49.47 300 ALA A N 1
ATOM 2434 C CA . ALA A 1 300 ? 32.957 -30.270 0.070 1.00 49.47 300 ALA A CA 1
ATOM 2435 C C . ALA A 1 300 ? 31.650 -30.640 0.797 1.00 49.47 300 ALA A C 1
ATOM 2437 O O . ALA A 1 300 ? 30.927 -29.754 1.249 1.00 49.47 300 ALA A O 1
ATOM 2438 N N . ASN A 1 301 ? 31.358 -31.936 0.942 1.00 53.34 301 ASN A N 1
ATOM 2439 C CA . ASN A 1 301 ? 30.135 -32.411 1.586 1.00 53.34 301 ASN A CA 1
ATOM 2440 C C . ASN A 1 301 ? 30.207 -32.298 3.120 1.00 53.34 301 ASN A C 1
ATOM 2442 O O . ASN A 1 301 ? 29.211 -31.957 3.752 1.00 53.34 301 ASN A O 1
ATOM 2446 N N . GLU A 1 302 ? 31.384 -32.489 3.724 1.00 52.09 302 GLU A N 1
ATOM 2447 C CA . GLU A 1 302 ? 31.585 -32.275 5.164 1.00 52.09 302 GLU A CA 1
ATOM 2448 C C . GLU A 1 302 ? 31.514 -30.791 5.536 1.00 52.09 302 GLU A C 1
ATOM 2450 O O . GLU A 1 302 ? 30.829 -30.436 6.496 1.00 52.09 302 GLU A O 1
ATOM 2455 N N . THR A 1 303 ? 32.121 -29.904 4.739 1.00 55.00 303 THR A N 1
ATOM 2456 C CA . THR A 1 303 ? 32.054 -28.449 4.964 1.00 55.00 303 THR A CA 1
ATOM 2457 C C . THR A 1 303 ? 30.631 -27.914 4.784 1.00 55.00 303 THR A C 1
ATOM 2459 O O . THR A 1 303 ? 30.165 -27.095 5.577 1.00 55.00 303 THR A O 1
ATOM 2462 N N . LEU A 1 304 ? 29.897 -28.420 3.786 1.00 51.91 304 LEU A N 1
ATOM 2463 C CA . LEU A 1 304 ? 28.495 -28.066 3.561 1.00 51.91 304 LEU A CA 1
ATOM 2464 C C . LEU A 1 304 ? 27.592 -28.598 4.688 1.00 51.91 304 LEU A C 1
ATOM 2466 O O . LEU A 1 304 ? 26.709 -27.885 5.160 1.00 51.91 304 LEU A O 1
ATOM 2470 N N . GLN A 1 305 ? 27.834 -29.816 5.180 1.00 52.62 305 GLN A N 1
ATOM 2471 C CA . GLN A 1 305 ? 27.100 -30.368 6.321 1.00 52.62 305 GLN A CA 1
ATOM 2472 C C . GLN A 1 305 ? 27.433 -29.658 7.639 1.00 52.62 305 GLN A C 1
ATOM 2474 O O . GLN A 1 305 ? 26.541 -29.499 8.473 1.00 52.62 305 GLN A O 1
ATOM 2479 N N . ALA A 1 306 ? 28.667 -29.185 7.823 1.00 54.06 306 ALA A N 1
ATOM 2480 C CA . ALA A 1 306 ? 29.056 -28.358 8.964 1.00 54.06 306 ALA A CA 1
ATOM 2481 C C . ALA A 1 306 ? 28.339 -26.997 8.939 1.00 54.06 306 ALA A C 1
ATOM 2483 O O . ALA A 1 306 ? 27.748 -26.600 9.943 1.00 54.06 306 ALA A O 1
ATOM 2484 N N . ALA A 1 307 ? 28.280 -26.339 7.776 1.00 53.84 307 ALA A N 1
ATOM 2485 C CA . ALA A 1 307 ? 27.537 -25.091 7.593 1.00 53.84 307 ALA A CA 1
ATOM 2486 C C . ALA A 1 307 ? 26.022 -25.271 7.812 1.00 53.84 307 ALA A C 1
ATOM 2488 O O . ALA A 1 307 ? 25.387 -24.469 8.492 1.00 53.84 307 ALA A O 1
ATOM 2489 N N . VAL A 1 308 ? 25.434 -26.368 7.322 1.00 52.50 308 VAL A N 1
ATOM 2490 C CA . VAL A 1 308 ? 24.009 -26.687 7.537 1.00 52.50 308 VAL A CA 1
ATOM 2491 C C . VAL A 1 308 ? 23.702 -27.014 9.006 1.00 52.50 308 VAL A C 1
ATOM 2493 O O . VAL A 1 308 ? 22.613 -26.698 9.482 1.00 52.50 308 VAL A O 1
ATOM 2496 N N . ARG A 1 309 ? 24.644 -27.606 9.756 1.00 51.34 309 ARG A N 1
ATOM 2497 C CA . ARG A 1 309 ? 24.501 -27.831 11.208 1.00 51.34 309 ARG A CA 1
ATOM 2498 C C . ARG A 1 309 ? 24.554 -26.530 12.009 1.00 51.34 309 ARG A C 1
ATOM 2500 O O . ARG A 1 309 ? 23.791 -26.405 12.961 1.00 51.34 309 ARG A O 1
ATOM 2507 N N . LEU A 1 310 ? 25.386 -25.569 11.602 1.00 49.06 310 LEU A N 1
ATOM 2508 C CA . LEU A 1 310 ? 25.454 -24.230 12.208 1.00 49.06 310 LEU A CA 1
ATOM 2509 C C . LEU A 1 310 ? 24.184 -23.395 11.959 1.00 49.06 310 LEU A C 1
ATOM 2511 O O . LEU A 1 310 ? 23.863 -22.515 12.751 1.00 49.06 310 LEU A O 1
ATOM 2515 N N . LEU A 1 311 ? 23.447 -23.697 10.884 1.00 46.66 311 LEU A N 1
ATOM 2516 C CA . LEU A 1 311 ? 22.215 -23.007 10.484 1.00 46.66 311 LEU A CA 1
ATOM 2517 C C . LEU A 1 311 ? 20.919 -23.667 10.994 1.00 46.66 311 LEU A C 1
ATOM 2519 O O . LEU A 1 311 ? 19.833 -23.145 10.736 1.00 46.66 311 LEU A O 1
ATOM 2523 N N . ARG A 1 312 ? 20.980 -24.803 11.707 1.00 37.72 312 ARG A N 1
ATOM 2524 C CA . ARG A 1 312 ? 19.779 -25.391 12.332 1.00 37.72 312 ARG A CA 1
ATOM 2525 C C . ARG A 1 312 ? 19.410 -24.628 13.616 1.00 37.72 312 ARG A C 1
ATOM 2527 O O . ARG A 1 312 ? 20.304 -24.306 14.397 1.00 37.72 312 ARG A O 1
ATOM 2534 N N . PRO A 1 313 ? 18.113 -24.366 13.878 1.00 42.34 313 PRO A N 1
ATOM 2535 C CA . PRO A 1 313 ? 17.685 -23.707 15.109 1.00 42.34 313 PRO A CA 1
ATOM 2536 C C . PRO A 1 313 ? 18.096 -24.538 16.332 1.00 42.34 313 PRO A C 1
ATOM 2538 O O . PRO A 1 313 ? 18.037 -25.770 16.313 1.00 42.34 313 PRO A O 1
ATOM 2541 N N . ARG A 1 314 ? 18.551 -23.841 17.379 1.00 39.16 314 ARG A N 1
ATOM 2542 C CA . ARG A 1 314 ? 19.098 -24.419 18.616 1.00 39.16 314 ARG A CA 1
ATOM 2543 C C . ARG A 1 314 ? 18.100 -25.412 19.234 1.00 39.16 314 ARG A C 1
ATOM 2545 O O . ARG A 1 314 ? 16.934 -25.078 19.427 1.00 39.16 314 ARG A O 1
ATOM 2552 N N . VAL A 1 315 ? 18.557 -26.626 19.550 1.00 35.41 315 VAL A N 1
ATOM 2553 C CA . VAL A 1 315 ? 17.755 -27.621 20.284 1.00 35.41 315 VAL A CA 1
ATOM 2554 C C . VAL A 1 315 ? 17.549 -27.121 21.717 1.00 35.41 315 VAL A C 1
ATOM 2556 O O . VAL A 1 315 ? 18.508 -26.724 22.378 1.00 35.41 315 VAL A O 1
ATOM 2559 N N . ARG A 1 316 ? 16.291 -27.115 22.175 1.00 36.22 316 ARG A N 1
ATOM 2560 C CA . ARG A 1 316 ? 15.899 -26.713 23.533 1.00 36.22 316 ARG A CA 1
ATOM 2561 C C . ARG A 1 316 ? 16.439 -27.704 24.567 1.00 36.22 316 ARG A C 1
ATOM 2563 O O . ARG A 1 316 ? 16.270 -28.910 24.405 1.00 36.22 316 ARG A O 1
ATOM 2570 N N . HIS A 1 317 ? 17.006 -27.182 25.650 1.00 34.59 317 HIS A N 1
ATOM 2571 C CA . HIS A 1 317 ? 17.212 -27.929 26.887 1.00 34.59 317 HIS A CA 1
ATOM 2572 C C . HIS A 1 317 ? 16.206 -27.433 27.926 1.00 34.59 317 HIS A C 1
ATOM 2574 O O . HIS A 1 317 ? 16.197 -26.251 28.258 1.00 34.59 317 HIS A O 1
ATOM 2580 N N . GLU A 1 318 ? 15.349 -28.328 28.415 1.00 29.58 318 GLU A N 1
ATOM 2581 C CA . GLU A 1 318 ? 14.508 -28.081 29.587 1.00 29.58 318 GLU A CA 1
ATOM 2582 C C . GLU A 1 318 ? 15.289 -28.485 30.840 1.00 29.58 318 GLU A C 1
ATOM 2584 O O . GLU A 1 318 ? 15.766 -29.617 30.939 1.00 29.58 318 GLU A O 1
ATOM 2589 N N . TYR A 1 319 ? 15.417 -27.565 31.794 1.00 37.69 319 TYR A N 1
ATOM 2590 C CA . TYR A 1 319 ? 15.930 -27.874 33.124 1.00 37.69 319 TYR A CA 1
ATOM 2591 C C . TYR A 1 319 ? 14.750 -28.051 34.089 1.00 37.69 319 TYR A C 1
ATOM 2593 O O . TYR A 1 319 ? 13.832 -27.226 34.070 1.00 37.69 319 TYR A O 1
ATOM 2601 N N . PRO A 1 320 ? 14.741 -29.095 34.940 1.00 36.34 320 PRO A N 1
ATOM 2602 C CA . PRO A 1 320 ? 13.721 -29.233 35.966 1.00 36.34 320 PRO A CA 1
ATOM 2603 C C . PRO A 1 320 ? 13.883 -28.096 36.978 1.00 36.34 320 PRO A C 1
ATOM 2605 O O . PRO A 1 320 ? 14.978 -27.863 37.491 1.00 36.34 320 PRO A O 1
ATOM 2608 N N . GLY A 1 321 ? 12.792 -27.375 37.229 1.00 42.66 321 GLY A N 1
ATOM 2609 C CA . GLY A 1 321 ? 12.764 -26.255 38.156 1.00 42.66 321 GLY A CA 1
ATOM 2610 C C . GLY A 1 321 ? 13.003 -26.709 39.590 1.00 42.66 321 GLY A C 1
ATOM 2611 O O . GLY A 1 321 ? 12.156 -27.381 40.160 1.00 42.66 321 GLY A O 1
ATOM 2612 N N . ASP A 1 322 ? 14.147 -26.320 40.145 1.00 47.19 322 ASP A N 1
ATOM 2613 C CA . ASP A 1 322 ? 14.303 -25.987 41.561 1.00 47.19 322 ASP A CA 1
ATOM 2614 C C . ASP A 1 322 ? 15.664 -25.307 41.767 1.00 47.19 322 ASP A C 1
ATOM 2616 O O . ASP A 1 322 ? 16.705 -25.952 41.889 1.00 47.19 322 ASP A O 1
ATOM 2620 N N . SER A 1 323 ? 15.672 -23.971 41.782 1.00 40.09 323 SER A N 1
ATOM 2621 C CA . SER A 1 323 ? 16.806 -23.195 42.290 1.00 40.09 323 SER A CA 1
ATOM 2622 C C . SER A 1 323 ? 16.303 -21.893 42.937 1.00 40.09 323 SER A C 1
ATOM 2624 O O . SER A 1 323 ? 15.491 -21.189 42.334 1.00 40.09 323 SER A O 1
ATOM 2626 N N . PRO A 1 324 ? 16.727 -21.557 44.172 1.00 41.53 324 PRO A N 1
ATOM 2627 C CA . PRO A 1 324 ? 16.073 -20.566 45.035 1.00 41.53 324 PRO A CA 1
ATOM 2628 C C . PRO A 1 324 ? 16.540 -19.119 44.792 1.00 41.53 324 PRO A C 1
ATOM 2630 O O . PRO A 1 324 ? 16.692 -18.337 45.730 1.00 41.53 324 PRO A O 1
ATOM 2633 N N . ILE A 1 325 ? 16.780 -18.739 43.536 1.00 39.81 325 ILE A N 1
ATOM 2634 C CA . ILE A 1 325 ? 17.112 -17.362 43.156 1.00 39.81 325 ILE A CA 1
ATOM 2635 C C . ILE A 1 325 ? 16.167 -16.978 42.022 1.00 39.81 325 ILE A C 1
ATOM 2637 O O . ILE A 1 325 ? 16.174 -17.615 40.973 1.00 39.81 325 ILE A O 1
ATOM 2641 N N . HIS A 1 326 ? 15.339 -15.952 42.236 1.00 40.50 326 HIS A N 1
ATOM 2642 C CA . HIS A 1 326 ? 14.402 -15.414 41.244 1.00 40.50 326 HIS A CA 1
ATOM 2643 C C . HIS A 1 326 ? 15.135 -14.710 40.081 1.00 40.50 326 HIS A C 1
ATOM 2645 O O . HIS A 1 326 ? 14.998 -13.505 39.882 1.00 40.50 326 HIS A O 1
ATOM 2651 N N . LEU A 1 327 ? 15.920 -15.456 39.303 1.00 40.28 327 LEU A N 1
ATOM 2652 C CA . LEU A 1 327 ? 16.342 -15.069 37.962 1.00 40.28 327 LEU A CA 1
ATOM 2653 C C . LEU A 1 327 ? 15.170 -15.352 37.021 1.00 40.28 327 LEU A C 1
ATOM 2655 O O . LEU A 1 327 ? 14.844 -16.502 36.735 1.00 40.28 327 LEU A O 1
ATOM 2659 N N . GLN A 1 328 ? 14.497 -14.295 36.567 1.00 41.84 328 GLN A N 1
ATOM 2660 C CA . GLN A 1 328 ? 13.584 -14.399 35.434 1.00 41.84 328 GLN A CA 1
ATOM 2661 C C . GLN A 1 328 ? 14.432 -14.619 34.180 1.00 41.84 328 GLN A C 1
ATOM 2663 O O . GLN A 1 328 ? 14.964 -13.672 33.605 1.00 41.84 328 GLN A O 1
ATOM 2668 N N . GLU A 1 329 ? 14.593 -15.875 33.775 1.00 43.22 329 GLU A N 1
ATOM 2669 C CA . GLU A 1 329 ? 15.189 -16.202 32.486 1.00 43.22 329 GLU A CA 1
ATOM 2670 C C . GLU A 1 329 ? 14.188 -15.823 31.385 1.00 43.22 329 GLU A C 1
ATOM 2672 O O . GLU A 1 329 ? 13.130 -16.437 31.235 1.00 43.22 329 GLU A O 1
ATOM 2677 N N . VAL A 1 330 ? 14.480 -14.745 30.652 1.00 45.00 330 VAL A N 1
ATOM 2678 C CA . VAL A 1 330 ? 13.682 -14.317 29.499 1.00 45.00 330 VAL A CA 1
ATOM 2679 C C . VAL A 1 330 ? 14.340 -14.877 28.247 1.00 45.00 330 VAL A C 1
ATOM 2681 O O . VAL A 1 330 ? 15.387 -14.404 27.812 1.00 45.00 330 VAL A O 1
ATOM 2684 N N . THR A 1 331 ? 13.727 -15.901 27.667 1.00 45.00 331 THR A N 1
ATOM 2685 C CA . THR A 1 331 ? 14.144 -16.466 26.383 1.00 45.00 331 THR A CA 1
ATOM 2686 C C . THR A 1 331 ? 13.531 -15.650 25.246 1.00 45.00 331 THR A C 1
ATOM 2688 O O . THR A 1 331 ? 12.312 -15.523 25.146 1.00 45.00 331 THR A O 1
ATOM 2691 N N . PHE A 1 332 ? 14.378 -15.084 24.384 1.00 47.19 332 PHE A N 1
ATOM 2692 C CA . PHE A 1 332 ? 13.957 -14.366 23.181 1.00 47.19 332 PHE A CA 1
ATOM 2693 C C . PHE A 1 332 ? 14.128 -15.275 21.961 1.00 47.19 332 PHE A C 1
ATOM 2695 O O . PHE A 1 332 ? 15.239 -15.708 21.654 1.00 47.19 332 PHE A O 1
ATOM 2702 N N . GLU A 1 333 ? 13.034 -15.569 21.262 1.00 50.62 333 GLU A N 1
ATOM 2703 C CA . GLU A 1 333 ? 13.090 -16.208 19.947 1.00 50.62 333 GLU A CA 1
ATOM 2704 C C . GLU A 1 333 ? 13.299 -15.124 18.885 1.00 50.62 333 GLU A C 1
ATOM 2706 O O . GLU A 1 333 ? 12.580 -14.129 18.857 1.00 50.62 333 GLU A O 1
ATOM 2711 N N . VAL A 1 334 ? 14.310 -15.300 18.033 1.00 57.03 334 VAL A N 1
ATOM 2712 C CA . VAL A 1 334 ? 14.653 -14.348 16.973 1.00 57.03 334 VAL A CA 1
ATOM 2713 C C . VAL A 1 334 ? 14.645 -15.087 15.644 1.00 57.03 334 VAL A C 1
ATOM 2715 O O . VAL A 1 334 ? 15.424 -16.020 15.446 1.00 57.03 334 VAL A O 1
ATOM 2718 N N . ALA A 1 335 ? 13.753 -14.699 14.734 1.00 50.78 335 ALA A N 1
ATOM 2719 C CA . ALA A 1 335 ? 13.491 -15.433 13.502 1.00 50.78 335 ALA A CA 1
ATOM 2720 C C . ALA A 1 335 ? 14.540 -15.175 12.410 1.00 50.78 335 ALA A C 1
ATOM 2722 O O . ALA A 1 335 ? 14.726 -16.009 11.525 1.00 50.78 335 ALA A O 1
ATOM 2723 N N . ASN A 1 336 ? 15.218 -14.020 12.429 1.00 62.22 336 ASN A N 1
ATOM 2724 C CA . ASN A 1 336 ? 16.279 -13.684 11.475 1.00 62.22 336 ASN A CA 1
ATOM 2725 C C . ASN A 1 336 ? 17.227 -12.583 11.995 1.00 62.22 336 ASN A C 1
ATOM 2727 O O . ASN A 1 336 ? 16.919 -11.860 12.941 1.00 62.22 336 ASN A O 1
ATOM 2731 N N . HIS A 1 337 ? 18.377 -12.404 11.332 1.00 64.88 337 HIS A N 1
ATOM 2732 C CA . HIS A 1 337 ? 19.380 -11.395 11.711 1.00 64.88 337 HIS A CA 1
ATOM 2733 C C . HIS A 1 337 ? 18.865 -9.943 11.647 1.00 64.88 337 HIS A C 1
ATOM 2735 O O . HIS A 1 337 ? 19.387 -9.070 12.341 1.00 64.88 337 HIS A O 1
ATOM 2741 N N . GLY A 1 338 ? 17.837 -9.666 10.837 1.00 62.94 338 GLY A N 1
ATOM 2742 C CA . GLY A 1 338 ? 17.189 -8.355 10.787 1.00 62.94 338 GLY A CA 1
ATOM 2743 C C . GLY A 1 338 ? 16.420 -8.044 12.071 1.00 62.94 338 GLY A C 1
ATOM 2744 O O . GLY A 1 338 ? 16.546 -6.946 12.612 1.00 62.94 338 GLY A O 1
ATOM 2745 N N . GLU A 1 339 ? 15.689 -9.031 12.587 1.00 68.56 339 GLU A N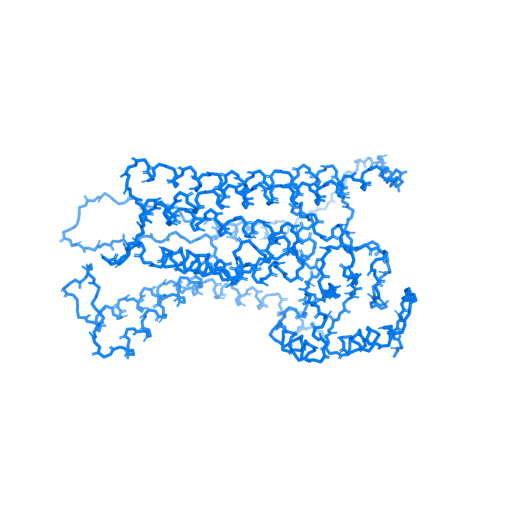 1
ATOM 2746 C CA . GLU A 1 339 ? 14.993 -8.961 13.871 1.00 68.56 339 GLU A CA 1
ATOM 2747 C C . GLU A 1 339 ? 15.979 -8.879 15.045 1.00 68.56 339 GLU A C 1
ATOM 2749 O O . GLU A 1 339 ? 15.799 -8.035 15.920 1.00 68.56 339 GLU A O 1
ATOM 2754 N N . LEU A 1 340 ? 17.081 -9.644 15.011 1.00 72.38 340 LEU A N 1
ATOM 2755 C CA . LEU A 1 340 ? 18.149 -9.558 16.022 1.00 72.38 340 LEU A CA 1
ATOM 2756 C C . LEU A 1 340 ? 18.706 -8.135 16.120 1.00 72.38 340 LEU A C 1
ATOM 2758 O O . LEU A 1 340 ? 18.764 -7.538 17.194 1.00 72.38 340 LEU A O 1
ATOM 2762 N N . ARG A 1 341 ? 19.061 -7.557 14.968 1.00 72.75 341 ARG A N 1
ATOM 2763 C CA . ARG A 1 341 ? 19.571 -6.186 14.878 1.00 72.75 341 ARG A CA 1
ATOM 2764 C C . ARG A 1 341 ? 18.545 -5.162 15.359 1.00 72.75 341 ARG A C 1
ATOM 2766 O O . ARG A 1 341 ? 18.918 -4.177 15.997 1.00 72.75 341 ARG A O 1
ATOM 2773 N N . TYR A 1 342 ? 17.270 -5.361 15.032 1.00 70.88 342 TYR A N 1
ATOM 2774 C CA . TYR A 1 342 ? 16.194 -4.488 15.490 1.00 70.88 342 TYR A CA 1
ATOM 2775 C C . TYR A 1 342 ? 16.053 -4.531 17.016 1.00 70.88 342 TYR A C 1
ATOM 2777 O O . TYR A 1 342 ? 16.029 -3.474 17.644 1.00 70.88 342 TYR A O 1
ATOM 2785 N N . LEU A 1 343 ? 16.063 -5.725 17.616 1.00 70.81 343 LEU A N 1
ATOM 2786 C CA . LEU A 1 343 ? 15.991 -5.916 19.065 1.00 70.81 343 LEU A CA 1
ATOM 2787 C C . LEU A 1 343 ? 17.165 -5.251 19.792 1.00 70.81 343 LEU A C 1
ATOM 2789 O O . LEU A 1 343 ? 16.935 -4.457 20.704 1.00 70.81 343 LEU A O 1
ATOM 2793 N N . ILE A 1 344 ? 18.403 -5.477 19.340 1.00 75.25 344 ILE A N 1
ATOM 2794 C CA . ILE A 1 344 ? 19.594 -4.810 19.896 1.00 75.25 344 ILE A CA 1
ATOM 2795 C C . ILE A 1 344 ? 19.451 -3.284 19.786 1.00 75.25 344 ILE A C 1
ATOM 2797 O O . ILE A 1 344 ? 19.696 -2.556 20.748 1.00 75.25 344 ILE A O 1
ATOM 2801 N N . SER A 1 345 ? 18.980 -2.774 18.641 1.00 71.19 345 SER A N 1
ATOM 2802 C CA . SER A 1 345 ? 18.765 -1.335 18.454 1.00 71.19 345 SER A CA 1
ATOM 2803 C C . SER A 1 345 ? 17.697 -0.767 19.394 1.00 71.19 345 SER A C 1
ATOM 2805 O O . SER A 1 345 ? 17.867 0.345 19.897 1.00 71.19 345 SER A O 1
ATOM 2807 N N . CYS A 1 346 ? 16.618 -1.507 19.652 1.00 73.19 346 CYS A N 1
ATOM 2808 C CA . CYS A 1 346 ? 15.587 -1.126 20.612 1.00 73.19 346 CYS A CA 1
ATOM 2809 C C . CYS A 1 346 ? 16.140 -1.070 22.041 1.00 73.19 346 CYS A C 1
ATOM 2811 O O . CYS A 1 346 ? 15.920 -0.067 22.717 1.00 73.19 346 CYS A O 1
ATOM 2813 N N . LEU A 1 347 ? 16.902 -2.080 22.474 1.00 76.81 347 LEU A N 1
ATOM 2814 C CA . LEU A 1 347 ? 17.518 -2.115 23.807 1.00 76.81 347 LEU A CA 1
ATOM 2815 C C . LEU A 1 347 ? 18.481 -0.936 24.014 1.00 76.81 347 LEU A C 1
ATOM 2817 O O . LEU A 1 347 ? 18.374 -0.217 25.006 1.00 76.81 347 LEU A O 1
ATOM 2821 N N . LEU A 1 348 ? 19.342 -0.653 23.031 1.00 74.44 348 LEU A N 1
ATOM 2822 C CA . LEU A 1 348 ? 20.264 0.487 23.083 1.00 74.44 348 LEU A CA 1
ATOM 2823 C C . LEU A 1 348 ? 19.534 1.836 23.121 1.00 74.44 348 LEU A C 1
ATOM 2825 O O . LEU A 1 348 ? 19.925 2.728 23.871 1.00 74.44 348 LEU A O 1
ATOM 2829 N N . ARG A 1 349 ? 18.454 2.001 22.345 1.00 71.81 349 ARG A N 1
ATOM 2830 C CA . ARG A 1 349 ? 17.639 3.231 22.364 1.00 71.81 349 ARG A CA 1
ATOM 2831 C C . ARG A 1 349 ? 16.950 3.444 23.702 1.00 71.81 349 ARG A C 1
ATOM 2833 O O . ARG A 1 349 ? 16.897 4.579 24.163 1.00 71.81 349 ARG A O 1
ATOM 2840 N N . VAL A 1 350 ? 16.457 2.375 24.324 1.00 71.19 350 VAL A N 1
ATOM 2841 C CA . VAL A 1 350 ? 15.875 2.430 25.669 1.00 71.19 350 VAL A CA 1
ATOM 2842 C C . VAL A 1 350 ? 16.932 2.856 26.692 1.00 71.19 350 VAL A C 1
ATOM 2844 O O . VAL A 1 350 ? 16.649 3.741 27.494 1.00 71.19 350 VAL A O 1
ATOM 2847 N N . CYS A 1 351 ? 18.159 2.330 26.616 1.00 71.44 351 CYS A N 1
ATOM 2848 C CA . CYS A 1 351 ? 19.266 2.774 27.472 1.00 71.44 351 CYS A CA 1
ATOM 2849 C C . CYS A 1 351 ? 19.651 4.244 27.247 1.00 71.44 351 CYS A C 1
ATOM 2851 O O . CYS A 1 351 ? 19.861 4.968 28.215 1.00 71.44 351 CYS A O 1
ATOM 2853 N N . MET A 1 352 ? 19.717 4.714 25.996 1.00 66.56 352 MET A N 1
ATOM 2854 C CA . MET A 1 352 ? 20.015 6.124 25.694 1.00 66.56 352 MET A CA 1
ATOM 2855 C C . MET A 1 352 ? 18.929 7.060 26.238 1.00 66.56 352 MET A C 1
ATOM 2857 O O . MET A 1 352 ? 19.242 8.021 26.934 1.00 66.56 352 MET A O 1
ATOM 2861 N N . LEU A 1 353 ? 17.655 6.727 26.010 1.00 65.56 353 LEU A N 1
ATOM 2862 C CA . LEU A 1 353 ? 16.515 7.467 26.560 1.00 65.56 353 LEU A CA 1
ATOM 2863 C C . LEU A 1 353 ? 16.519 7.477 28.095 1.00 65.56 353 LEU A C 1
ATOM 2865 O O . LEU A 1 353 ? 16.157 8.482 28.696 1.00 65.56 353 LEU A O 1
ATOM 2869 N N . ALA A 1 354 ? 16.934 6.379 28.731 1.00 66.00 354 ALA A N 1
ATOM 2870 C CA . ALA A 1 354 ? 17.068 6.281 30.182 1.00 66.00 354 ALA A CA 1
ATOM 2871 C C . ALA A 1 354 ? 18.198 7.164 30.741 1.00 66.00 354 ALA A C 1
ATOM 2873 O O . ALA A 1 354 ? 18.051 7.722 31.825 1.00 66.00 354 ALA A O 1
ATOM 2874 N N . LEU A 1 355 ? 19.310 7.306 30.010 1.00 65.19 355 LEU A N 1
ATOM 2875 C CA . LEU A 1 355 ? 20.457 8.137 30.400 1.00 65.19 355 LEU A CA 1
ATOM 2876 C C . LEU A 1 355 ? 20.203 9.641 30.213 1.00 65.19 355 LEU A C 1
ATOM 2878 O O . LEU A 1 355 ? 20.738 10.447 30.971 1.00 65.19 355 LEU A O 1
ATOM 2882 N N . GLU A 1 356 ? 19.398 10.023 29.219 1.00 59.94 356 GLU A N 1
ATOM 2883 C CA . GLU A 1 356 ? 19.052 11.424 28.933 1.00 59.94 356 GLU A CA 1
ATOM 2884 C C . GLU A 1 356 ? 17.972 11.985 29.876 1.00 59.94 356 GLU A C 1
ATOM 2886 O O . GLU A 1 356 ? 17.861 13.201 30.045 1.00 59.94 356 GLU A O 1
ATOM 2891 N N . ASN A 1 357 ? 17.177 11.118 30.510 1.00 58.34 357 ASN A N 1
ATOM 2892 C CA . ASN A 1 357 ? 16.062 11.531 31.356 1.00 58.34 357 ASN A CA 1
ATOM 2893 C C . ASN A 1 357 ? 16.504 11.737 32.815 1.00 58.34 357 ASN A C 1
ATOM 2895 O O . ASN A 1 357 ? 16.837 10.795 33.529 1.00 58.34 357 ASN A O 1
ATOM 2899 N N . THR A 1 358 ? 16.436 12.973 33.309 1.00 49.69 358 THR A N 1
ATOM 2900 C CA . THR A 1 358 ? 16.787 13.329 34.699 1.00 49.69 358 THR A CA 1
ATOM 2901 C C . THR A 1 358 ? 15.748 12.898 35.742 1.00 49.69 358 THR A C 1
ATOM 2903 O O . THR A 1 358 ? 15.988 13.062 36.936 1.00 49.69 358 THR A O 1
ATOM 2906 N N . GLN A 1 359 ? 14.607 12.338 35.320 1.00 53.97 359 GLN A N 1
ATOM 2907 C CA . GLN A 1 359 ? 13.514 11.909 36.208 1.00 53.97 359 GLN A CA 1
ATOM 2908 C C . GLN A 1 359 ? 13.552 10.427 36.620 1.00 53.97 359 GLN A C 1
ATOM 2910 O O . GLN A 1 359 ? 12.619 9.950 37.262 1.00 53.97 359 GLN A O 1
ATOM 2915 N N . GLY A 1 360 ? 14.645 9.724 36.324 1.00 55.00 360 GLY A N 1
ATOM 2916 C CA . GLY A 1 360 ? 14.863 8.344 36.749 1.00 55.00 360 GLY A CA 1
ATOM 2917 C C . GLY A 1 360 ? 14.162 7.311 35.866 1.00 55.00 360 GLY A C 1
ATOM 2918 O O . GLY A 1 360 ? 13.044 7.502 35.386 1.00 55.00 360 GLY A O 1
ATOM 2919 N N . PHE A 1 361 ? 14.850 6.201 35.621 1.00 53.62 361 PHE A N 1
ATOM 2920 C CA . PHE A 1 361 ? 14.376 5.094 34.792 1.00 53.62 361 PHE A CA 1
ATOM 2921 C C . PHE A 1 361 ? 13.970 3.923 35.689 1.00 53.62 361 PHE A C 1
ATOM 2923 O O . PHE A 1 361 ? 14.729 2.980 35.900 1.00 53.62 361 PHE A O 1
ATOM 2930 N N . GLY A 1 362 ? 12.753 3.986 36.230 1.00 53.22 362 GLY A N 1
ATOM 2931 C CA . GLY A 1 362 ? 12.188 2.909 37.038 1.00 53.22 362 GLY A CA 1
ATOM 2932 C C . GLY A 1 362 ? 11.424 1.903 36.181 1.00 53.22 362 GLY A C 1
ATOM 2933 O O . GLY A 1 362 ? 10.347 2.210 35.671 1.00 53.22 362 GLY A O 1
ATOM 2934 N N . SER A 1 363 ? 11.936 0.677 36.048 1.00 49.53 363 SER A N 1
ATOM 2935 C CA . SER A 1 3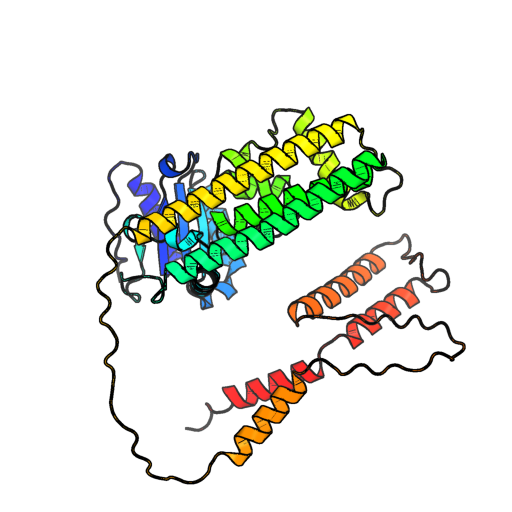63 ? 11.132 -0.430 35.520 1.00 49.53 363 SER A CA 1
ATOM 2936 C C . SER A 1 363 ? 10.109 -0.866 36.581 1.00 49.53 363 SER A C 1
ATOM 2938 O O . SER A 1 363 ? 10.520 -1.257 37.676 1.00 49.53 363 SER A O 1
ATOM 2940 N N . PRO A 1 364 ? 8.793 -0.903 36.282 1.00 50.09 364 PRO A N 1
ATOM 2941 C CA . PRO A 1 364 ? 7.773 -1.357 37.235 1.00 50.09 364 PRO A CA 1
ATOM 2942 C C . PRO A 1 364 ? 7.960 -2.814 37.686 1.00 50.09 364 PRO A C 1
ATOM 2944 O O . PRO A 1 364 ? 7.355 -3.241 38.664 1.00 50.09 364 PRO A O 1
ATOM 2947 N N . ARG A 1 365 ? 8.768 -3.590 36.949 1.00 47.00 365 ARG A N 1
ATOM 2948 C CA . ARG A 1 365 ? 9.063 -5.005 37.216 1.00 47.00 365 ARG A CA 1
ATOM 2949 C C . ARG A 1 365 ? 10.368 -5.227 37.988 1.00 47.00 365 ARG A C 1
ATOM 2951 O O . ARG A 1 365 ? 10.603 -6.339 38.440 1.00 47.00 365 ARG A O 1
ATOM 2958 N N . LEU A 1 366 ? 11.202 -4.196 38.144 1.00 52.84 366 LEU A N 1
ATOM 2959 C CA . LEU A 1 366 ? 12.491 -4.254 38.843 1.00 52.84 366 LEU A CA 1
ATOM 2960 C C . LEU A 1 366 ? 12.555 -3.169 39.925 1.00 52.84 366 LEU A C 1
ATOM 2962 O O . LEU A 1 366 ? 13.520 -2.417 40.015 1.00 52.84 366 LEU A O 1
ATOM 2966 N N . SER A 1 367 ? 11.526 -3.100 40.772 1.00 47.75 367 SER A N 1
ATOM 2967 C CA . SER A 1 367 ? 11.387 -2.102 41.847 1.00 47.75 367 SER A CA 1
ATOM 2968 C C . SER A 1 367 ? 12.523 -2.102 42.882 1.00 47.75 367 SER A C 1
ATOM 2970 O O . SER A 1 367 ? 12.590 -1.201 43.714 1.00 47.75 367 SER A O 1
ATOM 2972 N N . HIS A 1 368 ? 13.401 -3.109 42.853 1.00 48.62 368 HIS A N 1
ATOM 2973 C CA . HIS A 1 368 ? 14.536 -3.277 43.764 1.00 48.62 368 HIS A CA 1
ATOM 2974 C C . HIS A 1 368 ? 15.907 -2.993 43.121 1.00 48.62 368 HIS A C 1
ATOM 2976 O O . HIS A 1 368 ? 16.919 -3.071 43.813 1.00 48.62 368 HIS A O 1
ATOM 2982 N N . CYS A 1 369 ? 15.969 -2.667 41.824 1.00 49.59 369 CYS A N 1
ATOM 2983 C CA . CYS A 1 369 ? 17.217 -2.317 41.140 1.00 49.59 369 CYS A CA 1
ATOM 2984 C C . CYS A 1 369 ? 17.367 -0.798 41.019 1.00 49.59 369 CYS A C 1
ATOM 2986 O O . CYS A 1 369 ? 16.403 -0.095 40.735 1.00 49.59 369 CYS A O 1
ATOM 2988 N N . SER A 1 370 ? 18.587 -0.283 41.203 1.00 59.75 370 SER A N 1
ATOM 2989 C CA . SER A 1 370 ? 18.872 1.126 40.903 1.00 59.75 370 SER A CA 1
ATOM 2990 C C . SER A 1 370 ? 18.822 1.378 39.391 1.00 59.75 370 SER A C 1
ATOM 2992 O O . SER A 1 370 ? 19.114 0.477 38.600 1.00 59.75 370 SER A O 1
ATOM 2994 N N . ASP A 1 371 ? 18.506 2.605 38.973 1.00 61.50 371 ASP A N 1
ATOM 2995 C CA . ASP A 1 371 ? 18.452 3.000 37.555 1.00 61.50 371 ASP A CA 1
ATOM 2996 C C . ASP A 1 371 ? 19.744 2.641 36.807 1.00 61.50 371 ASP A C 1
ATOM 2998 O O . ASP A 1 371 ? 19.716 2.121 35.693 1.00 61.50 371 ASP A O 1
ATOM 3002 N N . ARG A 1 372 ? 20.896 2.833 37.464 1.00 61.12 372 ARG A N 1
ATOM 3003 C CA . ARG A 1 372 ? 22.213 2.475 36.919 1.00 61.12 372 ARG A CA 1
ATOM 3004 C C . ARG A 1 372 ? 22.389 0.970 36.739 1.00 61.12 372 ARG A C 1
ATOM 3006 O O . ARG A 1 372 ? 22.949 0.554 35.732 1.00 61.12 372 ARG A O 1
ATOM 3013 N N . LEU A 1 373 ? 21.911 0.166 37.688 1.00 59.09 373 LEU A N 1
ATOM 3014 C CA . LEU A 1 373 ? 21.992 -1.293 37.610 1.00 59.09 373 LEU A CA 1
ATOM 3015 C C . LEU A 1 373 ? 21.048 -1.841 36.530 1.00 59.09 373 LEU A C 1
ATOM 3017 O O . LEU A 1 373 ? 21.407 -2.764 35.809 1.00 59.09 373 LEU A O 1
ATOM 3021 N N . THR A 1 374 ? 19.878 -1.223 36.362 1.00 63.75 374 THR A N 1
ATOM 3022 C CA . THR A 1 374 ? 18.911 -1.575 35.312 1.00 63.75 374 THR A CA 1
ATOM 3023 C C . THR A 1 374 ? 19.472 -1.280 33.920 1.00 63.75 374 THR A C 1
ATOM 3025 O O . THR A 1 374 ? 19.406 -2.135 33.042 1.00 63.75 374 THR A O 1
ATOM 3028 N N . ILE A 1 375 ? 20.085 -0.106 33.726 1.00 69.69 375 ILE A N 1
ATOM 3029 C CA . ILE A 1 375 ? 20.753 0.247 32.464 1.00 69.69 375 ILE A CA 1
ATOM 3030 C C . ILE A 1 375 ? 21.932 -0.695 32.194 1.00 69.69 375 ILE A C 1
ATOM 3032 O O . ILE A 1 375 ? 22.053 -1.194 31.078 1.00 69.69 375 ILE A O 1
ATOM 3036 N N . ALA A 1 376 ? 22.761 -0.988 33.203 1.00 64.19 376 ALA A N 1
ATOM 3037 C CA . ALA A 1 376 ? 23.867 -1.938 33.067 1.00 64.19 376 ALA A CA 1
ATOM 3038 C C . ALA A 1 376 ? 23.374 -3.331 32.645 1.00 64.19 376 ALA A C 1
ATOM 3040 O O . ALA A 1 376 ? 23.895 -3.892 31.691 1.00 64.19 376 ALA A O 1
ATOM 3041 N N . THR A 1 377 ? 22.297 -3.827 33.260 1.00 63.72 377 THR A N 1
ATOM 3042 C CA . THR A 1 377 ? 21.712 -5.140 32.933 1.00 63.72 377 THR A CA 1
ATOM 3043 C C . THR A 1 377 ? 21.183 -5.191 31.493 1.00 63.72 377 THR A C 1
ATOM 3045 O O . THR A 1 377 ? 21.343 -6.190 30.796 1.00 63.72 377 THR A O 1
ATOM 3048 N N . VAL A 1 378 ? 20.555 -4.112 31.009 1.00 68.56 378 VAL A N 1
ATOM 3049 C CA . VAL A 1 378 ? 20.050 -4.042 29.624 1.00 68.56 378 VAL A CA 1
ATOM 3050 C C . VAL A 1 378 ? 21.194 -3.918 28.614 1.00 68.56 378 VAL A C 1
ATOM 3052 O O . VAL A 1 378 ? 21.102 -4.479 27.522 1.00 68.56 378 VAL A O 1
ATOM 3055 N N . LEU A 1 379 ? 22.273 -3.213 28.963 1.00 71.75 379 LEU A N 1
ATOM 3056 C CA . LEU A 1 379 ? 23.479 -3.141 28.137 1.00 71.75 379 LEU A CA 1
ATOM 3057 C C . LEU A 1 379 ? 24.207 -4.490 28.079 1.00 71.75 379 LEU A C 1
ATOM 3059 O O . LEU A 1 379 ? 24.583 -4.898 26.988 1.00 71.75 379 LEU A O 1
ATOM 3063 N N . GLU A 1 380 ? 24.328 -5.208 29.197 1.00 66.31 380 GLU A N 1
ATOM 3064 C CA . GLU A 1 380 ? 24.868 -6.577 29.240 1.00 66.31 380 GLU A CA 1
ATOM 3065 C C . GLU A 1 380 ? 24.023 -7.544 28.398 1.00 66.31 380 GLU A C 1
ATOM 3067 O O . GLU A 1 380 ? 24.560 -8.365 27.659 1.00 66.31 380 GLU A O 1
ATOM 3072 N N . LEU A 1 381 ? 22.692 -7.410 28.431 1.00 70.06 381 LEU A N 1
ATOM 3073 C CA . LEU A 1 381 ? 21.813 -8.183 27.554 1.00 70.06 381 LEU A CA 1
ATOM 3074 C C . LEU A 1 381 ? 22.046 -7.840 26.075 1.00 70.06 381 LEU A C 1
ATOM 3076 O O . LEU A 1 381 ? 22.147 -8.745 25.250 1.00 70.06 381 LEU A O 1
ATOM 3080 N N . ALA A 1 382 ? 22.141 -6.555 25.725 1.00 74.38 382 ALA A N 1
ATOM 3081 C CA . ALA A 1 382 ? 22.418 -6.127 24.354 1.00 74.38 382 ALA A CA 1
ATOM 3082 C C . ALA A 1 382 ? 23.787 -6.623 23.854 1.00 74.38 382 ALA A C 1
ATOM 3084 O O . ALA A 1 382 ? 23.894 -6.994 22.688 1.00 74.38 382 ALA A O 1
ATOM 3085 N N . ASP A 1 383 ? 24.790 -6.659 24.734 1.00 68.25 383 ASP A N 1
ATOM 3086 C CA . ASP A 1 383 ? 26.118 -7.222 24.481 1.00 68.25 383 ASP A CA 1
ATOM 3087 C C . ASP A 1 383 ? 26.043 -8.736 24.238 1.00 68.25 383 ASP A C 1
ATOM 3089 O O . ASP A 1 383 ? 26.475 -9.222 23.200 1.00 68.25 383 ASP A O 1
ATOM 3093 N N . SER A 1 384 ? 25.342 -9.477 25.103 1.00 68.75 384 SER A N 1
ATOM 3094 C CA . SER A 1 384 ? 25.145 -10.930 24.957 1.00 68.75 384 SER A CA 1
ATOM 3095 C C . SER A 1 384 ? 24.390 -11.352 23.686 1.00 68.75 384 SER A C 1
ATOM 3097 O O . SER A 1 384 ? 24.486 -12.499 23.246 1.00 68.75 384 SER A O 1
ATOM 3099 N N . LEU A 1 385 ? 23.603 -10.437 23.109 1.00 69.12 385 LEU A N 1
ATOM 3100 C CA . LEU A 1 385 ? 22.848 -10.657 21.877 1.00 69.12 385 LEU A CA 1
ATOM 3101 C C . LEU A 1 385 ? 23.682 -10.362 20.623 1.00 69.12 385 LEU A C 1
ATOM 3103 O O . LEU A 1 385 ? 23.212 -10.652 19.517 1.00 69.12 385 LEU A O 1
ATOM 3107 N N . GLN A 1 386 ? 24.888 -9.797 20.763 1.00 70.25 386 GLN A N 1
ATOM 3108 C CA . GLN A 1 386 ? 25.759 -9.551 19.623 1.00 70.25 386 GLN A CA 1
ATOM 3109 C C . GLN A 1 386 ? 26.200 -10.878 18.985 1.00 70.25 386 GLN A C 1
ATOM 3111 O O . GLN A 1 386 ? 26.589 -11.825 19.671 1.00 70.25 386 GLN A O 1
ATOM 3116 N N . PRO A 1 387 ? 26.099 -10.999 17.652 1.00 68.69 387 PRO A N 1
ATOM 3117 C CA . PRO A 1 387 ? 26.377 -12.243 16.953 1.00 68.69 387 PRO A CA 1
ATOM 3118 C C . PRO A 1 387 ? 27.880 -12.436 16.671 1.00 68.69 387 PRO A C 1
ATOM 3120 O O . PRO A 1 387 ? 28.251 -12.716 15.534 1.00 68.69 387 PRO A O 1
ATOM 3123 N N . ASP A 1 388 ? 28.749 -12.312 17.678 1.00 57.84 388 ASP A N 1
ATOM 3124 C CA . ASP A 1 388 ? 30.216 -12.243 17.504 1.00 57.84 388 ASP A CA 1
ATOM 3125 C C . ASP A 1 388 ? 30.790 -13.438 16.729 1.00 57.84 388 ASP A C 1
ATOM 3127 O O . ASP A 1 388 ? 31.443 -13.272 15.703 1.00 57.84 388 ASP A O 1
ATOM 3131 N N . GLN A 1 389 ? 30.425 -14.665 17.117 1.00 55.69 389 GLN A N 1
ATOM 3132 C CA . GLN A 1 389 ? 30.860 -15.881 16.410 1.00 55.69 389 GLN A CA 1
ATOM 3133 C C . GLN A 1 389 ? 30.366 -15.952 14.956 1.00 55.69 389 GLN A C 1
ATOM 3135 O O . GLN A 1 389 ? 30.975 -16.611 14.109 1.00 55.69 389 GLN A O 1
ATOM 3140 N N . GLN A 1 390 ? 29.229 -15.315 14.658 1.00 61.50 390 GLN A N 1
ATOM 3141 C CA . GLN A 1 390 ? 28.683 -15.272 13.303 1.00 61.50 390 GLN A CA 1
ATOM 3142 C C . GLN A 1 390 ? 29.428 -14.227 12.473 1.00 61.50 390 GLN A C 1
ATOM 3144 O O . GLN A 1 390 ? 29.697 -14.496 11.308 1.00 61.50 390 GLN A O 1
ATOM 3149 N N . LEU A 1 391 ? 29.798 -13.085 13.064 1.00 63.81 391 LEU A N 1
ATOM 3150 C CA . LEU A 1 391 ? 30.636 -12.066 12.427 1.00 63.81 391 LEU A CA 1
ATOM 3151 C C . LEU A 1 391 ? 32.024 -12.623 12.087 1.00 63.81 391 LEU A C 1
ATOM 3153 O O . LEU A 1 391 ? 32.420 -12.536 10.930 1.00 63.81 391 LEU A O 1
ATOM 3157 N N . ASP A 1 392 ? 32.675 -13.335 13.011 1.00 64.31 392 ASP A N 1
ATOM 3158 C CA . ASP A 1 392 ? 33.954 -14.015 12.741 1.00 64.31 392 ASP A CA 1
ATOM 3159 C C . ASP A 1 392 ? 33.841 -15.024 11.583 1.00 64.31 392 ASP A C 1
ATOM 3161 O O . ASP A 1 392 ? 34.735 -15.161 10.745 1.00 64.31 392 ASP A O 1
ATOM 3165 N N . SER A 1 393 ? 32.710 -15.733 11.510 1.00 62.84 393 SER A N 1
ATOM 3166 C CA . SER A 1 393 ? 32.428 -16.683 10.429 1.00 62.84 393 SER A CA 1
ATOM 3167 C C . SER A 1 393 ? 32.170 -15.981 9.090 1.00 62.84 393 SER A C 1
ATOM 3169 O O . SER A 1 393 ? 32.563 -16.505 8.046 1.00 62.84 393 SER A O 1
ATOM 3171 N N . TYR A 1 394 ? 31.529 -14.808 9.100 1.00 63.19 394 TYR A N 1
ATOM 3172 C CA . TYR A 1 394 ? 31.347 -13.974 7.910 1.00 63.19 394 TYR A CA 1
ATOM 3173 C C . TYR A 1 394 ? 32.679 -13.413 7.414 1.00 63.19 394 TYR A C 1
ATOM 3175 O O . TYR A 1 394 ? 32.940 -13.517 6.219 1.00 63.19 394 TYR A O 1
ATOM 3183 N N . ASP A 1 395 ? 33.539 -12.921 8.304 1.00 68.69 395 ASP A N 1
ATOM 3184 C CA . ASP A 1 395 ? 34.866 -12.405 7.952 1.00 68.69 395 ASP A CA 1
ATOM 3185 C C . ASP A 1 395 ? 35.770 -13.524 7.405 1.00 68.69 395 ASP A C 1
ATOM 3187 O O . ASP A 1 395 ? 36.486 -13.344 6.416 1.00 68.69 395 ASP A O 1
ATOM 3191 N N . ALA A 1 396 ? 35.691 -14.729 7.982 1.00 67.06 396 ALA A N 1
ATOM 3192 C CA . ALA A 1 396 ? 36.383 -15.906 7.462 1.00 67.06 396 ALA A CA 1
ATOM 3193 C C . ALA A 1 396 ? 35.870 -16.315 6.069 1.00 67.06 396 ALA A C 1
ATOM 3195 O O . ALA A 1 396 ? 36.666 -16.652 5.189 1.00 67.06 396 ALA A O 1
ATOM 3196 N N . LEU A 1 397 ? 34.553 -16.263 5.840 1.00 59.94 397 LEU A N 1
ATOM 3197 C CA . LEU A 1 397 ? 33.950 -16.523 4.530 1.00 59.94 397 LEU A CA 1
ATOM 3198 C C . LEU A 1 397 ? 34.323 -15.450 3.505 1.00 59.94 397 LEU A C 1
ATOM 3200 O O . LEU A 1 397 ? 34.650 -15.785 2.370 1.00 59.94 397 LEU A O 1
ATOM 3204 N N . GLU A 1 398 ? 34.311 -14.179 3.892 1.00 63.09 398 GLU A N 1
ATOM 3205 C CA . GLU A 1 398 ? 34.718 -13.060 3.046 1.00 63.09 398 GLU A CA 1
ATOM 3206 C C . GLU A 1 398 ? 36.194 -13.188 2.653 1.00 63.09 398 GLU A C 1
ATOM 3208 O O . GLU A 1 398 ? 36.526 -13.099 1.472 1.00 63.09 398 GLU A O 1
ATOM 3213 N N . SER A 1 399 ? 37.065 -13.525 3.605 1.00 68.94 399 SER A N 1
ATOM 3214 C CA . SER A 1 399 ? 38.482 -13.809 3.356 1.00 68.94 399 SER A CA 1
ATOM 3215 C C . SER A 1 399 ? 38.686 -14.988 2.395 1.00 68.94 399 SER A C 1
ATOM 3217 O O . SER A 1 399 ? 39.514 -14.921 1.488 1.00 68.94 399 SER A O 1
ATOM 3219 N N . LEU A 1 400 ? 37.888 -16.054 2.509 1.00 63.22 400 LEU A N 1
ATOM 3220 C CA . LEU A 1 400 ? 37.954 -17.203 1.597 1.00 63.22 400 LEU A CA 1
ATOM 3221 C C . LEU A 1 400 ? 37.423 -16.896 0.188 1.00 63.22 400 LEU A C 1
ATOM 3223 O O . LEU A 1 400 ? 37.931 -17.449 -0.791 1.00 63.22 400 LEU A O 1
ATOM 3227 N N . LEU A 1 401 ? 36.404 -16.042 0.079 1.00 55.12 401 LEU A N 1
ATOM 3228 C CA . LEU A 1 401 ? 35.752 -15.696 -1.187 1.00 55.12 401 LEU A CA 1
ATOM 3229 C C . LEU A 1 401 ? 36.490 -14.588 -1.948 1.00 55.12 401 LEU A C 1
ATOM 3231 O O . LEU A 1 401 ? 36.541 -14.634 -3.175 1.00 55.12 401 LEU A O 1
ATOM 3235 N N . LEU A 1 402 ? 37.083 -13.625 -1.239 1.00 69.06 402 LEU A N 1
ATOM 3236 C CA . LEU A 1 402 ? 37.805 -12.487 -1.819 1.00 69.06 402 LEU A CA 1
ATOM 3237 C C . LEU A 1 402 ? 39.332 -12.685 -1.828 1.00 69.06 402 LEU A C 1
ATOM 3239 O O . LEU A 1 402 ? 40.028 -12.087 -2.644 1.00 69.06 402 LEU A O 1
ATOM 3243 N N . GLY A 1 403 ? 39.878 -13.567 -0.984 1.00 53.78 403 GLY A N 1
ATOM 3244 C CA . GLY A 1 403 ? 41.320 -13.823 -0.863 1.00 53.78 403 GLY A CA 1
ATOM 3245 C C . GLY A 1 403 ? 41.954 -14.635 -2.000 1.00 53.78 403 GLY A C 1
ATOM 3246 O O . GLY A 1 403 ? 43.156 -14.891 -1.963 1.00 53.78 403 GLY A O 1
ATOM 3247 N N . ARG A 1 404 ? 41.189 -15.039 -3.026 1.00 49.66 404 ARG A N 1
ATOM 3248 C CA . ARG A 1 404 ? 41.711 -15.751 -4.212 1.00 49.66 404 ARG A CA 1
ATOM 3249 C C . ARG A 1 404 ? 42.082 -14.855 -5.399 1.00 49.66 404 ARG A C 1
ATOM 3251 O O . ARG A 1 404 ? 42.591 -15.380 -6.384 1.00 49.66 404 ARG A O 1
ATOM 3258 N N . GLU A 1 405 ? 41.901 -13.535 -5.320 1.00 47.91 405 GLU A N 1
ATOM 3259 C CA . GLU A 1 405 ? 42.295 -12.624 -6.415 1.00 47.91 405 GLU A CA 1
ATOM 3260 C C . GLU A 1 405 ? 43.739 -12.093 -6.325 1.00 47.91 405 GLU A C 1
ATOM 3262 O O . GLU A 1 405 ? 44.215 -11.451 -7.257 1.00 47.91 405 GLU A O 1
ATOM 3267 N N . ALA A 1 406 ? 44.494 -12.417 -5.271 1.00 46.34 406 ALA A N 1
ATOM 3268 C CA . ALA A 1 406 ? 45.898 -12.021 -5.130 1.00 46.34 406 ALA A CA 1
ATOM 3269 C C . ALA A 1 406 ? 46.856 -13.209 -5.326 1.00 46.34 406 ALA A C 1
ATOM 3271 O O . ALA A 1 406 ? 47.573 -13.603 -4.413 1.00 46.34 406 ALA A O 1
ATOM 3272 N N . THR A 1 407 ? 46.845 -13.830 -6.506 1.00 44.50 407 THR A N 1
ATOM 3273 C CA . THR A 1 407 ? 47.995 -14.581 -7.054 1.00 44.50 407 THR A CA 1
ATOM 3274 C C . THR A 1 407 ? 47.761 -14.862 -8.538 1.00 44.50 407 THR A C 1
ATOM 3276 O O . THR A 1 407 ? 47.335 -15.948 -8.932 1.00 44.50 407 THR A O 1
ATOM 3279 N N . LYS A 1 408 ? 48.050 -13.864 -9.374 1.00 36.59 408 LYS A N 1
ATOM 3280 C CA . LYS A 1 408 ? 48.577 -14.058 -10.726 1.00 36.59 408 LYS A CA 1
ATOM 3281 C C . LYS A 1 408 ? 49.326 -12.820 -11.185 1.00 36.59 408 LYS A C 1
ATOM 3283 O O . LYS A 1 408 ? 48.798 -11.712 -10.953 1.00 36.59 408 LYS A O 1
#

Sequence (408 aa):
MEPSLLSLPALNENDTVAALVSQLVQQVNVNRIYLFPPEEQGADSYYFILIIEDAAKRFKSRIKAVLARLRETYPHCSISFYSLHTLQQLTKEGNPFFLNYCRKENLVYYHHRYEEGWLFKPLDLSQFMAKARENFDIQYSRITAFRQGAAFYLEHENYAQAAFMLHQTLEQCFLAAEYFLVGDTFSGHLISDHQSYLGKLYSAFKHFFPREHKEDTHLMNTLNKAYIHSRYSLHYHIKKTQVLTLIKKADELMALVAAAVETELLKCEKLLGGDFSSVPTAPKGLDTAVAAEEPVANVANETLQAAVRLLRPRVRHEYPGDSPIHLQEVTFEVANHGELRYLISCLLRVCMLALENTQGFGSPRLSHCSDRLTIATVLELADSLQPDQQLDSYDALESLLLGREATK

Radius of gyration: 27.37 Å; chains: 1; bounding box: 70×65×74 Å

Secondary structure (DSSP, 8-state):
----B--PPSSTTHHHHHHHHHHHHHHS-EEEEEEE-GGGTT-SSEEEEEEE-GGGGGGHHHHHHHHHHHHHH-TTEEEEEEEHHHHHHHHHHT-SHHHHHS-GGGEEEE-TTS-SS-SSPP--HHHHHHHHHHHHHHHHHHHHHHHHHHHHHHHTT-HHHHHHHHHHHHHHHHHHHHHHHHSS------HHHHHHHHTTT-HHHHTSS-TT-HHHHHHHHHHHHHHHHTTT-TT----HHHHHHHHHHHHHHHHHHHHHHHHHHHHHHHHHTS-----PPPPP------------HHHHHHHHHHHHHHTSPPPP-PPPS--SS-----PPP--SHHHHHHHHHHHHHHHHHHHH-TT----TT-TTS-HHHHHHHHHHHHHHTS-HHHHHHHHHHHHHHHTTSS--

pLDDT: mean 72.88, std 20.44, range [25.45, 98.19]

Foldseek 3Di:
DDFPFDDDDDDDCVVVVVVLVVLCVVQAQFAWKFWDDCVVFVFQAIEIETEHEPVCVVVVVSNVVSVVVVCVVGVRYHYDYDYLVLVAVLQVQLALACVLGVDLVRTRGGDPVDDSDDSYDDDDLVVSLVSNVVVLCVLLVVLVVLLVQLVVCLVVVVLLSSLQSLLVSLQSLLQLCCCRHVSDGDPDSQSQVSLVVCCNRHVVSVVLQPPVDPLSVVLSVLSVCSNVDSVPPPPRDDDSVSSVVSSVSSVVSSVVSVVSNVVSSVSSVVVVVPDPPDDDDDDDDDDDDDDDDDDPDDPVVVVVVVVVVVVDPDDDDDDPDDDPDPDPDDDDDAPDPVSLVVLLVVLVVLLVVQVPDPPHDDDPVCNPDGSVRVSVVSVVVSVVSDPVVVVVVVVVVCCVVVVVPPDD

InterPro domains:
  IPR007842 HEPN domain [PF05168] (148-257)
  IPR007842 HEPN domain [PS50910] (140-260)
  IPR007842 HEPN domain [SM00748] (140-253)

Organism: NCBI:txid227084